Protein AF-A0A060T0D9-F1 (afdb_monomer_lite)

Foldseek 3Di:
DDDDDDDDDDDDDDDDPPDDDLVNVVVCQLQVNDDLVPPPCSDPAEHEEEDDPPDPCPVVVVVVQLVVCVVCLLVDLAKRKYKYALCLVVVVVVVVSCVPPPADWWWKAQQLNIIMIIRDRQLQLLCLPVLVLLLCVLLPCNVFKDWPAFDKFKFQDACLLVLCLLQDPDPVVNVVSVVVVPDDRRTTIMIGTFSTFMEGPLQVQLCLLQLFDSHGQETEHEHEDCDQVVQVSVQLRSCNRNLLLHQKYWYWYFYQDPVLLFGAKIKIKIQGSHLVVLVVVLVPDDDLVLNLLSLLSSLVNLVVLLLSLVLLLQLVVCLVVVHDQVVSSNVSNVVSCVVCVLVPPGDGGNHDNDDSVVSVVSSVVLVFDNVQSVVQSVVSVVSNVVSVVSNVVDDPVLSSDPVSNSVSSSSSSSSSSVVMDMFMGGLDDGAWDWAAPCNHVVTCRPVDDTSTCHNVSSNVSSVSSRCSRNSVVVD

pLDDT: mean 80.38, std 16.16, range [24.53, 97.31]

Organism: Blastobotrys adeninivorans (NCBI:txid409370)

Radius of gyration: 24.5 Å; chains: 1; bounding box: 61×80×69 Å

Structure (mmCIF, N/CA/C/O backbone):
data_AF-A0A060T0D9-F1
#
_entry.id   AF-A0A060T0D9-F1
#
loop_
_atom_site.group_PDB
_atom_site.id
_atom_site.type_symbol
_atom_site.label_atom_id
_atom_site.label_alt_id
_atom_site.label_comp_id
_atom_site.label_asym_id
_atom_site.label_entity_id
_atom_site.label_seq_id
_atom_site.pdbx_PDB_ins_code
_atom_site.Cartn_x
_atom_site.Cartn_y
_atom_site.Cartn_z
_atom_site.occupancy
_atom_site.B_iso_or_equiv
_atom_site.auth_seq_id
_atom_site.auth_comp_id
_atom_site.auth_asym_id
_atom_site.auth_atom_id
_atom_site.pdbx_PDB_model_num
ATOM 1 N N . MET A 1 1 ? -25.202 55.325 41.830 1.00 30.84 1 MET A N 1
ATOM 2 C CA . MET A 1 1 ? -24.907 54.864 43.200 1.00 30.84 1 MET A CA 1
ATOM 3 C C . MET A 1 1 ? -25.664 53.565 43.430 1.00 30.84 1 MET A C 1
ATOM 5 O O . MET A 1 1 ? -26.844 53.559 43.113 1.00 30.84 1 MET A O 1
ATOM 9 N N . SER A 1 2 ? -24.938 52.531 43.893 1.00 28.73 2 SER A N 1
ATOM 10 C CA . SER A 1 2 ? -25.362 51.263 44.543 1.00 28.73 2 SER A CA 1
ATOM 11 C C . SER A 1 2 ? -26.490 50.449 43.890 1.00 28.73 2 SER A C 1
ATOM 13 O O . SER A 1 2 ? -27.639 50.869 43.879 1.00 28.73 2 SER A O 1
ATOM 15 N N . GLU A 1 3 ? -26.162 49.336 43.229 1.00 33.66 3 GLU A N 1
ATOM 16 C CA . GLU A 1 3 ? -26.055 47.969 43.799 1.00 33.66 3 GLU A CA 1
ATOM 17 C C . GLU A 1 3 ? -27.409 47.289 44.035 1.00 33.66 3 GLU A C 1
ATOM 19 O O . GLU A 1 3 ? -28.206 47.727 44.857 1.00 33.66 3 GLU A O 1
ATOM 24 N N . THR A 1 4 ? -27.628 46.166 43.344 1.00 29.64 4 THR A N 1
ATOM 25 C CA . THR A 1 4 ? -28.049 44.885 43.946 1.00 29.64 4 THR A CA 1
ATOM 26 C C . THR A 1 4 ? -28.080 43.797 42.870 1.00 29.64 4 THR A C 1
ATOM 28 O O . THR A 1 4 ? -28.853 43.854 41.917 1.00 29.64 4 THR A O 1
ATOM 31 N N . SER A 1 5 ? -27.227 42.789 43.037 1.00 29.89 5 SER A N 1
ATOM 32 C CA . SER A 1 5 ? -27.408 41.462 42.443 1.00 29.89 5 SER A CA 1
ATOM 33 C C . SER A 1 5 ? -28.474 40.690 43.230 1.00 29.89 5 SER A C 1
ATOM 35 O O . SER A 1 5 ? -28.589 40.880 44.443 1.00 29.89 5 SER A O 1
ATOM 37 N N . PRO A 1 6 ? -29.167 39.739 42.585 1.00 29.81 6 PRO A N 1
ATOM 38 C CA . PRO A 1 6 ? -29.386 38.437 43.209 1.00 29.81 6 PRO A CA 1
ATOM 39 C C . PRO A 1 6 ? -28.960 37.262 42.313 1.00 29.81 6 PRO A C 1
ATOM 41 O O . PRO A 1 6 ? -28.812 37.368 41.098 1.00 29.81 6 PRO A O 1
ATOM 44 N N . SER A 1 7 ? -28.725 36.143 42.985 1.00 27.22 7 SER A N 1
ATOM 45 C CA . SER A 1 7 ? -27.986 34.941 42.602 1.00 27.22 7 SER A CA 1
ATOM 46 C C . SER A 1 7 ? -28.834 33.781 42.044 1.00 27.22 7 SER A C 1
ATOM 48 O O . SER A 1 7 ? -29.973 33.595 42.452 1.00 27.22 7 SER A O 1
ATOM 50 N N . SER A 1 8 ? -28.174 32.951 41.220 1.00 32.50 8 SER A N 1
ATOM 51 C CA . SER A 1 8 ? -28.212 31.468 41.107 1.00 32.50 8 SER A CA 1
ATOM 52 C C . SER A 1 8 ? -29.528 30.668 40.970 1.00 32.50 8 SER A C 1
ATOM 54 O O . SER A 1 8 ? -30.318 30.581 41.905 1.00 32.50 8 SER A O 1
ATOM 56 N N . SER A 1 9 ? -29.627 29.898 39.877 1.00 24.53 9 SER A N 1
ATOM 57 C CA . SER A 1 9 ? -29.968 28.448 39.801 1.00 24.53 9 SER A CA 1
ATOM 58 C C . SER A 1 9 ? -29.754 28.006 38.337 1.00 24.53 9 SER A C 1
ATOM 60 O O . SER A 1 9 ? -30.282 28.633 37.428 1.00 24.53 9 SER A O 1
ATOM 62 N N . SER A 1 10 ? -28.719 27.232 37.993 1.00 30.12 10 SER A N 1
ATOM 63 C CA . SER A 1 10 ? -28.673 25.757 37.936 1.00 30.12 10 SER A CA 1
ATOM 64 C C . SER A 1 10 ? -29.923 25.092 37.339 1.00 30.12 10 SER A C 1
ATOM 66 O O . SER A 1 10 ? -30.929 24.993 38.030 1.00 30.12 10 SER A O 1
ATOM 68 N N . GLU A 1 11 ? -29.788 24.602 36.098 1.00 27.89 11 GLU A N 1
ATOM 69 C CA . GLU A 1 11 ? -30.242 23.296 35.557 1.00 27.89 11 GLU A CA 1
ATOM 70 C C . GLU A 1 11 ? -30.783 23.356 34.116 1.00 27.89 11 GLU A C 1
ATOM 72 O O . GLU A 1 11 ? -31.476 24.288 33.719 1.00 27.89 11 GLU A O 1
ATOM 77 N N . GLY A 1 12 ? -30.427 22.317 33.348 1.00 27.27 12 GLY A N 1
ATOM 78 C CA . GLY A 1 12 ? -30.780 22.071 31.947 1.00 27.27 12 GLY A CA 1
ATOM 79 C C . GLY A 1 12 ? -29.537 21.786 31.093 1.00 27.27 12 GLY A C 1
ATOM 80 O O . GLY A 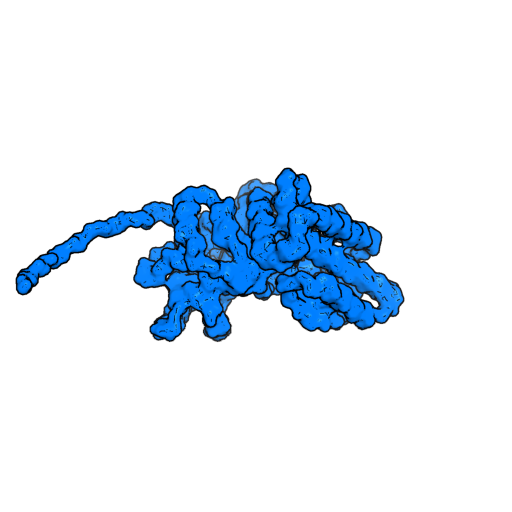1 12 ? -29.236 22.549 30.183 1.00 27.27 12 GLY A O 1
ATOM 81 N N . SER A 1 13 ? -28.602 20.930 31.520 1.00 32.16 13 SER A N 1
ATOM 82 C CA . SER A 1 13 ? -28.577 19.477 31.248 1.00 32.16 13 SER A CA 1
ATOM 83 C C . SER A 1 13 ? -28.898 19.072 29.799 1.00 32.16 13 SER A C 1
ATOM 85 O O . SER A 1 13 ? -29.937 19.406 29.238 1.00 32.16 13 SER A O 1
ATOM 87 N N . ASP A 1 14 ? -27.964 18.300 29.237 1.00 34.97 14 ASP A N 1
ATOM 88 C CA . ASP A 1 14 ? -28.166 17.282 28.205 1.00 34.97 14 ASP A CA 1
ATOM 89 C C . ASP A 1 14 ? -28.951 17.666 26.950 1.00 34.97 14 ASP A C 1
ATOM 91 O O . ASP A 1 14 ? -30.062 17.202 26.697 1.00 34.97 14 ASP A O 1
ATOM 95 N N . ALA A 1 15 ? -28.287 18.388 26.049 1.00 30.23 15 ALA A N 1
ATOM 96 C CA . ALA A 1 15 ? -28.667 18.387 24.644 1.00 30.23 15 ALA A CA 1
ATOM 97 C C . ALA A 1 15 ? -27.612 17.650 23.801 1.00 30.23 15 ALA A C 1
ATOM 99 O O . ALA A 1 15 ? -26.627 18.230 23.350 1.00 30.23 15 ALA A O 1
ATOM 100 N N . THR A 1 16 ? -27.914 16.377 23.511 1.00 36.62 16 THR A N 1
ATOM 101 C CA . THR A 1 16 ? -27.470 15.583 22.340 1.00 36.62 16 THR A CA 1
ATOM 102 C C . THR A 1 16 ? -26.183 14.740 22.425 1.00 36.62 16 THR A C 1
ATOM 104 O O . THR A 1 16 ? -25.369 14.725 21.504 1.00 36.62 16 THR A O 1
ATOM 107 N N . LEU A 1 17 ? -26.072 13.904 23.464 1.00 38.53 17 LEU A N 1
ATOM 108 C CA . LEU A 1 17 ? -25.301 12.639 23.425 1.00 38.53 17 LEU A CA 1
ATOM 109 C C . LEU A 1 17 ? -26.133 11.433 22.927 1.00 38.53 17 LEU A C 1
ATOM 111 O O . LEU A 1 17 ? -25.680 10.292 22.954 1.00 38.53 17 LEU A O 1
ATOM 115 N N . VAL A 1 18 ? -27.360 11.664 22.453 1.00 35.00 18 VAL A N 1
ATOM 116 C CA . VAL A 1 18 ? -28.274 10.595 22.030 1.00 35.00 18 VAL A CA 1
ATOM 117 C C . VAL A 1 18 ? -27.930 10.148 20.601 1.00 35.00 18 VAL A C 1
ATOM 119 O O . VAL A 1 18 ? -28.089 10.918 19.656 1.00 35.00 18 VAL A O 1
ATOM 122 N N . ASN A 1 19 ? -27.477 8.894 20.477 1.00 37.94 19 ASN A N 1
ATOM 123 C CA . ASN A 1 19 ? -27.081 8.161 19.261 1.00 37.94 19 ASN A CA 1
ATOM 124 C C . ASN A 1 19 ? -25.773 8.597 18.579 1.00 37.94 19 ASN A C 1
ATOM 126 O O . ASN A 1 19 ? -25.751 8.854 17.376 1.00 37.94 19 ASN A O 1
ATOM 130 N N . GLN A 1 20 ? -24.662 8.607 19.317 1.00 52.03 20 GLN A N 1
ATOM 131 C CA . GLN A 1 20 ? -23.340 8.525 18.690 1.00 52.03 20 GLN A CA 1
ATOM 132 C C . GLN A 1 20 ? -22.899 7.064 18.616 1.00 52.03 20 GLN A C 1
ATOM 134 O O . GLN A 1 20 ? -22.956 6.337 19.605 1.00 52.03 20 GLN A O 1
ATOM 139 N N . THR A 1 21 ? -22.473 6.624 17.437 1.00 57.78 21 THR A N 1
ATOM 140 C CA . THR A 1 21 ? -21.798 5.329 17.306 1.00 57.78 21 THR A CA 1
ATOM 141 C C . THR A 1 21 ? -20.384 5.441 17.898 1.00 57.78 21 THR A C 1
ATOM 143 O O . THR A 1 21 ? -19.800 6.524 17.867 1.00 57.78 21 THR A O 1
ATOM 146 N N . GLU A 1 22 ? -19.778 4.353 18.402 1.00 59.53 22 GLU A N 1
ATOM 147 C CA . GLU A 1 22 ? -18.358 4.367 18.850 1.00 59.53 22 GLU A CA 1
ATOM 148 C C . GLU A 1 22 ? -17.395 4.905 17.762 1.00 59.53 22 GLU A C 1
ATOM 150 O O . GLU A 1 22 ? -16.296 5.383 18.043 1.00 59.53 22 GLU A O 1
ATOM 155 N N . PHE A 1 23 ? -17.842 4.888 16.507 1.00 57.62 23 PHE A N 1
ATOM 156 C CA . PHE A 1 23 ? -17.144 5.394 15.339 1.00 57.62 23 PHE A CA 1
ATOM 157 C C . PHE A 1 23 ? -17.102 6.918 15.339 1.00 57.62 23 PHE A C 1
ATOM 159 O O . PHE A 1 23 ? -16.036 7.508 15.142 1.00 57.62 23 PHE A O 1
ATOM 166 N N . ASP A 1 24 ? -18.252 7.550 15.590 1.00 60.03 24 ASP A N 1
ATOM 167 C CA . ASP A 1 24 ? -18.344 8.999 15.724 1.00 60.03 24 ASP A CA 1
ATOM 168 C C . ASP A 1 24 ? -17.431 9.459 16.858 1.00 60.03 24 ASP A C 1
ATOM 170 O O . ASP A 1 24 ? -16.732 10.453 16.706 1.00 60.03 24 ASP A O 1
ATOM 174 N N . VAL A 1 25 ? -17.367 8.689 17.945 1.00 66.81 25 VAL A N 1
ATOM 175 C CA . VAL A 1 25 ? -16.481 8.936 19.084 1.00 66.81 25 VAL A CA 1
ATOM 176 C C . VAL A 1 25 ? -15.005 8.839 18.691 1.00 66.81 25 VAL A C 1
ATOM 178 O O . VAL A 1 25 ? -14.235 9.747 18.996 1.00 66.81 25 VAL A O 1
ATOM 181 N N . TYR A 1 26 ? -14.578 7.784 17.993 1.00 69.75 26 TYR A N 1
ATOM 182 C CA . TYR A 1 26 ? -13.174 7.642 17.592 1.00 69.75 26 TYR A CA 1
ATOM 183 C C . TYR A 1 26 ? -12.725 8.760 16.641 1.00 69.75 26 TYR A C 1
ATOM 185 O O . TYR A 1 26 ? -11.684 9.383 16.865 1.00 69.75 26 TYR A O 1
ATOM 193 N N . LEU A 1 27 ? -13.516 9.071 15.607 1.00 67.88 27 LEU A N 1
ATOM 194 C CA . LEU A 1 27 ? -13.209 10.204 14.730 1.00 67.88 27 LEU A CA 1
ATOM 195 C C . LEU A 1 27 ? -13.243 11.523 15.504 1.00 67.88 27 LEU A C 1
ATOM 197 O O . LEU A 1 27 ? -12.398 12.392 15.278 1.00 67.88 27 LEU A O 1
ATOM 201 N N . GLN A 1 28 ? -14.167 11.661 16.455 1.00 68.25 28 GLN A N 1
ATOM 202 C CA . GLN A 1 28 ? -14.193 12.810 17.345 1.00 68.25 28 GLN A CA 1
ATOM 203 C C . GLN A 1 28 ? -12.904 12.939 18.168 1.00 68.25 28 GLN A C 1
ATOM 205 O O . GLN A 1 28 ? -12.348 14.033 18.256 1.00 68.25 28 GLN A O 1
ATOM 210 N N . ALA A 1 29 ? -12.376 11.834 18.699 1.00 71.88 29 ALA A N 1
ATOM 211 C CA . ALA A 1 29 ? -11.130 11.806 19.460 1.00 71.88 29 ALA A CA 1
ATOM 212 C C . ALA A 1 29 ? -9.940 12.294 18.626 1.00 71.88 29 ALA A C 1
ATOM 214 O O . ALA A 1 29 ? -9.216 13.200 19.045 1.00 71.88 29 ALA A O 1
ATOM 215 N N . VAL A 1 30 ? -9.775 11.712 17.434 1.00 70.94 30 VAL A N 1
ATOM 216 C CA . VAL A 1 30 ? -8.668 11.998 16.513 1.00 70.94 30 VAL A CA 1
ATOM 217 C C . VAL A 1 30 ? -8.696 13.448 16.052 1.00 70.94 30 VAL A C 1
ATOM 219 O O . VAL A 1 30 ? -7.684 14.135 16.070 1.00 70.94 30 VAL A O 1
ATOM 222 N N . PHE A 1 31 ? -9.862 13.952 15.662 1.00 68.00 31 PHE A N 1
ATOM 223 C CA . PHE A 1 31 ? -9.984 15.301 15.122 1.00 68.00 31 PHE A CA 1
ATOM 224 C C . PHE A 1 31 ? -10.211 16.371 16.209 1.00 68.00 31 PHE A C 1
ATOM 226 O O . PHE A 1 31 ? -10.652 17.484 15.906 1.00 68.00 31 PHE A O 1
ATOM 233 N N . GLY A 1 32 ? -9.876 16.071 17.469 1.00 60.94 32 GLY A N 1
ATOM 234 C CA . GLY A 1 32 ? -9.856 17.051 18.559 1.00 60.94 32 GLY A CA 1
ATOM 235 C C . GLY A 1 32 ? -11.236 17.579 18.955 1.00 60.94 32 GLY A C 1
ATOM 236 O O . GLY A 1 32 ? -11.356 18.734 19.356 1.00 60.94 32 GLY A O 1
ATOM 237 N N . TYR A 1 33 ? -12.276 16.772 18.761 1.00 60.59 33 TYR A N 1
ATOM 238 C CA . TYR A 1 33 ? -13.666 17.100 19.077 1.00 60.59 33 TYR A CA 1
ATOM 239 C C . TYR A 1 33 ? -14.120 16.567 20.444 1.00 60.59 33 TYR A C 1
ATOM 241 O O . TYR A 1 33 ? -15.186 16.959 20.910 1.00 60.59 33 TYR A O 1
ATOM 249 N N . LEU A 1 34 ? -13.323 15.704 21.085 1.00 61.31 34 LEU A N 1
ATOM 250 C CA . LEU A 1 34 ? -13.545 15.247 22.461 1.00 61.31 34 LEU A CA 1
ATOM 251 C C . LEU A 1 34 ? -12.661 16.025 23.440 1.00 61.31 34 LEU A C 1
ATOM 253 O O . LEU A 1 34 ? -11.457 16.153 23.200 1.00 61.31 34 LEU A O 1
ATOM 257 N N . ASP A 1 35 ? -13.257 16.498 24.541 1.00 61.06 35 ASP A N 1
ATOM 258 C CA . ASP A 1 35 ? -12.547 17.119 25.665 1.00 61.06 35 ASP A CA 1
ATOM 259 C C . ASP A 1 35 ? -11.952 16.039 26.595 1.00 61.06 35 ASP A C 1
ATOM 261 O O . ASP A 1 35 ? -12.709 15.300 27.226 1.00 61.06 35 ASP A O 1
ATOM 265 N N . PRO A 1 36 ? -10.617 15.950 26.744 1.00 59.09 36 PRO A N 1
ATOM 266 C CA . PRO A 1 36 ? -9.973 14.990 27.643 1.00 59.09 36 PRO A CA 1
ATOM 267 C C . PRO A 1 36 ? -10.477 15.032 29.096 1.00 59.09 36 PRO A C 1
ATOM 269 O O . PRO A 1 36 ? -10.360 14.032 29.798 1.00 59.09 36 PRO A O 1
ATOM 272 N N . GLN A 1 37 ? -11.023 16.164 29.564 1.00 54.56 37 GLN A N 1
ATOM 273 C CA . GLN A 1 37 ? -11.468 16.348 30.950 1.00 54.56 37 GLN A CA 1
ATOM 274 C C . GLN A 1 37 ? -12.865 15.783 31.248 1.00 54.56 37 GLN A C 1
ATOM 276 O O . GLN A 1 37 ? -13.271 15.778 32.406 1.00 54.56 37 GLN A O 1
ATOM 281 N N . HIS A 1 38 ? -13.642 15.371 30.243 1.00 48.72 38 HIS A N 1
ATOM 282 C CA . HIS A 1 38 ? -15.049 14.957 30.424 1.00 48.72 38 HIS A CA 1
ATOM 283 C C . HIS A 1 38 ? -15.296 13.475 30.125 1.00 48.72 38 HIS A C 1
ATOM 285 O O . HIS A 1 38 ? -16.436 13.018 30.117 1.00 48.72 38 HIS A O 1
ATOM 291 N N . TYR A 1 39 ? -14.235 12.710 29.878 1.00 54.81 39 TYR A N 1
ATOM 292 C CA . TYR A 1 39 ? -14.355 11.425 29.206 1.00 54.81 39 TYR A CA 1
ATOM 293 C C . TYR A 1 39 ? -13.469 10.351 29.843 1.00 54.81 39 TYR A C 1
ATOM 295 O O . TYR A 1 39 ? -12.617 9.745 29.199 1.00 54.81 39 TYR A O 1
ATOM 303 N N . ASP A 1 40 ? -13.750 10.050 31.112 1.00 41.75 40 ASP A N 1
ATOM 304 C CA . ASP A 1 40 ? -13.274 8.826 31.772 1.00 41.75 40 ASP A CA 1
ATOM 305 C C . ASP A 1 40 ? -13.936 7.544 31.207 1.00 41.75 40 ASP A C 1
ATOM 307 O O . ASP A 1 40 ? -13.572 6.434 31.595 1.00 41.75 40 ASP A O 1
ATOM 311 N N . ILE A 1 41 ? -14.922 7.655 30.300 1.00 45.22 41 ILE A N 1
ATOM 312 C CA . ILE A 1 41 ? -15.752 6.525 29.848 1.00 45.22 41 ILE A CA 1
ATOM 313 C C . ILE A 1 41 ? -16.305 6.761 28.423 1.00 45.22 41 ILE A C 1
ATOM 315 O O . ILE A 1 41 ? -17.497 7.011 28.274 1.00 45.22 41 ILE A O 1
ATOM 319 N N . VAL A 1 42 ? -15.498 6.718 27.353 1.00 43.81 42 VAL A N 1
ATOM 320 C CA . VAL A 1 42 ? -16.068 6.781 25.970 1.00 43.81 42 VAL A CA 1
ATOM 321 C C . VAL A 1 42 ? -16.144 5.431 25.264 1.00 43.81 42 VAL A C 1
ATOM 323 O O . VAL A 1 42 ? -16.827 5.301 24.256 1.00 43.81 42 VAL A O 1
ATOM 326 N N . SER A 1 43 ? -15.507 4.416 25.838 1.00 55.62 43 SER A N 1
ATOM 327 C CA . SER A 1 43 ? -15.704 2.979 25.611 1.00 55.62 43 SER A CA 1
ATOM 328 C C . SER A 1 43 ? -14.662 2.248 26.465 1.00 55.62 43 SER A C 1
ATOM 330 O O . SER A 1 43 ? -13.670 2.844 26.889 1.00 55.62 43 SER A O 1
ATOM 332 N N . SER A 1 44 ? -14.850 0.962 26.768 1.00 60.34 44 SER A N 1
ATOM 333 C CA . SER A 1 44 ? -13.885 0.189 27.573 1.00 60.34 44 SER A CA 1
ATOM 334 C C . SER A 1 44 ? -12.483 0.101 26.952 1.00 60.34 44 SER A C 1
ATOM 336 O O . SER A 1 44 ? -11.525 -0.253 27.646 1.00 60.34 44 SER A O 1
ATOM 338 N N . ASN A 1 45 ? -12.356 0.413 25.662 1.00 74.69 45 ASN A N 1
ATOM 339 C CA . ASN A 1 45 ? -11.181 0.158 24.844 1.00 74.69 45 ASN A CA 1
ATOM 340 C C . ASN A 1 45 ? -10.490 1.429 24.297 1.00 74.69 45 ASN A C 1
ATOM 342 O O . ASN A 1 45 ? -9.297 1.354 24.007 1.00 74.69 45 ASN A O 1
ATOM 346 N N . LEU A 1 46 ? -11.155 2.594 24.223 1.00 79.06 46 LEU A N 1
ATOM 347 C CA . LEU A 1 46 ? -10.568 3.869 23.778 1.00 79.06 46 LEU A CA 1
ATOM 348 C C . LEU A 1 46 ? -10.323 4.831 24.948 1.00 79.06 46 LEU A C 1
ATOM 350 O O . LEU A 1 46 ? -11.225 5.149 25.719 1.00 79.06 46 LEU A O 1
ATOM 354 N N . ARG A 1 47 ? -9.109 5.377 25.032 1.00 82.88 47 ARG A N 1
ATOM 355 C CA . ARG A 1 47 ? -8.761 6.485 25.929 1.00 82.88 47 ARG A CA 1
ATOM 356 C C . ARG A 1 47 ? -8.259 7.685 25.145 1.00 82.88 47 ARG A C 1
ATOM 358 O O . ARG A 1 47 ? -7.606 7.526 24.115 1.00 82.88 47 ARG A O 1
ATOM 365 N N . VAL A 1 48 ? -8.516 8.880 25.667 1.00 83.50 48 VAL A N 1
ATOM 366 C CA . VAL A 1 48 ? -8.026 10.136 25.095 1.00 83.50 48 VAL A CA 1
ATOM 367 C C . VAL A 1 48 ? -7.287 10.909 26.173 1.00 83.50 48 VAL A C 1
ATOM 369 O O . VAL A 1 48 ? -7.809 11.107 27.264 1.00 83.50 48 VAL A O 1
ATOM 372 N N . ILE A 1 49 ? -6.070 11.343 25.870 1.00 87.12 49 ILE A N 1
ATOM 373 C CA . ILE A 1 49 ? -5.323 12.299 26.688 1.00 87.12 49 ILE A CA 1
ATOM 374 C C . ILE A 1 49 ? -4.831 13.427 25.789 1.00 87.12 49 ILE A C 1
ATOM 376 O O . ILE A 1 49 ? -4.737 13.265 24.573 1.00 87.12 49 ILE A O 1
ATOM 380 N N . LYS A 1 50 ? -4.498 14.569 26.378 1.00 85.69 50 LYS A N 1
ATOM 381 C CA . LYS A 1 50 ? -3.912 15.693 25.654 1.00 85.69 50 LYS A CA 1
ATOM 382 C C . LYS A 1 50 ? -2.548 16.018 26.226 1.00 85.69 50 LYS A C 1
ATOM 384 O O . LYS A 1 50 ? -2.386 16.070 27.443 1.00 85.69 50 LYS A O 1
ATOM 389 N N . TYR A 1 51 ? -1.585 16.225 25.339 1.00 85.69 51 TYR A N 1
ATOM 390 C CA . TYR A 1 51 ? -0.285 16.742 25.717 1.00 85.69 51 TYR A CA 1
ATOM 391 C C . TYR A 1 51 ? -0.331 18.272 25.835 1.00 85.69 51 TYR A C 1
ATOM 393 O O . TYR A 1 51 ? -0.854 18.965 24.963 1.00 85.69 51 TYR A O 1
ATOM 401 N N . SER A 1 52 ? 0.244 18.797 26.913 1.00 82.44 52 SER A N 1
ATOM 402 C CA . SER A 1 52 ? 0.629 20.202 27.050 1.00 82.44 52 SER A CA 1
ATOM 403 C C . SER A 1 52 ? 1.911 20.275 27.870 1.00 82.44 52 SER A C 1
ATOM 405 O O . SER A 1 52 ? 2.067 19.488 28.803 1.00 82.44 52 SER A O 1
ATOM 407 N N . GLU A 1 53 ? 2.792 21.230 27.569 1.00 79.38 53 GLU A N 1
ATOM 408 C CA . GLU A 1 53 ? 4.059 21.418 28.301 1.00 79.38 53 GLU A CA 1
ATOM 409 C C . GLU A 1 53 ? 3.838 21.598 29.814 1.00 79.38 53 GLU A C 1
ATOM 411 O O . GLU A 1 53 ? 4.613 21.092 30.620 1.00 79.38 53 GLU A O 1
ATOM 416 N N . ASP A 1 54 ? 2.714 22.210 30.197 1.00 79.31 54 ASP A N 1
ATOM 417 C CA . ASP A 1 54 ? 2.328 22.448 31.591 1.00 79.31 54 ASP A CA 1
ATOM 418 C C . ASP A 1 54 ? 1.581 21.274 32.255 1.00 79.31 54 ASP A C 1
ATOM 420 O O . ASP A 1 54 ? 1.069 21.432 33.362 1.00 79.31 54 ASP A O 1
ATOM 424 N N . SER A 1 55 ? 1.441 20.110 31.602 1.00 76.69 55 SER A N 1
ATOM 425 C CA . SER A 1 55 ? 0.723 18.958 32.176 1.00 76.69 55 SER A CA 1
ATOM 426 C C . SER A 1 55 ? 1.680 18.047 32.958 1.00 76.69 55 SER A C 1
ATOM 428 O O . SER A 1 55 ? 2.373 17.227 32.347 1.00 76.69 55 SER A O 1
ATOM 430 N N . PRO A 1 56 ? 1.714 18.113 34.306 1.00 73.75 56 PRO A N 1
ATOM 431 C CA . PRO A 1 56 ? 2.623 17.287 35.103 1.00 73.75 56 PRO A CA 1
ATOM 432 C C . PRO A 1 56 ? 2.276 15.790 35.046 1.00 73.75 56 PRO A C 1
ATOM 434 O O . PRO A 1 56 ? 3.148 14.942 35.239 1.00 73.75 56 PRO A O 1
ATOM 437 N N . ASP A 1 57 ? 1.021 15.451 34.737 1.00 84.81 57 ASP A N 1
ATOM 438 C CA . ASP A 1 57 ? 0.498 14.088 34.865 1.00 84.81 57 ASP A CA 1
ATOM 439 C C . ASP A 1 57 ? 0.515 13.284 33.558 1.00 84.81 57 ASP A C 1
ATOM 441 O O . ASP A 1 57 ? 0.224 12.085 33.574 1.00 84.81 57 ASP A O 1
ATOM 445 N N . PHE A 1 58 ? 0.898 13.890 32.427 1.00 88.94 58 PHE A N 1
ATOM 446 C CA . PHE A 1 58 ? 0.875 13.247 31.106 1.00 88.94 58 PHE A CA 1
ATOM 447 C C . PHE A 1 58 ? 1.560 11.867 31.096 1.00 88.94 58 PHE A C 1
ATOM 449 O O . PHE A 1 58 ? 0.959 10.856 30.716 1.00 88.94 58 PHE A O 1
ATOM 456 N N . TRP A 1 59 ? 2.805 11.801 31.578 1.00 89.38 59 TRP A N 1
ATOM 457 C CA . TRP A 1 59 ? 3.587 10.561 31.615 1.00 89.38 59 TRP A CA 1
ATOM 458 C C . TRP A 1 59 ? 3.017 9.527 32.591 1.00 89.38 59 TRP A C 1
ATOM 460 O O . TRP A 1 59 ? 3.123 8.321 32.351 1.00 89.38 59 TRP A O 1
ATOM 470 N N . SER A 1 60 ? 2.387 9.985 33.677 1.00 87.88 60 SER A N 1
ATOM 471 C CA . SER A 1 60 ? 1.698 9.118 34.637 1.00 87.88 60 SER A CA 1
ATOM 472 C C . SER A 1 60 ? 0.481 8.454 33.988 1.00 87.88 60 SER A C 1
ATOM 474 O O . SER A 1 60 ? 0.339 7.229 34.045 1.00 87.88 60 SER A O 1
ATOM 476 N N . CYS A 1 61 ? -0.337 9.232 33.271 1.00 87.88 61 CYS A N 1
ATOM 477 C CA . CYS A 1 61 ? -1.496 8.749 32.521 1.00 87.88 61 CYS A CA 1
ATOM 478 C C . CYS A 1 61 ? -1.105 7.748 31.426 1.00 87.88 61 CYS A C 1
ATOM 480 O O . CYS A 1 61 ? -1.696 6.665 31.342 1.00 87.88 61 CYS A O 1
ATOM 482 N N . LEU A 1 62 ? -0.067 8.054 30.638 1.00 89.12 62 LEU A N 1
ATOM 483 C CA . LEU A 1 62 ? 0.475 7.124 29.644 1.00 89.12 62 LEU A CA 1
ATOM 484 C C . LEU A 1 62 ? 0.947 5.818 30.308 1.00 89.12 62 LEU A C 1
ATOM 486 O O . LEU A 1 62 ? 0.576 4.724 29.880 1.00 89.12 62 LEU A O 1
ATOM 490 N N . GLY A 1 63 ? 1.698 5.913 31.408 1.00 88.44 63 GLY A N 1
ATOM 491 C CA . GLY A 1 63 ? 2.163 4.749 32.165 1.00 88.44 63 GLY A CA 1
ATOM 492 C C . GLY A 1 63 ? 1.032 3.914 32.779 1.00 88.44 63 GLY A C 1
ATOM 493 O O . GLY A 1 63 ? 1.137 2.686 32.854 1.00 88.44 63 GLY A O 1
ATOM 494 N N . HIS A 1 64 ? -0.063 4.543 33.213 1.00 86.81 64 HIS A N 1
ATOM 495 C CA . HIS A 1 64 ? -1.273 3.853 33.672 1.00 86.81 64 HIS A CA 1
ATOM 496 C C . HIS A 1 64 ? -1.940 3.073 32.547 1.00 86.81 64 HIS A C 1
ATOM 498 O O . HIS A 1 64 ? -2.246 1.893 32.740 1.00 86.81 64 HIS A O 1
ATOM 504 N N . PHE A 1 65 ? -2.099 3.681 31.371 1.00 87.06 65 PHE A N 1
ATOM 505 C CA . PHE A 1 65 ? -2.655 2.996 30.209 1.00 87.06 65 PHE A CA 1
ATOM 506 C C . PHE A 1 65 ? -1.818 1.773 29.814 1.00 87.06 65 PHE A C 1
ATOM 508 O O . PHE A 1 65 ? -2.367 0.686 29.663 1.00 87.06 65 PHE A O 1
ATOM 515 N N . ILE A 1 66 ? -0.490 1.903 29.733 1.00 87.44 66 ILE A N 1
ATOM 516 C CA . ILE A 1 66 ? 0.390 0.787 29.352 1.00 87.44 66 ILE A CA 1
ATOM 517 C C . ILE A 1 66 ? 0.331 -0.360 30.369 1.00 87.44 66 ILE A C 1
ATOM 519 O O . ILE A 1 66 ? 0.239 -1.527 29.978 1.00 87.44 66 ILE A O 1
ATOM 523 N N . ARG A 1 67 ? 0.329 -0.059 31.676 1.00 86.44 67 ARG A N 1
ATOM 524 C CA . ARG A 1 67 ? 0.173 -1.080 32.730 1.00 86.44 67 ARG A CA 1
ATOM 525 C C . ARG A 1 67 ? -1.183 -1.777 32.658 1.00 86.44 67 ARG A C 1
ATOM 527 O O . ARG A 1 67 ? -1.240 -3.002 32.759 1.00 86.44 67 ARG A O 1
ATOM 534 N N . PHE A 1 68 ? -2.253 -1.008 32.470 1.00 84.88 68 PHE A N 1
ATOM 535 C CA . PHE A 1 68 ? -3.598 -1.540 32.278 1.00 84.88 68 PHE A CA 1
ATOM 536 C C . PHE A 1 68 ? -3.644 -2.465 31.056 1.00 84.88 68 PHE A C 1
ATOM 538 O O . PHE A 1 68 ? -4.005 -3.634 31.181 1.00 84.88 68 PHE A O 1
ATOM 545 N N . ALA A 1 69 ? -3.182 -1.987 29.901 1.00 81.81 69 ALA A N 1
ATOM 546 C CA . ALA A 1 69 ? -3.205 -2.752 28.665 1.00 81.81 69 ALA A CA 1
ATOM 547 C C . ALA A 1 69 ? -2.403 -4.053 28.770 1.00 81.81 69 ALA A C 1
ATOM 549 O O . ALA A 1 69 ? -2.910 -5.115 28.425 1.00 81.81 69 ALA A O 1
ATOM 550 N N . SER A 1 70 ? -1.207 -4.001 29.361 1.00 81.56 70 SER A N 1
ATOM 551 C CA . SER A 1 70 ? -0.371 -5.191 29.585 1.00 81.56 70 SER A CA 1
ATOM 552 C C . SER A 1 70 ? -1.073 -6.282 30.391 1.00 81.56 70 SER A C 1
ATOM 554 O O . SER A 1 70 ? -0.826 -7.466 30.173 1.00 81.56 70 SER A O 1
ATOM 556 N N . LYS A 1 71 ? -1.916 -5.890 31.352 1.00 82.44 71 LYS A N 1
ATOM 557 C CA . LYS A 1 71 ? -2.598 -6.821 32.252 1.00 82.44 71 LYS A CA 1
ATOM 558 C C . LYS A 1 71 ? -3.866 -7.407 31.632 1.00 82.44 71 LYS A C 1
ATOM 560 O O . LYS A 1 71 ? -4.151 -8.580 31.855 1.00 82.44 71 LYS A O 1
ATOM 565 N N . TYR A 1 72 ? -4.625 -6.606 30.884 1.00 78.81 72 TYR A N 1
ATOM 566 C CA . TYR A 1 72 ? -5.990 -6.962 30.483 1.00 78.81 72 TYR A CA 1
ATOM 567 C C . TYR A 1 72 ? -6.155 -7.302 28.997 1.00 78.81 72 TYR A C 1
ATOM 569 O O . TYR A 1 72 ? -7.135 -7.947 28.647 1.00 78.81 72 TYR A O 1
ATOM 577 N N . GLN A 1 73 ? -5.197 -6.975 28.124 1.00 78.19 73 GLN A N 1
ATOM 578 C CA . GLN A 1 73 ? -5.296 -7.221 26.674 1.00 78.19 73 GLN A CA 1
ATOM 579 C C . GLN A 1 73 ? -5.548 -8.693 26.302 1.00 78.19 73 GLN A C 1
ATOM 581 O O . GLN A 1 73 ? -6.210 -8.977 25.311 1.00 78.19 73 GLN A O 1
ATOM 586 N N . LEU A 1 74 ? -5.036 -9.653 27.082 1.00 76.00 74 LEU A N 1
ATOM 587 C CA . LEU A 1 74 ? -5.249 -11.085 26.821 1.00 76.00 74 LEU A CA 1
ATOM 588 C C . LEU A 1 74 ? -6.666 -11.569 27.157 1.00 76.00 74 LEU A C 1
ATOM 590 O O . LEU A 1 74 ? -7.034 -12.669 26.749 1.00 76.00 74 LEU A O 1
ATOM 594 N N . LEU A 1 75 ? -7.422 -10.771 27.910 1.00 78.62 75 LEU A N 1
ATOM 595 C CA . LEU A 1 75 ? -8.784 -11.068 28.352 1.00 78.62 75 LEU A CA 1
ATOM 596 C C . LEU A 1 75 ? -9.838 -10.408 27.457 1.00 78.62 75 LEU A C 1
ATOM 598 O O . LEU A 1 75 ? -11.028 -10.584 27.697 1.00 78.62 75 LEU A O 1
ATOM 602 N N . LEU A 1 76 ? -9.407 -9.654 26.443 1.00 79.12 76 LEU A N 1
ATOM 603 C CA . LEU A 1 76 ? -10.273 -8.892 25.556 1.00 79.12 76 LEU A CA 1
ATOM 604 C C . LEU A 1 76 ? -10.116 -9.382 24.115 1.00 79.12 76 LEU A C 1
ATOM 606 O O . LEU A 1 76 ? -9.014 -9.682 23.651 1.00 79.12 76 LEU A O 1
ATOM 610 N N . ASN A 1 77 ? -11.232 -9.406 23.395 1.00 82.56 77 ASN A N 1
ATOM 611 C CA . ASN A 1 77 ? -11.260 -9.544 21.942 1.00 82.56 77 ASN A CA 1
ATOM 612 C C . ASN A 1 77 ? -11.329 -8.166 21.274 1.00 82.56 77 ASN A C 1
ATOM 614 O O . ASN A 1 77 ? -12.069 -7.992 20.316 1.00 82.56 77 ASN A O 1
ATOM 618 N N . GLU A 1 78 ? -10.630 -7.175 21.822 1.00 80.44 78 GLU A N 1
ATOM 619 C CA . GLU A 1 78 ? -10.639 -5.800 21.327 1.00 80.44 78 GLU A CA 1
ATOM 620 C C . GLU A 1 78 ? -9.276 -5.159 21.558 1.00 80.44 78 GLU A C 1
ATOM 622 O O . GLU A 1 78 ? -8.585 -5.464 22.538 1.00 80.44 78 GLU A O 1
ATOM 627 N N . ASP A 1 79 ? -8.883 -4.276 20.645 1.00 83.50 79 ASP A N 1
ATOM 628 C CA . ASP A 1 79 ? -7.642 -3.527 20.790 1.00 83.50 79 ASP A CA 1
ATOM 629 C C . ASP A 1 79 ? -7.835 -2.390 21.784 1.00 83.50 79 ASP A C 1
ATOM 631 O O . ASP A 1 79 ? -8.838 -1.683 21.743 1.00 83.50 79 ASP A O 1
ATOM 635 N N . LEU A 1 80 ? -6.839 -2.159 22.636 1.00 84.38 80 LEU A N 1
ATOM 636 C CA . LEU A 1 80 ? -6.846 -0.990 23.510 1.00 84.38 80 LEU A CA 1
ATOM 637 C C . LEU A 1 80 ? -6.158 0.166 22.793 1.00 84.38 80 LEU A C 1
ATOM 639 O O . LEU A 1 80 ? -4.992 0.056 22.407 1.00 84.38 80 LEU A O 1
ATOM 643 N N . VAL A 1 81 ? -6.868 1.276 22.632 1.00 85.31 81 VAL A N 1
ATOM 644 C CA . VAL A 1 81 ? -6.424 2.439 21.868 1.00 85.31 81 VAL A CA 1
ATOM 645 C C . VAL A 1 81 ? -6.263 3.641 22.794 1.00 85.31 81 VAL A C 1
ATOM 647 O O . VAL A 1 81 ? -7.154 3.954 23.579 1.00 85.31 81 VAL A O 1
ATOM 650 N N . LEU A 1 82 ? -5.134 4.340 22.689 1.00 88.06 82 LEU A N 1
ATOM 651 C CA . LEU A 1 82 ? -4.912 5.636 23.330 1.00 88.06 82 LEU A CA 1
ATOM 652 C C . LEU A 1 82 ? -4.678 6.691 22.251 1.00 88.06 82 LEU A C 1
ATOM 654 O O . LEU A 1 82 ? -3.709 6.593 21.502 1.00 88.06 82 LEU A O 1
ATOM 658 N N . VAL A 1 83 ? -5.539 7.703 22.189 1.00 86.38 83 VAL A N 1
ATOM 659 C CA . VAL A 1 83 ? -5.347 8.897 21.360 1.00 86.38 83 VAL A CA 1
ATOM 660 C C . VAL A 1 83 ? -4.718 9.985 22.222 1.00 86.38 83 VAL A C 1
ATOM 662 O O . VAL A 1 83 ? -5.295 10.414 23.217 1.00 86.38 83 VAL A O 1
ATOM 665 N N . ILE A 1 84 ? -3.531 10.434 21.834 1.00 88.50 84 ILE A N 1
ATOM 666 C CA . ILE A 1 84 ? -2.811 11.533 22.470 1.00 88.50 84 ILE A CA 1
ATOM 667 C C . ILE A 1 84 ? -2.949 12.759 21.570 1.00 88.50 84 ILE A C 1
ATOM 669 O O . ILE A 1 84 ? -2.234 12.891 20.573 1.00 88.50 84 ILE A O 1
ATOM 673 N N . GLN A 1 85 ? -3.877 13.648 21.907 1.00 84.19 85 GLN A N 1
ATOM 674 C CA . GLN A 1 85 ? -4.032 14.931 21.225 1.00 84.19 85 GLN A CA 1
ATOM 675 C C . GLN A 1 85 ? -2.774 15.778 21.423 1.00 84.19 85 GLN A C 1
ATOM 677 O O . GLN A 1 85 ? -2.200 15.796 22.513 1.00 84.19 85 GLN A O 1
ATOM 682 N N . AS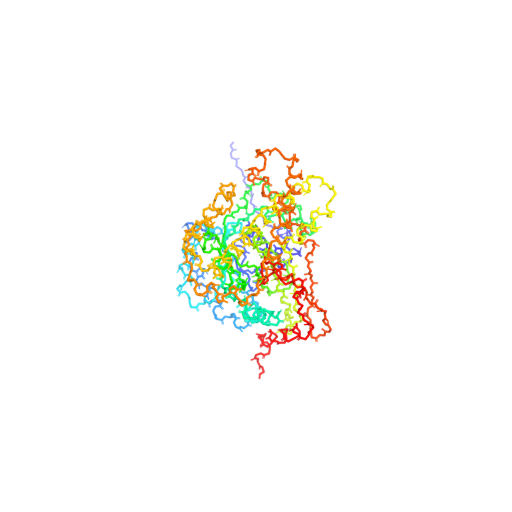P A 1 86 ? -2.336 16.439 20.352 1.00 82.31 86 ASP A N 1
ATOM 683 C CA . ASP A 1 86 ? -1.074 17.187 20.279 1.00 82.31 86 ASP A CA 1
ATOM 684 C C . ASP A 1 86 ? 0.190 16.343 20.544 1.00 82.31 86 ASP A C 1
ATOM 686 O O . ASP A 1 86 ? 1.298 16.872 20.629 1.00 82.31 86 ASP A O 1
ATOM 690 N N . GLY A 1 87 ? 0.053 15.013 20.610 1.00 85.25 87 GLY A N 1
ATOM 691 C CA . GLY A 1 87 ? 1.159 14.084 20.840 1.00 85.25 87 GLY A CA 1
ATOM 692 C C . GLY A 1 87 ? 2.132 13.973 19.668 1.00 85.25 87 GLY A C 1
ATOM 693 O O . GLY A 1 87 ? 3.245 13.492 19.857 1.00 85.25 87 GLY A O 1
ATOM 694 N N . ALA A 1 88 ? 1.757 14.430 18.468 1.00 83.19 88 ALA A N 1
ATOM 695 C CA . ALA A 1 88 ? 2.691 14.476 17.343 1.00 83.19 88 ALA A CA 1
ATOM 696 C C . ALA A 1 88 ? 3.868 15.439 17.595 1.00 83.19 88 ALA A C 1
ATOM 698 O O . ALA A 1 88 ? 4.934 15.239 17.024 1.00 83.19 88 ALA A O 1
ATOM 699 N N . ASN A 1 89 ? 3.703 16.425 18.487 1.00 83.06 89 ASN A N 1
ATOM 700 C CA . ASN A 1 89 ? 4.755 17.375 18.860 1.00 83.06 89 ASN A CA 1
ATOM 701 C C . ASN A 1 89 ? 5.875 16.754 19.713 1.00 83.06 89 ASN A C 1
ATOM 703 O O . ASN A 1 89 ? 6.952 17.331 19.790 1.00 83.06 89 ASN A O 1
ATOM 707 N N . ILE A 1 90 ? 5.609 15.616 20.363 1.00 86.88 90 ILE A N 1
ATOM 708 C CA . ILE A 1 90 ? 6.542 14.917 21.264 1.00 86.88 90 ILE A CA 1
ATOM 709 C C . ILE A 1 90 ? 6.625 13.419 20.940 1.00 86.88 90 ILE A C 1
ATOM 711 O O . ILE A 1 90 ? 6.681 12.551 21.819 1.00 86.88 90 ILE A O 1
ATOM 715 N N . CYS A 1 91 ? 6.506 13.085 19.654 1.00 86.81 91 CYS A N 1
ATOM 716 C CA . CYS A 1 91 ? 6.414 11.699 19.215 1.00 86.81 91 CYS A CA 1
ATOM 717 C C . CYS A 1 91 ? 7.673 10.896 19.570 1.00 86.81 91 CYS A C 1
ATOM 719 O O . CYS A 1 91 ? 7.548 9.754 20.015 1.00 86.81 91 CYS A O 1
ATOM 721 N N . ASP A 1 92 ? 8.858 11.493 19.449 1.00 85.38 92 ASP A N 1
ATOM 722 C CA . ASP A 1 92 ? 10.138 10.842 19.734 1.00 85.38 92 ASP A CA 1
ATOM 723 C C . ASP A 1 92 ? 10.289 10.515 21.226 1.00 85.38 92 ASP A C 1
ATOM 725 O O . ASP A 1 92 ? 10.765 9.432 21.591 1.00 85.38 92 ASP A O 1
ATOM 729 N N . GLU A 1 93 ? 9.824 11.398 22.113 1.00 89.31 93 GLU A N 1
ATOM 730 C CA . GLU A 1 93 ? 9.795 11.163 23.555 1.00 89.31 93 GLU A CA 1
ATOM 731 C C . GLU A 1 93 ? 8.808 10.050 23.915 1.00 89.31 93 GLU A C 1
ATOM 733 O O . 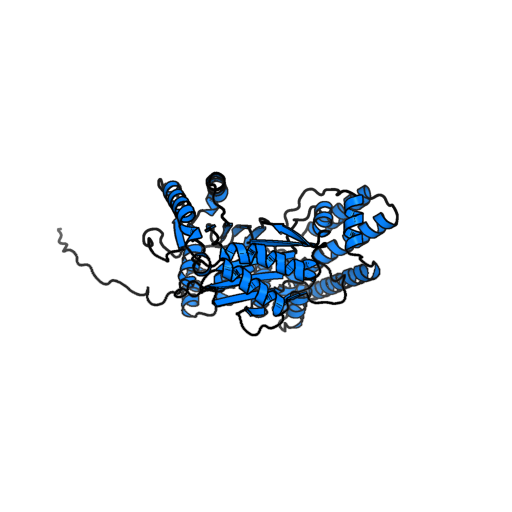GLU A 1 93 ? 9.136 9.169 24.719 1.00 89.31 93 GLU A O 1
ATOM 738 N N . ILE A 1 94 ? 7.617 10.046 23.302 1.00 89.50 94 ILE A N 1
ATOM 739 C CA . ILE A 1 94 ? 6.617 8.988 23.499 1.00 89.50 94 ILE A CA 1
ATOM 740 C C . ILE A 1 94 ? 7.178 7.642 23.027 1.00 89.50 94 ILE A C 1
ATOM 742 O O . ILE A 1 94 ? 7.127 6.666 23.777 1.00 89.50 94 ILE A O 1
ATOM 746 N N . VAL A 1 95 ? 7.764 7.570 21.828 1.00 86.50 95 VAL A N 1
ATOM 747 C CA . VAL A 1 95 ? 8.374 6.339 21.298 1.00 86.50 95 VAL A CA 1
ATOM 748 C C . VAL A 1 95 ? 9.502 5.862 22.214 1.00 86.50 95 VAL A C 1
ATOM 750 O O . VAL A 1 95 ? 9.525 4.691 22.596 1.00 86.50 95 VAL A O 1
ATOM 753 N N . SER A 1 96 ? 10.386 6.761 22.651 1.00 86.81 96 SER A N 1
ATOM 754 C CA . SER A 1 96 ? 11.478 6.440 23.581 1.00 86.81 96 SER A CA 1
ATOM 755 C C . SER A 1 96 ? 10.971 5.918 24.930 1.00 86.81 96 SER A C 1
ATOM 757 O O . SER A 1 96 ? 11.573 5.020 25.528 1.00 86.81 96 SER A O 1
ATOM 759 N N . TYR A 1 97 ? 9.852 6.453 25.427 1.00 88.12 97 TYR A N 1
ATOM 760 C CA . TYR A 1 97 ? 9.180 5.954 26.625 1.00 88.12 97 TYR A CA 1
ATOM 761 C C . TYR A 1 97 ? 8.615 4.543 26.403 1.00 88.12 97 TYR A C 1
ATOM 763 O O . TYR A 1 97 ? 8.840 3.642 27.216 1.00 88.12 97 TYR A O 1
ATOM 771 N N . LEU A 1 98 ? 7.927 4.321 25.282 1.00 86.75 98 LEU A N 1
ATOM 772 C CA . LEU A 1 98 ? 7.289 3.046 24.958 1.00 86.75 98 LEU A CA 1
ATOM 773 C C . LEU A 1 98 ? 8.292 1.934 24.630 1.00 86.75 98 LEU A C 1
ATOM 775 O O . LEU A 1 98 ? 8.028 0.779 24.956 1.00 86.75 98 LEU A O 1
ATOM 779 N N . GLN A 1 99 ? 9.454 2.243 24.048 1.00 83.81 99 GLN A N 1
ATOM 780 C CA . GLN A 1 99 ? 10.539 1.276 23.812 1.00 83.81 99 GLN A CA 1
ATOM 781 C C . GLN A 1 99 ? 11.067 0.643 25.108 1.00 83.81 99 GLN A C 1
ATOM 783 O O . GLN A 1 99 ? 11.532 -0.495 25.102 1.00 83.81 99 GLN A O 1
ATOM 788 N N . LYS A 1 100 ? 10.965 1.352 26.239 1.00 80.31 100 LYS A N 1
ATOM 789 C CA . LYS A 1 100 ? 11.308 0.813 27.566 1.00 80.31 100 LYS A CA 1
ATOM 790 C C . LYS A 1 100 ? 10.219 -0.112 28.116 1.00 80.31 100 LYS A C 1
ATOM 792 O O . LYS A 1 100 ? 10.462 -0.853 29.071 1.00 80.31 100 LYS A O 1
ATOM 797 N N . SER A 1 101 ? 9.022 -0.082 27.534 1.00 70.56 101 SER A N 1
ATOM 798 C CA . SER A 1 101 ? 7.932 -0.982 27.891 1.00 70.56 101 SER A CA 1
ATOM 799 C C . SER A 1 101 ? 8.121 -2.339 27.201 1.00 70.56 101 SER A C 1
ATOM 801 O O . SER A 1 101 ? 8.493 -2.421 26.036 1.00 70.56 101 SER A O 1
ATOM 803 N N . ARG A 1 102 ? 7.853 -3.443 27.908 1.00 70.00 102 ARG A N 1
ATOM 804 C CA . ARG A 1 102 ? 7.930 -4.807 27.339 1.00 70.00 102 ARG A CA 1
ATOM 805 C C . ARG A 1 102 ? 6.694 -5.190 26.519 1.00 70.00 102 ARG A C 1
ATOM 807 O O . ARG A 1 102 ? 6.435 -6.373 26.306 1.00 70.00 102 ARG A O 1
ATOM 814 N N . VAL A 1 103 ? 5.885 -4.213 26.130 1.00 68.94 103 VAL A N 1
ATOM 815 C CA . VAL A 1 103 ? 4.551 -4.447 25.586 1.00 68.94 103 VAL A CA 1
ATOM 816 C C . VAL A 1 103 ? 4.577 -4.216 24.089 1.00 68.94 103 VAL A C 1
ATOM 818 O O . VAL A 1 103 ? 5.210 -3.281 23.613 1.00 68.94 103 VAL A O 1
ATOM 821 N N . LYS A 1 104 ? 3.901 -5.080 23.331 1.00 75.56 104 LYS A N 1
ATOM 822 C CA . LYS A 1 104 ? 3.775 -4.897 21.885 1.00 75.56 104 LYS A CA 1
ATOM 823 C C . LYS A 1 104 ? 2.693 -3.861 21.599 1.00 75.56 104 LYS A C 1
ATOM 825 O O . LYS A 1 104 ? 1.556 -4.033 22.036 1.00 75.56 104 LYS A O 1
ATOM 830 N N . TYR A 1 105 ? 3.043 -2.840 20.830 1.00 80.88 105 TYR A N 1
ATOM 831 C CA . TYR A 1 105 ? 2.136 -1.789 20.389 1.00 80.88 105 TYR A CA 1
ATOM 832 C C . TYR A 1 105 ? 2.337 -1.490 18.904 1.00 80.88 105 TYR A C 1
ATOM 834 O O . TYR A 1 105 ? 3.386 -1.781 18.324 1.00 80.88 105 TYR A O 1
ATOM 842 N N . LYS A 1 106 ? 1.312 -0.897 18.302 1.00 84.44 106 LYS A N 1
ATOM 843 C CA . LYS A 1 106 ? 1.366 -0.195 17.021 1.00 84.44 106 LYS A CA 1
ATOM 844 C C . LYS A 1 106 ? 1.074 1.274 17.272 1.00 84.44 106 LYS A C 1
ATOM 846 O O . LYS A 1 106 ? 0.437 1.613 18.273 1.00 84.44 106 LYS A O 1
ATOM 851 N N . TYR A 1 107 ? 1.523 2.137 16.371 1.00 84.88 107 TYR A N 1
ATOM 852 C CA . TYR A 1 107 ? 1.188 3.547 16.459 1.00 84.88 107 TYR A CA 1
ATOM 853 C C . TYR A 1 107 ? 0.933 4.195 15.102 1.00 84.88 107 TYR A C 1
ATOM 855 O O . TYR A 1 107 ? 1.355 3.707 14.049 1.00 84.88 107 TYR A O 1
ATOM 863 N N . LEU A 1 108 ? 0.215 5.310 15.178 1.00 82.19 108 LEU A N 1
ATOM 864 C CA . LEU A 1 108 ? -0.055 6.248 14.102 1.00 82.19 108 LEU A CA 1
ATOM 865 C C . LEU A 1 108 ? 0.196 7.660 14.641 1.00 82.19 108 LEU A C 1
ATOM 867 O O . LEU A 1 108 ? -0.447 8.076 15.600 1.00 82.19 108 LEU A O 1
ATOM 871 N N . VAL A 1 109 ? 1.116 8.396 14.031 1.00 78.44 109 VAL A N 1
ATOM 872 C CA . VAL A 1 109 ? 1.446 9.785 14.377 1.00 78.44 109 VAL A CA 1
ATOM 873 C C . VAL A 1 109 ? 0.978 10.713 13.265 1.00 78.44 109 VAL A C 1
ATOM 875 O O . VAL A 1 109 ? 0.989 10.333 12.098 1.00 78.44 109 VAL A O 1
ATOM 878 N N . GLY A 1 110 ? 0.587 11.937 13.613 1.00 69.19 110 GLY A N 1
ATOM 879 C CA . GLY A 1 110 ? 0.404 13.049 12.677 1.00 69.19 110 GLY A CA 1
ATOM 880 C C . GLY A 1 110 ? -1.018 13.222 12.147 1.00 69.19 110 GLY A C 1
ATOM 881 O O . GLY A 1 110 ? -1.378 14.327 11.739 1.00 69.19 110 GLY A O 1
ATOM 882 N N . LEU A 1 111 ? -1.868 12.190 12.217 1.00 70.75 111 LEU A N 1
ATOM 883 C CA . LEU A 1 111 ? -3.290 12.322 11.888 1.00 70.75 111 LEU A CA 1
ATOM 884 C C . LEU A 1 111 ? -3.937 13.336 12.845 1.00 70.75 111 LEU A C 1
ATOM 886 O O . LEU A 1 111 ? -4.045 13.077 14.041 1.00 70.75 111 LEU A O 1
ATOM 890 N N . ALA A 1 112 ? -4.321 14.502 12.313 1.00 69.88 112 ALA A N 1
ATOM 891 C CA . ALA A 1 112 ? -4.863 15.625 13.081 1.00 69.88 112 ALA A CA 1
ATOM 892 C C . ALA A 1 112 ? -4.009 16.021 14.309 1.00 69.88 112 ALA A C 1
ATOM 894 O O . ALA A 1 112 ? -4.543 16.328 15.373 1.00 69.88 112 ALA A O 1
ATOM 895 N N . ASN A 1 113 ? -2.679 16.023 14.154 1.00 74.88 113 ASN A N 1
ATOM 896 C CA . ASN A 1 113 ? -1.699 16.322 15.212 1.00 74.88 113 ASN A CA 1
ATOM 897 C C . ASN A 1 113 ? -1.694 15.337 16.404 1.00 74.88 113 ASN A C 1
ATOM 899 O O . ASN A 1 113 ? -1.140 15.634 17.462 1.00 74.88 113 ASN A O 1
ATOM 903 N N . CYS A 1 114 ? -2.297 14.155 16.257 1.00 81.25 114 CYS A N 1
ATOM 904 C CA . CYS A 1 114 ? -2.348 13.156 17.321 1.00 81.25 114 CYS A CA 1
ATOM 905 C C . CYS A 1 114 ? -1.184 12.155 17.259 1.00 81.25 114 CYS A C 1
ATOM 907 O O . CYS A 1 114 ? -0.623 11.888 16.195 1.00 81.25 114 CYS A O 1
ATOM 909 N N . PHE A 1 115 ? -0.887 11.539 18.404 1.00 87.62 115 PHE A N 1
ATOM 910 C CA . PHE A 1 115 ? -0.157 10.275 18.504 1.00 87.62 115 PHE A CA 1
ATOM 911 C C . PHE A 1 115 ? -1.131 9.202 18.998 1.00 87.62 115 PHE A C 1
ATOM 913 O O . PHE A 1 115 ? -1.678 9.309 20.091 1.00 87.62 115 PHE A O 1
ATOM 920 N N . ILE A 1 116 ? -1.384 8.173 18.199 1.00 86.56 116 ILE A N 1
ATOM 921 C CA . ILE A 1 116 ? -2.358 7.123 18.498 1.00 86.56 116 ILE A CA 1
ATOM 922 C C . ILE A 1 116 ? -1.602 5.828 18.758 1.00 86.56 116 ILE A C 1
ATOM 924 O O . ILE A 1 116 ? -0.897 5.348 17.879 1.00 86.56 116 ILE A O 1
ATOM 928 N N . ILE A 1 117 ? -1.770 5.248 19.944 1.00 88.69 117 ILE A N 1
ATOM 929 C CA . ILE A 1 117 ? -1.228 3.938 20.320 1.00 88.69 117 ILE A CA 1
ATOM 930 C C . ILE A 1 117 ? -2.346 2.911 20.205 1.00 88.69 117 ILE A C 1
ATOM 932 O O . ILE A 1 117 ? -3.452 3.149 20.679 1.00 88.69 117 ILE A O 1
ATOM 936 N N . SER A 1 118 ? -2.063 1.761 19.602 1.00 86.38 118 SER A N 1
ATOM 937 C CA . SER A 1 118 ? -2.969 0.611 19.551 1.00 86.38 118 SER A CA 1
ATOM 938 C C . SER A 1 118 ? -2.275 -0.635 20.094 1.00 86.38 118 SER A C 1
ATOM 940 O O . SER A 1 118 ? -1.215 -1.042 19.615 1.00 86.38 118 SER A O 1
ATOM 942 N N . MET A 1 119 ? -2.883 -1.247 21.103 1.00 86.00 119 MET A N 1
ATOM 943 C CA . MET A 1 119 ? -2.428 -2.478 21.738 1.00 86.00 119 MET A CA 1
ATOM 944 C C . MET A 1 119 ? -3.257 -3.631 21.178 1.00 86.00 119 MET A C 1
ATOM 946 O O . MET A 1 119 ? -4.399 -3.833 21.583 1.00 86.00 119 MET A O 1
ATOM 950 N N . LEU A 1 120 ? -2.673 -4.397 20.255 1.00 84.88 120 LEU A N 1
ATOM 951 C CA . LEU A 1 120 ? -3.403 -5.394 19.466 1.00 84.88 120 LEU A CA 1
ATOM 952 C C . LEU A 1 120 ? -3.888 -6.585 20.297 1.00 84.88 120 LEU A C 1
ATOM 954 O O . LEU A 1 120 ? -3.088 -7.298 20.905 1.00 84.88 120 LEU A O 1
ATOM 958 N N . SER A 1 121 ? -5.184 -6.856 20.286 1.00 85.81 121 SER A N 1
ATOM 959 C CA . SER A 1 121 ? -5.724 -8.104 20.821 1.00 85.81 121 SER A CA 1
ATOM 960 C C . SER A 1 121 ? -5.115 -9.321 20.109 1.00 85.81 121 SER A C 1
ATOM 962 O O . SER A 1 121 ? -4.571 -9.253 19.002 1.00 85.81 121 SER A O 1
ATOM 964 N N . LYS A 1 122 ? -5.202 -10.494 20.734 1.00 87.56 122 LYS A N 1
ATOM 965 C CA . LYS A 1 122 ? -4.673 -11.722 20.130 1.00 87.56 122 LYS A CA 1
ATOM 966 C C . LYS A 1 122 ? -5.346 -12.149 18.820 1.00 87.56 122 LYS A C 1
ATOM 968 O O . LYS A 1 122 ? -4.613 -12.576 17.925 1.00 87.56 122 LYS A O 1
ATOM 973 N N . PRO A 1 123 ? -6.681 -12.100 18.685 1.00 89.31 123 PRO A N 1
ATOM 974 C CA . PRO A 1 123 ? -7.310 -12.406 17.405 1.00 89.31 123 PRO A CA 1
ATOM 975 C C . PRO A 1 123 ? -6.960 -11.369 16.324 1.00 89.31 123 PRO A C 1
ATOM 977 O O . PRO A 1 123 ? -6.742 -11.769 15.181 1.00 89.31 123 PRO A O 1
ATOM 980 N N . HIS A 1 124 ? -6.756 -10.091 16.675 1.00 88.69 124 HIS A N 1
ATOM 981 C CA . HIS A 1 124 ? -6.167 -9.117 15.750 1.00 88.69 124 HIS A CA 1
ATOM 982 C C . HIS A 1 124 ? -4.752 -9.547 15.321 1.00 88.69 124 HIS A C 1
ATOM 984 O O . HIS A 1 124 ? -4.500 -9.709 14.128 1.00 88.69 124 HIS A O 1
ATOM 990 N N . GLU A 1 125 ? -3.831 -9.797 16.265 1.00 86.81 125 GLU A N 1
ATOM 991 C CA . GLU A 1 125 ? -2.444 -10.218 15.968 1.00 86.81 125 GLU A CA 1
ATOM 992 C C . GLU A 1 125 ? -2.412 -11.444 15.033 1.00 86.81 125 GLU A C 1
ATOM 994 O O . GLU A 1 125 ? -1.553 -11.536 14.148 1.00 86.81 125 GLU A O 1
ATOM 999 N N . ALA A 1 126 ? -3.360 -12.371 15.208 1.00 88.06 126 ALA A N 1
ATOM 1000 C CA . ALA A 1 126 ? -3.517 -13.550 14.369 1.00 88.06 126 ALA A CA 1
ATOM 1001 C C . ALA A 1 126 ? -3.989 -13.224 12.946 1.00 88.06 126 ALA A C 1
ATOM 1003 O O . ALA A 1 126 ? -3.394 -13.724 11.991 1.00 88.06 126 ALA A O 1
ATOM 1004 N N . ALA A 1 127 ? -5.010 -12.385 12.783 1.00 88.94 127 ALA A N 1
ATOM 1005 C CA . ALA A 1 127 ? -5.490 -11.988 11.462 1.00 88.94 127 ALA A CA 1
ATOM 1006 C C . ALA A 1 127 ? -4.428 -11.205 10.679 1.00 88.94 127 ALA A C 1
ATOM 1008 O O . ALA A 1 127 ? -4.137 -11.534 9.531 1.00 88.94 127 ALA A O 1
ATOM 1009 N N . SER A 1 128 ? -3.767 -10.253 11.331 1.00 84.50 128 SER A N 1
ATOM 1010 C CA . SER A 1 128 ? -2.718 -9.448 10.711 1.00 84.50 128 SER A CA 1
ATOM 1011 C C . SER A 1 128 ? -1.528 -10.284 10.249 1.00 84.50 128 SER A C 1
ATOM 1013 O O . SER A 1 128 ? -1.186 -10.294 9.069 1.00 84.50 128 SER A O 1
ATOM 1015 N N . ASN A 1 129 ? -0.896 -11.024 11.165 1.00 81.62 129 ASN A N 1
ATOM 1016 C CA . ASN A 1 129 ? 0.380 -11.676 10.868 1.00 81.62 129 ASN A CA 1
ATOM 1017 C C . ASN A 1 129 ? 0.212 -13.085 10.298 1.00 81.62 129 ASN A C 1
ATOM 1019 O O . ASN A 1 129 ? 0.902 -13.456 9.348 1.00 81.62 129 ASN A O 1
ATOM 1023 N N . LYS A 1 130 ? -0.674 -13.900 10.888 1.00 84.25 130 LYS A N 1
ATOM 1024 C CA . LYS A 1 130 ? -0.807 -15.312 10.500 1.00 84.25 130 LYS A CA 1
ATOM 1025 C C . LYS A 1 130 ? -1.661 -15.463 9.252 1.00 84.25 130 LYS A C 1
ATOM 1027 O O . LYS A 1 130 ? -1.221 -16.124 8.314 1.00 84.25 130 LYS A O 1
ATOM 1032 N N . ALA A 1 131 ? -2.842 -14.840 9.220 1.00 82.88 131 ALA A N 1
ATOM 1033 C CA . ALA A 1 131 ? -3.694 -14.912 8.036 1.00 82.88 131 ALA A CA 1
ATOM 1034 C C . ALA A 1 131 ? -3.059 -14.159 6.861 1.00 82.88 131 ALA A C 1
ATOM 1036 O O . ALA A 1 131 ? -3.025 -14.709 5.765 1.00 82.88 131 ALA A O 1
ATOM 1037 N N . GLY A 1 132 ? -2.450 -12.990 7.103 1.00 82.19 132 GLY A N 1
ATOM 1038 C CA . GLY A 1 132 ? -1.657 -12.269 6.103 1.00 82.19 132 GLY A CA 1
ATOM 1039 C C . GLY A 1 132 ? -0.583 -13.141 5.450 1.00 82.19 132 GLY A C 1
ATOM 1040 O O . GLY A 1 132 ? -0.607 -13.331 4.235 1.00 82.19 132 GLY A O 1
ATOM 1041 N N . LYS A 1 133 ? 0.293 -13.764 6.252 1.00 83.75 133 LYS A N 1
ATOM 1042 C CA . LYS A 1 133 ? 1.305 -14.701 5.740 1.00 83.75 133 LYS A CA 1
ATOM 1043 C C . LYS A 1 133 ? 0.682 -15.867 4.974 1.00 83.75 133 LYS A C 1
ATOM 1045 O O . LYS A 1 133 ? 1.134 -16.194 3.884 1.00 83.75 133 LYS A O 1
ATOM 1050 N N . ARG A 1 134 ? -0.387 -16.465 5.501 1.00 85.00 134 ARG A N 1
ATOM 1051 C CA . ARG A 1 134 ? -1.064 -17.576 4.830 1.00 85.00 134 ARG A CA 1
ATOM 1052 C C . ARG A 1 134 ? -1.655 -17.180 3.482 1.00 85.00 134 ARG A C 1
ATOM 1054 O O . ARG A 1 134 ? -1.560 -17.953 2.537 1.00 85.00 134 ARG A O 1
ATOM 1061 N N . PHE A 1 135 ? -2.245 -15.993 3.375 1.00 83.31 135 PHE A N 1
ATOM 1062 C CA . PHE A 1 135 ? -2.740 -15.485 2.099 1.00 83.31 135 PHE A CA 1
ATOM 1063 C C . PHE A 1 135 ? -1.616 -15.377 1.069 1.00 83.31 135 PHE A C 1
ATOM 1065 O O . PHE A 1 135 ? -1.846 -15.672 -0.101 1.00 83.31 135 PHE A O 1
ATOM 1072 N N . LEU A 1 136 ? -0.400 -15.019 1.492 1.00 81.56 136 LEU A N 1
ATOM 1073 C CA . LEU A 1 136 ? 0.764 -15.024 0.609 1.00 81.56 136 LEU A CA 1
ATOM 1074 C C . LEU A 1 136 ? 1.218 -16.436 0.245 1.00 81.56 136 LEU A C 1
ATOM 1076 O O . LEU A 1 136 ? 1.418 -16.712 -0.936 1.00 81.56 136 LEU A O 1
ATOM 1080 N N . ASP A 1 137 ? 1.356 -17.328 1.223 1.00 83.06 137 ASP A N 1
ATOM 1081 C CA . ASP A 1 137 ? 1.811 -18.704 0.993 1.00 83.06 137 ASP A CA 1
ATOM 1082 C C . ASP A 1 137 ? 0.884 -19.419 -0.010 1.00 83.06 137 ASP A C 1
ATOM 1084 O O . ASP A 1 137 ? 1.338 -20.051 -0.966 1.00 83.06 137 ASP A O 1
ATOM 1088 N N . GLU A 1 138 ? -0.427 -19.221 0.138 1.00 81.69 138 GLU A N 1
ATOM 1089 C CA . GLU A 1 138 ? -1.463 -19.817 -0.711 1.00 81.69 138 GLU A CA 1
ATOM 1090 C C . GLU A 1 138 ? -1.678 -19.055 -2.039 1.00 81.69 138 GLU A C 1
ATOM 1092 O O . GLU A 1 138 ? -2.361 -19.544 -2.938 1.00 81.69 138 GLU A O 1
ATOM 1097 N N . SER A 1 139 ? -1.072 -17.872 -2.217 1.00 77.50 139 SER A N 1
ATOM 1098 C CA . SER A 1 139 ? -1.157 -17.098 -3.471 1.00 77.50 139 SER A CA 1
ATOM 1099 C C . SER A 1 139 ? -0.357 -17.714 -4.628 1.00 77.50 139 SER A C 1
ATOM 1101 O O . SER A 1 139 ? -0.502 -17.299 -5.782 1.00 77.50 139 SER A O 1
ATOM 1103 N N . GLY A 1 140 ? 0.520 -18.681 -4.330 1.00 77.50 140 GLY A N 1
ATOM 1104 C CA . GLY A 1 140 ? 1.465 -19.255 -5.288 1.00 77.50 140 GLY A CA 1
ATOM 1105 C C . GLY A 1 140 ? 2.708 -18.390 -5.541 1.00 77.50 140 GLY A C 1
ATOM 1106 O O . GLY A 1 140 ? 3.408 -18.619 -6.532 1.00 77.50 140 GLY A O 1
ATOM 1107 N N . PHE A 1 141 ? 2.977 -17.410 -4.669 1.00 77.19 141 PHE A N 1
ATOM 1108 C CA . PHE A 1 141 ? 4.166 -16.546 -4.691 1.00 77.19 141 PHE A CA 1
ATOM 1109 C C . PHE A 1 141 ? 5.124 -16.782 -3.506 1.00 77.19 141 PHE A C 1
ATOM 1111 O O . PHE A 1 141 ? 6.040 -15.993 -3.308 1.00 77.19 141 PHE A O 1
ATOM 1118 N N . GLY A 1 142 ? 4.949 -17.864 -2.738 1.00 71.56 142 GLY A N 1
ATOM 1119 C CA . GLY A 1 142 ? 5.610 -18.065 -1.440 1.00 71.56 142 GLY A CA 1
ATOM 1120 C C . GLY A 1 142 ? 7.138 -17.885 -1.410 1.00 71.56 142 GLY A C 1
ATOM 1121 O O . GLY A 1 142 ? 7.636 -17.224 -0.513 1.00 71.56 142 GLY A O 1
ATOM 1122 N N . SER A 1 143 ? 7.896 -18.402 -2.388 1.00 77.12 143 SER A N 1
ATOM 1123 C CA . SER A 1 143 ? 9.366 -18.216 -2.433 1.00 77.12 143 SER A CA 1
ATOM 1124 C C . SER A 1 143 ? 9.816 -16.880 -3.035 1.00 77.12 143 SER A C 1
ATOM 1126 O O . SER A 1 143 ? 10.997 -16.552 -3.000 1.00 77.12 143 SER A O 1
ATOM 1128 N N . ARG A 1 144 ? 8.882 -16.128 -3.623 1.00 86.19 144 ARG A N 1
ATOM 1129 C CA . ARG A 1 144 ? 9.124 -14.902 -4.395 1.00 86.19 144 ARG A CA 1
ATOM 1130 C C . ARG A 1 144 ? 8.724 -13.644 -3.646 1.00 86.19 144 ARG A C 1
ATOM 1132 O O . ARG A 1 144 ? 8.974 -12.547 -4.130 1.00 86.19 144 ARG A O 1
ATOM 1139 N N . VAL A 1 145 ? 8.071 -13.776 -2.502 1.00 87.44 145 VAL A N 1
ATOM 1140 C CA . VAL A 1 145 ? 7.553 -12.650 -1.733 1.00 87.44 145 VAL A CA 1
ATOM 1141 C C . VAL A 1 145 ? 8.067 -12.760 -0.320 1.00 87.44 145 VAL A C 1
ATOM 1143 O O . VAL A 1 145 ? 7.854 -13.770 0.344 1.00 87.44 145 VAL A O 1
ATOM 1146 N N . ASP A 1 146 ? 8.674 -11.679 0.146 1.00 84.62 146 ASP A N 1
ATOM 1147 C CA . ASP A 1 146 ? 9.095 -11.571 1.528 1.00 84.62 146 ASP A CA 1
ATOM 1148 C C . ASP A 1 146 ? 8.040 -10.825 2.334 1.00 84.62 146 ASP A C 1
ATOM 1150 O O . ASP A 1 146 ? 7.495 -9.796 1.914 1.00 84.62 146 ASP A O 1
ATOM 1154 N N . ALA A 1 147 ? 7.788 -11.336 3.539 1.00 81.06 147 ALA A N 1
ATOM 1155 C CA . ALA A 1 147 ? 7.126 -10.561 4.569 1.00 81.06 147 ALA A CA 1
ATOM 1156 C C . ALA A 1 147 ? 8.096 -9.466 5.021 1.00 81.06 147 ALA A C 1
ATOM 1158 O O . ALA A 1 147 ? 9.121 -9.743 5.641 1.00 81.06 147 ALA A O 1
ATOM 1159 N N . ALA A 1 148 ? 7.748 -8.218 4.744 1.00 65.50 148 ALA A N 1
ATO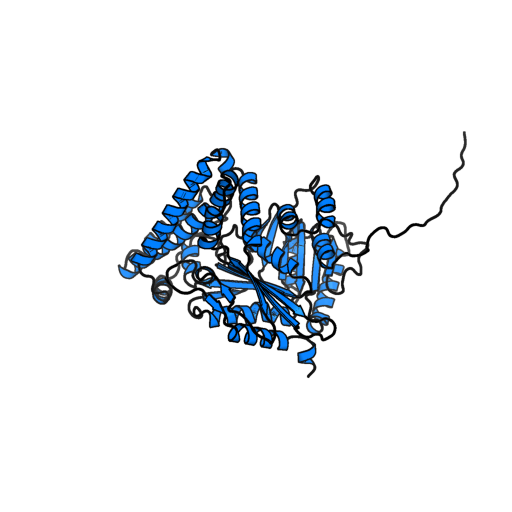M 1160 C CA . ALA A 1 148 ? 8.545 -7.055 5.115 1.00 65.50 148 ALA A CA 1
ATOM 1161 C C . ALA A 1 148 ? 8.389 -6.682 6.603 1.00 65.50 148 ALA A C 1
ATOM 1163 O O . ALA A 1 148 ? 9.021 -5.753 7.102 1.00 65.50 148 ALA A O 1
ATOM 1164 N N . GLY A 1 149 ? 7.547 -7.424 7.329 1.00 65.06 149 GLY A N 1
ATOM 1165 C CA . GLY A 1 149 ? 7.265 -7.187 8.734 1.00 65.06 149 GLY A CA 1
ATOM 1166 C C . GLY A 1 149 ? 6.539 -5.860 8.941 1.00 65.06 149 GLY A C 1
ATOM 1167 O O . GLY A 1 149 ? 5.616 -5.512 8.205 1.00 65.06 149 GLY A O 1
ATOM 1168 N N . SER A 1 150 ? 6.927 -5.141 9.989 1.00 60.56 150 SER A N 1
ATOM 1169 C CA . SER A 1 150 ? 6.375 -3.827 10.310 1.00 60.56 150 SER A CA 1
ATOM 1170 C C . SER A 1 150 ? 7.216 -2.749 9.618 1.00 60.56 150 SER A C 1
ATOM 1172 O O . SER A 1 150 ? 8.298 -2.423 10.094 1.00 60.56 150 SER A O 1
ATOM 1174 N N . TYR A 1 151 ? 6.737 -2.234 8.483 1.00 67.12 151 TYR A N 1
ATOM 1175 C CA . TYR A 1 151 ? 7.402 -1.188 7.699 1.00 67.12 151 TYR A CA 1
ATOM 1176 C C . TYR A 1 151 ? 6.840 0.185 8.075 1.00 67.12 151 TYR A C 1
ATOM 1178 O O . TYR A 1 151 ? 5.681 0.456 7.778 1.00 67.12 151 TYR A O 1
ATOM 1186 N N . GLU A 1 152 ? 7.615 1.053 8.727 1.00 74.31 152 GLU A N 1
ATOM 1187 C CA . GLU A 1 152 ? 7.125 2.405 9.015 1.00 74.31 152 GLU A CA 1
ATOM 1188 C C . GLU A 1 152 ? 6.956 3.186 7.706 1.00 74.31 152 GLU A C 1
ATOM 1190 O O . GLU A 1 152 ? 7.905 3.386 6.947 1.00 74.31 152 GLU A O 1
ATOM 1195 N N . ILE A 1 153 ? 5.726 3.615 7.430 1.00 73.25 153 ILE A N 1
ATOM 1196 C CA . ILE A 1 153 ? 5.424 4.498 6.311 1.00 73.25 153 ILE A CA 1
ATOM 1197 C C . ILE A 1 153 ? 5.361 5.933 6.809 1.00 73.25 153 ILE A C 1
ATOM 1199 O O . ILE A 1 153 ? 4.664 6.241 7.777 1.00 73.25 153 ILE A O 1
ATOM 1203 N N . PHE A 1 154 ? 6.030 6.830 6.092 1.00 71.88 154 PHE A N 1
ATOM 1204 C CA . PHE A 1 154 ? 5.769 8.253 6.233 1.00 71.88 154 PHE A CA 1
ATOM 1205 C C . PHE A 1 154 ? 4.423 8.561 5.603 1.00 71.88 154 PHE A C 1
ATOM 1207 O O . PHE A 1 154 ? 4.182 8.267 4.433 1.00 71.88 154 PHE A O 1
ATOM 1214 N N . LEU A 1 155 ? 3.543 9.157 6.387 1.00 68.44 155 LEU A N 1
ATOM 1215 C CA . LEU A 1 155 ? 2.260 9.623 5.929 1.00 68.44 155 LEU A CA 1
ATOM 1216 C C . LEU A 1 155 ? 2.363 11.081 5.494 1.00 68.44 155 LEU A C 1
ATOM 1218 O O . LEU A 1 155 ? 2.856 11.937 6.226 1.00 68.44 155 LEU A O 1
ATOM 1222 N N . ARG A 1 156 ? 1.852 11.362 4.299 1.00 66.31 156 ARG A N 1
ATOM 1223 C CA . ARG A 1 156 ? 1.590 12.706 3.786 1.00 66.31 156 ARG A CA 1
ATOM 1224 C C . ARG A 1 156 ? 0.088 12.888 3.685 1.00 66.31 156 ARG A C 1
ATOM 1226 O O . ARG A 1 156 ? -0.487 12.887 2.597 1.00 66.31 156 ARG A O 1
ATOM 1233 N N . LEU A 1 157 ? -0.549 12.967 4.847 1.00 67.69 157 LEU A N 1
ATOM 1234 C CA . LEU A 1 157 ? -1.994 13.080 4.911 1.00 67.69 157 LEU A CA 1
ATOM 1235 C C . LEU A 1 157 ? -2.397 14.489 4.524 1.00 67.69 157 LEU A C 1
ATOM 1237 O O . LEU A 1 157 ? -1.910 15.465 5.094 1.00 67.69 157 LEU A O 1
ATOM 1241 N N . HIS A 1 158 ? -3.285 14.565 3.545 1.00 69.25 158 HIS A N 1
ATOM 1242 C CA . HIS A 1 158 ? -3.933 15.796 3.155 1.00 69.25 158 HIS A CA 1
ATOM 1243 C C . HIS A 1 158 ? -5.399 15.532 2.839 1.00 69.25 158 HIS A C 1
ATOM 1245 O O . HIS A 1 158 ? -5.763 14.429 2.426 1.00 69.25 158 HIS A O 1
ATOM 1251 N N . SER A 1 159 ? -6.237 16.538 3.054 1.00 70.38 159 SER A N 1
ATOM 1252 C CA . SER A 1 159 ? -7.672 16.506 2.820 1.00 70.38 159 SER A CA 1
ATOM 1253 C C . SER A 1 159 ? -8.370 15.319 3.495 1.00 70.38 159 SER A C 1
ATOM 1255 O O . SER A 1 159 ? -9.434 14.909 3.045 1.00 70.38 159 SER A O 1
ATOM 1257 N N . MET A 1 160 ? -7.815 14.754 4.579 1.00 73.88 160 MET A N 1
ATOM 1258 C CA . MET A 1 160 ? -8.363 13.533 5.201 1.00 73.88 160 MET A CA 1
ATOM 1259 C C . MET A 1 160 ? -9.790 13.740 5.690 1.00 73.88 160 MET A C 1
ATOM 1261 O O . MET A 1 160 ? -10.636 12.861 5.557 1.00 73.88 160 MET A O 1
ATOM 1265 N N . HIS A 1 161 ? -10.067 14.930 6.213 1.00 69.88 161 HIS A N 1
ATOM 1266 C CA . HIS A 1 161 ? -11.412 15.323 6.591 1.00 69.88 161 HIS A CA 1
ATOM 1267 C C . HIS A 1 161 ? -12.369 15.330 5.388 1.00 69.88 161 HIS A C 1
ATOM 1269 O O . HIS A 1 161 ? -13.453 14.758 5.474 1.00 69.88 161 HIS A O 1
ATOM 1275 N N . ASP A 1 162 ? -11.961 15.921 4.263 1.00 70.50 162 ASP A N 1
ATOM 1276 C CA . ASP A 1 162 ? -12.781 16.028 3.048 1.00 70.50 162 ASP A CA 1
ATOM 1277 C C . ASP A 1 162 ? -12.980 14.672 2.366 1.00 70.50 162 ASP A C 1
ATOM 1279 O O . ASP A 1 162 ? -14.044 14.369 1.827 1.00 70.50 162 ASP A O 1
ATOM 1283 N N . ILE A 1 163 ? -11.959 13.820 2.412 1.00 75.62 163 ILE A N 1
ATOM 1284 C CA . ILE A 1 163 ? -12.035 12.439 1.949 1.00 75.62 163 ILE A CA 1
ATOM 1285 C C . ILE A 1 163 ? -13.066 11.696 2.791 1.00 75.62 163 ILE A C 1
ATOM 1287 O O . ILE A 1 163 ? -14.035 11.195 2.226 1.00 75.62 163 ILE A O 1
ATOM 1291 N N . CYS A 1 164 ? -12.922 11.699 4.118 1.00 72.00 164 CYS A N 1
ATOM 1292 C CA . CYS A 1 164 ? -13.854 11.036 5.028 1.00 72.00 164 CYS A CA 1
ATOM 1293 C C . CYS A 1 164 ? -15.289 11.573 4.898 1.00 72.00 164 CYS A C 1
ATOM 1295 O O . CYS A 1 164 ? -16.225 10.781 4.828 1.00 72.00 164 CYS A O 1
ATOM 1297 N N . SER A 1 165 ? -15.486 12.889 4.801 1.00 68.88 165 SER A N 1
ATOM 1298 C CA . SER A 1 165 ? -16.823 13.486 4.655 1.00 68.88 165 SER A CA 1
ATOM 1299 C C . SER A 1 165 ? -17.487 13.174 3.311 1.00 68.88 165 SER A C 1
ATOM 1301 O O . SER A 1 165 ? -18.710 13.192 3.211 1.00 68.88 165 SER A O 1
ATOM 1303 N N . THR A 1 166 ? -16.693 12.866 2.282 1.00 72.44 166 THR A N 1
ATOM 1304 C CA . THR A 1 166 ? -17.190 12.481 0.955 1.00 72.44 166 THR A CA 1
ATOM 1305 C C . THR A 1 166 ? -17.444 10.980 0.845 1.00 72.44 166 THR A C 1
ATOM 1307 O O . THR A 1 166 ? -18.351 10.553 0.126 1.00 72.44 166 THR A O 1
ATOM 1310 N N . VAL A 1 167 ? -16.622 10.158 1.502 1.00 73.38 167 VAL A N 1
ATOM 1311 C CA . VAL A 1 167 ? -16.748 8.697 1.427 1.00 73.38 167 VAL A CA 1
ATOM 1312 C C . VAL A 1 167 ? -17.795 8.141 2.397 1.00 73.38 167 VAL A C 1
ATOM 1314 O O . VAL A 1 167 ? -18.387 7.102 2.102 1.00 73.38 167 VAL A O 1
ATOM 1317 N N . PHE A 1 168 ? -18.082 8.841 3.501 1.00 68.38 168 PHE A N 1
ATOM 1318 C CA . PHE A 1 168 ? -19.077 8.450 4.506 1.00 68.38 168 PHE A CA 1
ATOM 1319 C C . PHE A 1 168 ? -20.300 9.386 4.472 1.00 68.38 168 PHE A C 1
ATOM 1321 O O . PHE A 1 168 ? -20.163 10.600 4.412 1.00 68.38 168 PHE A O 1
ATOM 1328 N N . ILE A 1 169 ? -21.515 8.822 4.494 1.00 57.03 169 ILE A N 1
ATOM 1329 C CA . ILE A 1 169 ? -22.733 9.481 3.964 1.00 57.03 169 ILE A CA 1
ATOM 1330 C C . ILE A 1 169 ? -23.663 10.045 5.070 1.00 57.03 169 ILE A C 1
ATOM 1332 O O . ILE A 1 169 ? -24.741 10.561 4.785 1.00 57.03 169 ILE A O 1
ATOM 1336 N N . ASN A 1 170 ? -23.304 9.961 6.356 1.00 60.22 170 ASN A N 1
ATOM 1337 C CA . ASN A 1 170 ? -24.205 10.399 7.433 1.00 60.22 170 ASN A CA 1
ATOM 1338 C C . ASN A 1 170 ? -24.371 11.939 7.462 1.00 60.22 170 ASN A C 1
ATOM 1340 O O . ASN A 1 170 ? -23.452 12.680 7.808 1.00 60.22 170 ASN A O 1
ATOM 1344 N N . LEU A 1 171 ? -25.581 12.407 7.123 1.00 48.94 171 LEU A N 1
ATOM 1345 C CA . LEU A 1 171 ? -25.981 13.820 7.010 1.00 48.94 171 LEU A CA 1
ATOM 1346 C C . LEU A 1 171 ? -25.750 14.643 8.288 1.00 48.94 171 LEU A C 1
ATOM 1348 O O . LEU A 1 171 ? -25.372 15.811 8.197 1.00 48.94 171 LEU A O 1
ATOM 1352 N N . HIS A 1 172 ? -25.921 14.052 9.475 1.00 52.56 172 HIS A N 1
ATOM 1353 C CA . HIS A 1 172 ? -25.743 14.772 10.744 1.00 52.56 172 HIS A CA 1
ATOM 1354 C C . HIS A 1 172 ? -24.260 15.055 11.049 1.00 52.56 172 HIS A C 1
ATOM 1356 O O . HIS A 1 172 ? -23.917 16.005 11.758 1.00 52.56 172 HIS A O 1
ATOM 1362 N N . THR A 1 173 ? -23.375 14.254 10.459 1.00 51.69 173 THR A N 1
ATOM 1363 C CA . THR A 1 173 ? -21.919 14.368 10.545 1.00 51.69 173 THR A CA 1
ATOM 1364 C C . THR A 1 173 ? -21.381 15.398 9.546 1.00 51.69 173 THR A C 1
ATOM 1366 O O . THR A 1 173 ? -20.424 16.102 9.858 1.00 51.69 173 THR A O 1
ATOM 1369 N N . VAL A 1 174 ? -22.034 15.564 8.388 1.00 49.81 174 VAL A N 1
ATOM 1370 C CA . VAL A 1 174 ? -21.639 16.504 7.320 1.00 49.81 174 VAL A CA 1
ATOM 1371 C C . VAL A 1 174 ? -21.819 17.977 7.728 1.00 49.81 174 VAL A C 1
ATOM 1373 O O . VAL A 1 174 ? -20.902 18.772 7.528 1.00 49.81 174 VAL A O 1
ATOM 1376 N N . GLU A 1 175 ? -22.934 18.364 8.358 1.00 50.59 175 GLU A N 1
ATOM 1377 C CA . GLU A 1 175 ? -23.150 19.762 8.797 1.00 50.59 175 GLU A CA 1
ATOM 1378 C C . GLU A 1 175 ? -22.215 20.184 9.946 1.00 50.59 175 GLU A C 1
ATOM 1380 O O . GLU A 1 175 ? -21.730 21.319 9.988 1.00 50.59 175 GLU A O 1
ATOM 1385 N N . LYS A 1 176 ? -21.918 19.265 10.877 1.00 51.75 176 LYS A N 1
ATOM 1386 C CA . LYS A 1 176 ? -20.941 19.497 11.954 1.00 51.75 176 LYS A CA 1
ATOM 1387 C C . LYS A 1 176 ? -19.513 19.563 11.403 1.00 51.75 176 LYS A C 1
ATOM 1389 O O . LYS A 1 176 ? -18.756 20.440 11.808 1.00 51.75 176 LYS A O 1
ATOM 1394 N N . ALA A 1 177 ? -19.177 18.710 10.433 1.00 44.56 177 ALA A N 1
ATOM 1395 C CA . ALA A 1 177 ? -17.908 18.722 9.708 1.00 44.56 177 ALA A CA 1
ATOM 1396 C C . ALA A 1 177 ? -17.676 20.050 8.959 1.00 44.56 177 ALA A C 1
ATOM 1398 O O . ALA A 1 177 ? -16.606 20.647 9.071 1.00 44.56 177 ALA A O 1
ATOM 1399 N N . GLN A 1 178 ? -18.693 20.582 8.271 1.00 49.88 178 GLN A N 1
ATOM 1400 C CA . GLN A 1 178 ? -18.600 21.845 7.523 1.00 49.88 178 GLN A CA 1
ATOM 1401 C C . GLN A 1 178 ? -18.303 23.072 8.405 1.00 49.88 178 GLN A C 1
ATOM 1403 O O . GLN A 1 178 ? -17.539 23.945 7.994 1.00 49.88 178 GLN A O 1
ATOM 1408 N N . LYS A 1 179 ? -18.822 23.135 9.642 1.00 51.38 179 LYS A N 1
ATOM 1409 C CA . LYS A 1 179 ? -18.506 24.224 10.595 1.00 51.38 179 LYS A CA 1
ATOM 1410 C C . LYS A 1 179 ? -17.064 24.192 11.119 1.00 51.38 179 LYS A C 1
ATOM 1412 O O . LYS A 1 179 ? -16.582 25.201 11.626 1.00 51.38 179 LYS A O 1
ATOM 1417 N N . VAL A 1 180 ? -16.366 23.065 10.993 1.00 45.25 180 VAL A N 1
ATOM 1418 C CA . VAL A 1 180 ? -15.012 22.879 11.538 1.00 45.25 180 VAL A CA 1
ATOM 1419 C C . VAL A 1 180 ? -13.918 23.202 10.517 1.00 45.25 180 VAL A C 1
ATOM 1421 O O . VAL A 1 180 ? -12.845 23.688 10.888 1.00 45.25 180 VAL A O 1
ATOM 1424 N N . VAL A 1 181 ? -14.201 22.995 9.228 1.00 46.09 181 VAL A N 1
ATOM 1425 C CA . VAL A 1 181 ? -13.272 23.255 8.109 1.00 46.09 181 VAL A CA 1
ATOM 1426 C C . VAL A 1 181 ? -12.801 24.712 8.069 1.00 46.09 181 VAL A C 1
ATOM 1428 O O . VAL A 1 181 ? -11.690 24.989 7.627 1.00 46.09 181 VAL A O 1
ATOM 1431 N N . ALA A 1 182 ? -13.586 25.645 8.610 1.00 52.66 182 ALA A N 1
ATOM 1432 C CA . ALA A 1 182 ? -13.282 27.069 8.558 1.00 52.66 182 ALA A CA 1
ATOM 1433 C C . ALA A 1 182 ? -11.998 27.498 9.305 1.00 52.66 182 ALA A C 1
ATOM 1435 O O . ALA A 1 182 ? -11.522 28.595 9.032 1.00 52.66 182 ALA A O 1
ATOM 1436 N N . ASN A 1 183 ? -11.416 26.691 10.215 1.00 41.94 183 ASN A N 1
ATOM 1437 C CA . ASN A 1 183 ? -10.404 27.223 11.149 1.00 41.94 183 ASN A CA 1
ATOM 1438 C C . ASN A 1 183 ? -9.060 26.491 11.313 1.00 41.94 183 ASN A C 1
ATOM 1440 O O . ASN A 1 183 ? -8.154 27.104 11.877 1.00 41.94 183 ASN A O 1
ATOM 1444 N N . LYS A 1 184 ? -8.846 25.235 10.893 1.00 46.69 184 LYS A N 1
ATOM 1445 C CA . LYS A 1 184 ? -7.570 24.547 11.208 1.00 46.69 184 LYS A CA 1
ATOM 1446 C C . LYS A 1 184 ? -7.113 23.613 10.090 1.00 46.69 184 LYS A C 1
ATOM 1448 O O . LYS A 1 184 ? -7.733 22.583 9.862 1.00 46.69 184 LYS A O 1
ATOM 1453 N N . LYS A 1 185 ? -5.999 23.956 9.434 1.00 51.66 185 LYS A N 1
ATOM 1454 C CA . LYS A 1 185 ? -5.258 23.100 8.488 1.00 51.66 185 LYS A CA 1
ATOM 1455 C C . LYS A 1 185 ? -4.860 21.784 9.186 1.00 51.66 185 LYS A C 1
ATOM 1457 O O . LYS A 1 185 ? -3.844 21.746 9.868 1.00 51.66 185 LYS A O 1
ATOM 1462 N N . ARG A 1 186 ? -5.690 20.739 9.083 1.00 55.72 186 ARG A N 1
ATOM 1463 C CA . ARG A 1 186 ? -5.590 19.462 9.836 1.00 55.72 186 ARG A CA 1
ATOM 1464 C C . ARG A 1 186 ? -4.854 18.344 9.088 1.00 55.72 186 ARG A C 1
ATOM 1466 O O . ARG A 1 186 ? -4.999 17.168 9.412 1.00 55.72 186 ARG A O 1
ATOM 1473 N N . ASP A 1 187 ? -4.036 18.745 8.130 1.00 58.97 187 ASP A N 1
ATOM 1474 C CA . ASP A 1 187 ? -3.219 17.890 7.283 1.00 58.97 187 ASP A CA 1
ATOM 1475 C C . ASP A 1 187 ? -1.759 17.997 7.715 1.00 58.97 187 ASP A C 1
ATOM 1477 O O . ASP A 1 187 ? -1.278 19.096 8.006 1.00 58.97 187 ASP A O 1
ATOM 1481 N N . GLY A 1 188 ? -1.054 16.869 7.783 1.00 60.62 188 GLY A N 1
ATOM 1482 C CA . GLY A 1 188 ? 0.247 16.812 8.436 1.00 60.62 188 GLY A CA 1
ATOM 1483 C C . GLY A 1 188 ? 1.111 15.638 8.006 1.00 60.62 188 GLY A C 1
ATOM 1484 O O . GLY A 1 188 ? 0.653 14.670 7.391 1.00 60.62 188 GLY A O 1
ATOM 1485 N N . LEU A 1 189 ? 2.395 15.760 8.337 1.00 63.81 189 LEU A N 1
ATOM 1486 C CA . LEU A 1 189 ? 3.336 14.655 8.264 1.00 63.81 189 LEU A CA 1
ATOM 1487 C C . LEU A 1 189 ? 3.074 13.715 9.435 1.00 63.81 189 LEU A C 1
ATOM 1489 O O . LEU A 1 189 ? 2.835 14.155 10.558 1.00 63.81 189 LEU A O 1
ATOM 1493 N N . GLY A 1 190 ? 3.115 12.425 9.151 1.00 67.38 190 GLY A N 1
ATOM 1494 C CA . GLY A 1 190 ? 2.876 11.391 10.134 1.00 67.38 190 GLY A CA 1
ATOM 1495 C C . GLY A 1 190 ? 3.718 10.163 9.878 1.00 67.38 190 GLY A C 1
ATOM 1496 O O . GLY A 1 190 ? 4.381 10.054 8.847 1.00 67.38 190 GLY A O 1
ATOM 1497 N N . THR A 1 191 ? 3.653 9.212 10.795 1.00 74.75 191 THR A N 1
ATOM 1498 C CA . THR A 1 191 ? 4.196 7.874 10.587 1.00 74.75 191 THR A CA 1
ATOM 1499 C C . THR A 1 191 ? 3.170 6.843 11.008 1.00 74.75 191 THR A C 1
ATOM 1501 O O . THR A 1 191 ? 2.409 7.051 11.952 1.00 74.75 191 THR A O 1
ATOM 1504 N N . LYS A 1 192 ? 3.099 5.736 10.278 1.00 79.56 192 LYS A N 1
ATOM 1505 C CA . LYS A 1 192 ? 2.252 4.597 10.632 1.00 79.56 192 LYS A CA 1
ATOM 1506 C C . LYS A 1 192 ? 3.039 3.327 10.450 1.00 79.56 192 LYS A C 1
ATOM 1508 O O . LYS A 1 192 ? 3.851 3.217 9.536 1.00 79.56 192 LYS A O 1
ATOM 1513 N N . LEU A 1 193 ? 2.745 2.359 11.297 1.00 83.06 193 LEU A N 1
ATOM 1514 C CA . LEU A 1 193 ? 3.318 1.033 11.215 1.00 83.06 193 LEU A CA 1
ATOM 1515 C C . LEU A 1 193 ? 2.225 0.044 10.803 1.00 83.06 193 LEU A C 1
ATOM 1517 O O . LEU A 1 193 ? 1.483 -0.391 11.688 1.00 83.06 193 LEU A O 1
ATOM 1521 N N . PRO A 1 194 ? 2.098 -0.314 9.509 1.00 84.25 194 PRO A N 1
ATOM 1522 C CA . PRO A 1 194 ? 1.062 -1.225 9.077 1.00 84.25 194 PRO A CA 1
ATOM 1523 C C . PRO A 1 194 ? 1.149 -2.572 9.781 1.00 84.25 194 PRO A C 1
ATOM 1525 O O . PRO A 1 194 ? 2.213 -2.981 10.278 1.00 84.25 194 PRO A O 1
ATOM 1528 N N . ASP A 1 195 ? 0.022 -3.266 9.841 1.00 86.06 195 ASP A N 1
ATOM 1529 C CA . ASP A 1 195 ? -0.055 -4.506 10.600 1.00 86.06 195 ASP A CA 1
ATOM 1530 C C . ASP A 1 195 ? 0.748 -5.628 9.958 1.00 86.06 195 ASP A C 1
ATOM 1532 O O . ASP A 1 195 ? 1.458 -6.357 10.658 1.00 86.06 195 ASP A O 1
ATOM 1536 N N . TYR A 1 196 ? 0.691 -5.715 8.631 1.00 88.50 196 TYR A N 1
ATOM 1537 C CA . TYR A 1 196 ? 1.487 -6.647 7.852 1.00 88.50 196 TYR A CA 1
ATOM 1538 C C . TYR A 1 196 ? 1.815 -6.069 6.480 1.00 88.50 196 TYR A C 1
ATOM 1540 O O . TYR A 1 196 ? 1.003 -5.382 5.861 1.00 88.50 196 TYR A O 1
ATOM 1548 N N . THR A 1 197 ? 3.017 -6.353 5.987 1.00 90.19 197 THR A N 1
ATOM 1549 C CA . THR A 1 197 ? 3.483 -5.840 4.701 1.00 90.19 197 THR A CA 1
ATOM 1550 C C . THR A 1 197 ? 4.268 -6.887 3.925 1.00 90.19 197 THR A C 1
ATOM 1552 O O . THR A 1 197 ? 4.905 -7.766 4.510 1.00 90.19 197 THR A O 1
ATOM 1555 N N . ALA A 1 198 ? 4.208 -6.798 2.597 1.00 90.00 198 ALA A N 1
ATOM 1556 C CA . ALA A 1 198 ? 4.869 -7.730 1.697 1.00 90.00 198 ALA A CA 1
ATOM 1557 C C . ALA A 1 198 ? 5.338 -7.060 0.400 1.00 90.00 198 ALA A C 1
ATOM 1559 O O . ALA A 1 198 ? 4.705 -6.128 -0.109 1.00 90.00 198 ALA A O 1
ATOM 1560 N N . TYR A 1 199 ? 6.441 -7.563 -0.149 1.00 89.75 199 TYR A N 1
ATOM 1561 C CA . TYR A 1 199 ? 6.959 -7.164 -1.456 1.00 89.75 199 TYR A CA 1
ATOM 1562 C C . TYR A 1 199 ? 7.604 -8.353 -2.185 1.00 89.75 199 TYR A C 1
ATOM 1564 O O . TYR A 1 199 ? 8.064 -9.294 -1.536 1.00 89.75 199 TYR A O 1
ATOM 1572 N N . PRO A 1 200 ? 7.678 -8.327 -3.528 1.00 91.12 200 PRO A N 1
ATOM 1573 C CA . PRO A 1 200 ? 8.473 -9.300 -4.266 1.00 91.12 200 PRO A CA 1
ATOM 1574 C C . PRO A 1 200 ? 9.965 -9.149 -3.943 1.00 91.12 200 PRO A C 1
ATOM 1576 O O . PRO A 1 200 ? 10.467 -8.026 -3.876 1.00 91.12 200 PRO A O 1
ATOM 1579 N N . THR A 1 201 ? 10.683 -10.262 -3.781 1.00 91.56 201 THR A N 1
ATOM 1580 C CA . THR A 1 201 ? 12.068 -10.287 -3.263 1.00 91.56 201 THR A CA 1
ATOM 1581 C C . THR A 1 201 ? 13.073 -9.524 -4.134 1.00 91.56 201 THR A C 1
ATOM 1583 O O . THR A 1 201 ? 14.081 -9.032 -3.633 1.00 91.56 201 THR A O 1
ATOM 1586 N N . TYR A 1 202 ? 12.791 -9.338 -5.430 1.00 92.19 202 TYR A N 1
ATOM 1587 C CA . TYR A 1 202 ? 13.641 -8.531 -6.314 1.00 92.19 202 TYR A CA 1
ATOM 1588 C C . TYR A 1 202 ? 13.518 -7.022 -6.065 1.00 92.19 202 TYR A C 1
ATOM 1590 O O . TYR A 1 202 ? 14.421 -6.256 -6.399 1.00 92.19 202 TYR A O 1
ATOM 1598 N N . LEU A 1 203 ? 12.392 -6.559 -5.523 1.00 91.56 203 LEU A N 1
ATOM 1599 C CA . LEU A 1 203 ? 12.052 -5.141 -5.496 1.00 91.56 203 LEU A CA 1
ATOM 1600 C C . LEU A 1 203 ? 12.957 -4.305 -4.582 1.00 91.56 203 LEU A C 1
ATOM 1602 O O . LEU A 1 203 ? 13.349 -3.214 -5.007 1.00 91.56 203 LEU A O 1
ATOM 1606 N N . PRO A 1 204 ? 13.346 -4.775 -3.378 1.00 90.44 204 PRO A N 1
ATOM 1607 C CA . PRO A 1 204 ? 14.359 -4.091 -2.582 1.00 90.44 204 PRO A CA 1
ATOM 1608 C C . PRO A 1 204 ? 15.676 -3.899 -3.335 1.00 90.44 204 PRO A C 1
ATOM 1610 O O . PRO A 1 204 ? 16.239 -2.814 -3.260 1.00 90.44 204 PRO A O 1
ATOM 1613 N N . LEU A 1 205 ? 16.123 -4.888 -4.122 1.00 93.31 205 LEU A N 1
ATOM 1614 C CA . LEU A 1 205 ? 17.370 -4.799 -4.896 1.00 93.31 205 LEU A CA 1
ATOM 1615 C C . LEU A 1 205 ? 17.313 -3.640 -5.897 1.00 93.31 205 LEU A C 1
ATOM 1617 O O . LEU A 1 205 ? 18.204 -2.794 -5.928 1.00 93.31 205 LEU A O 1
ATOM 1621 N N . ILE A 1 206 ? 16.217 -3.550 -6.660 1.00 93.50 206 ILE A N 1
ATOM 1622 C CA . ILE A 1 206 ? 15.995 -2.460 -7.621 1.00 93.50 206 ILE A CA 1
ATOM 1623 C C . ILE A 1 206 ? 15.974 -1.104 -6.915 1.00 93.50 206 ILE A C 1
ATOM 1625 O O . ILE A 1 206 ? 16.582 -0.136 -7.374 1.00 93.50 206 ILE A O 1
ATOM 1629 N N . ARG A 1 207 ? 15.286 -1.022 -5.776 1.00 90.44 207 ARG A N 1
ATOM 1630 C CA . ARG A 1 207 ? 15.098 0.242 -5.063 1.00 90.44 207 ARG A CA 1
ATOM 1631 C C . ARG A 1 207 ? 16.346 0.702 -4.326 1.00 90.44 207 ARG A C 1
ATOM 1633 O O . ARG A 1 207 ? 16.580 1.907 -4.290 1.00 90.44 207 ARG A O 1
ATOM 1640 N N . PHE A 1 208 ? 17.174 -0.215 -3.832 1.00 91.19 208 PHE A N 1
ATOM 1641 C CA . PHE A 1 208 ? 18.510 0.097 -3.323 1.00 91.19 208 PHE A CA 1
ATOM 1642 C C . PHE A 1 208 ? 19.394 0.689 -4.419 1.00 91.19 208 PHE A C 1
ATOM 1644 O O . PHE A 1 208 ? 19.955 1.764 -4.213 1.00 91.19 208 PHE A O 1
ATOM 1651 N N . ILE A 1 209 ? 19.405 0.100 -5.620 1.00 94.56 209 ILE A N 1
ATOM 1652 C CA . ILE A 1 209 ? 20.136 0.655 -6.774 1.00 94.56 209 ILE A CA 1
ATOM 1653 C C . ILE A 1 209 ? 19.632 2.056 -7.131 1.00 94.56 209 ILE A C 1
ATOM 1655 O O . ILE A 1 209 ? 20.411 2.949 -7.452 1.00 94.56 209 ILE A O 1
ATOM 1659 N N . GLN A 1 210 ? 18.323 2.285 -7.072 1.00 91.38 210 GLN A N 1
ATOM 1660 C CA . GLN A 1 210 ? 17.725 3.582 -7.392 1.00 91.38 210 GLN A CA 1
ATOM 1661 C C . GLN A 1 210 ? 17.881 4.626 -6.268 1.00 91.38 210 GLN A C 1
ATOM 1663 O O . GLN A 1 210 ? 17.726 5.827 -6.517 1.00 91.38 210 GLN A O 1
ATOM 1668 N N . GLY A 1 211 ? 18.159 4.201 -5.031 1.00 87.19 211 GLY A N 1
ATOM 1669 C CA . GLY A 1 211 ? 17.981 5.029 -3.834 1.00 87.19 211 GLY A CA 1
ATOM 1670 C C . GLY A 1 211 ? 16.510 5.408 -3.599 1.00 87.19 211 GLY A C 1
ATOM 1671 O O . GLY A 1 211 ? 16.216 6.486 -3.084 1.00 87.19 211 GLY A O 1
ATOM 1672 N N . ALA A 1 212 ? 15.568 4.575 -4.042 1.00 85.62 212 ALA A N 1
ATOM 1673 C CA . ALA A 1 212 ? 14.133 4.775 -3.860 1.00 85.62 212 ALA A CA 1
ATOM 1674 C C . ALA A 1 212 ? 13.665 4.228 -2.494 1.00 85.62 212 ALA A C 1
ATOM 1676 O O . ALA A 1 212 ? 14.265 3.285 -1.972 1.00 85.62 212 ALA A O 1
ATOM 1677 N N . PRO A 1 213 ? 12.577 4.764 -1.907 1.00 78.81 213 PRO A N 1
ATOM 1678 C CA . PRO A 1 213 ? 12.023 4.212 -0.676 1.00 78.81 213 PRO A CA 1
ATOM 1679 C C . PRO A 1 213 ? 11.476 2.795 -0.911 1.00 78.81 213 PRO A C 1
ATOM 1681 O O . PRO A 1 213 ? 10.768 2.530 -1.885 1.00 78.81 213 PRO A O 1
ATOM 1684 N N . THR A 1 214 ? 11.771 1.872 0.001 1.00 79.94 214 THR A N 1
ATOM 1685 C CA . THR A 1 214 ? 11.414 0.444 -0.074 1.00 79.94 214 THR A CA 1
ATOM 1686 C C . THR A 1 214 ? 9.959 0.153 0.325 1.00 79.94 214 THR A C 1
ATOM 1688 O O . THR A 1 214 ? 9.683 -0.769 1.076 1.00 79.94 214 THR A O 1
ATOM 1691 N N . ILE A 1 215 ? 9.007 0.924 -0.210 1.00 84.31 215 ILE A N 1
ATOM 1692 C CA . ILE A 1 215 ? 7.566 0.840 0.096 1.00 84.31 215 ILE A CA 1
ATOM 1693 C C . ILE A 1 215 ? 6.962 -0.525 -0.311 1.00 84.31 215 ILE A C 1
ATOM 1695 O O . ILE A 1 215 ? 6.883 -0.816 -1.505 1.00 84.31 215 ILE A O 1
ATOM 1699 N N . PRO A 1 216 ? 6.452 -1.351 0.610 1.00 89.44 216 PRO A N 1
ATOM 1700 C CA . PRO A 1 216 ? 5.803 -2.616 0.262 1.00 89.44 216 PRO A CA 1
ATOM 1701 C C . PRO A 1 216 ? 4.701 -2.479 -0.806 1.00 89.44 216 PRO A C 1
ATOM 1703 O O . PRO A 1 216 ? 3.950 -1.503 -0.821 1.00 89.44 216 PRO A O 1
ATOM 1706 N N . THR A 1 217 ? 4.594 -3.452 -1.717 1.00 91.00 217 THR A N 1
ATOM 1707 C CA . THR A 1 217 ? 3.569 -3.439 -2.781 1.00 91.00 217 THR A CA 1
ATOM 1708 C C . THR A 1 217 ? 2.217 -3.931 -2.288 1.00 91.00 217 THR A C 1
ATOM 1710 O O . THR A 1 217 ? 1.194 -3.570 -2.871 1.00 91.00 217 THR A O 1
ATOM 1713 N N . PHE A 1 218 ? 2.203 -4.704 -1.203 1.00 92.00 218 PHE A N 1
ATOM 1714 C CA . PHE A 1 218 ? 0.999 -5.168 -0.537 1.00 92.00 218 PHE A CA 1
ATOM 1715 C C . PHE A 1 218 ? 1.063 -4.859 0.957 1.00 92.00 218 PHE A C 1
ATOM 1717 O O . PHE A 1 218 ? 2.073 -5.115 1.616 1.00 92.00 218 PHE A O 1
ATOM 1724 N N . MET A 1 219 ? -0.021 -4.301 1.486 1.00 92.19 219 MET A N 1
ATOM 1725 C CA . MET A 1 219 ? -0.153 -3.962 2.901 1.00 92.19 219 MET A CA 1
ATOM 1726 C C . MET A 1 219 ? -1.490 -4.457 3.435 1.00 92.19 219 MET A C 1
ATOM 1728 O O . MET A 1 219 ? -2.479 -4.499 2.701 1.00 92.19 219 MET A O 1
ATOM 1732 N N . ILE A 1 220 ? -1.513 -4.824 4.709 1.00 90.94 220 ILE A N 1
ATOM 1733 C CA . ILE A 1 220 ? -2.710 -5.263 5.414 1.00 90.94 220 ILE A CA 1
ATOM 1734 C C . ILE A 1 220 ? -2.888 -4.395 6.650 1.00 90.94 220 ILE A C 1
ATOM 1736 O O . ILE A 1 220 ? -1.935 -4.194 7.402 1.00 90.94 220 ILE A O 1
ATOM 1740 N N . GLU A 1 221 ? -4.121 -3.949 6.856 1.00 89.94 221 GLU A N 1
ATOM 1741 C CA . GLU A 1 221 ? -4.592 -3.364 8.108 1.00 89.94 221 GLU A CA 1
ATOM 1742 C C . GLU A 1 221 ? -5.686 -4.240 8.668 1.00 89.94 221 GLU A C 1
ATOM 1744 O O . GLU A 1 221 ? -6.615 -4.605 7.947 1.00 89.94 221 GLU A O 1
ATOM 1749 N N . THR A 1 222 ? -5.615 -4.534 9.954 1.00 89.19 222 THR A N 1
ATOM 1750 C CA . THR A 1 222 ? -6.685 -5.238 10.636 1.00 89.19 222 THR A CA 1
ATOM 1751 C C . THR A 1 222 ? -7.352 -4.294 11.621 1.00 89.19 222 THR A C 1
ATOM 1753 O O . THR A 1 222 ? -6.751 -3.396 12.205 1.00 89.19 222 THR A O 1
ATOM 1756 N N . GLY A 1 223 ? -8.644 -4.482 11.818 1.00 84.19 223 GLY A N 1
ATOM 1757 C CA . GLY A 1 223 ? -9.344 -3.857 12.923 1.00 84.19 223 GLY A CA 1
ATOM 1758 C C . GLY A 1 223 ? -10.340 -4.815 13.510 1.00 84.19 223 GLY A C 1
ATOM 1759 O O . GLY A 1 223 ? -10.950 -5.629 12.815 1.00 84.19 223 GLY A O 1
ATOM 1760 N N . MET A 1 224 ? -10.489 -4.693 14.815 1.00 77.38 224 MET A N 1
ATOM 1761 C CA . MET A 1 224 ? -11.370 -5.505 15.616 1.00 77.38 224 MET A CA 1
ATOM 1762 C C . MET A 1 224 ? -12.315 -4.567 16.348 1.00 77.38 224 MET A C 1
ATOM 1764 O O . MET A 1 224 ? -11.922 -3.890 17.292 1.00 77.38 224 MET A O 1
ATOM 1768 N N . SER A 1 225 ? -13.526 -4.456 15.820 1.00 64.12 225 SER A N 1
ATOM 1769 C CA . SER A 1 225 ? -14.611 -3.654 16.383 1.00 64.12 225 SER A CA 1
ATOM 1770 C C . SER A 1 225 ? -15.898 -3.980 15.636 1.00 64.12 225 SER A C 1
ATOM 1772 O O . SER A 1 225 ? -15.874 -4.642 14.598 1.00 64.12 225 SER A O 1
ATOM 1774 N N . ASP A 1 226 ? -17.023 -3.433 16.065 1.00 53.28 226 ASP A N 1
ATOM 1775 C CA . ASP A 1 226 ? -18.277 -3.553 15.315 1.00 53.28 226 ASP A CA 1
ATOM 1776 C C . ASP A 1 226 ? -18.294 -2.660 14.057 1.00 53.28 226 ASP A C 1
ATOM 1778 O O . ASP A 1 226 ? -19.241 -2.675 13.268 1.00 53.28 226 ASP A O 1
ATOM 1782 N N . GLN A 1 227 ? -17.222 -1.891 13.828 1.00 62.06 227 GLN A N 1
ATOM 1783 C CA . GLN A 1 227 ? -17.184 -0.786 12.878 1.00 62.06 227 GLN A CA 1
ATOM 1784 C C . GLN A 1 227 ? -16.014 -0.912 11.902 1.00 62.06 227 GLN A C 1
ATOM 1786 O O . GLN A 1 227 ? -14.879 -0.514 12.162 1.00 62.06 227 GLN A O 1
ATOM 1791 N N . THR A 1 228 ? -16.345 -1.391 10.705 1.00 72.19 228 THR A N 1
ATOM 1792 C CA . THR A 1 228 ? -15.456 -1.561 9.545 1.00 72.19 228 THR A CA 1
ATOM 1793 C C . THR A 1 228 ? -14.678 -0.290 9.174 1.00 72.19 228 THR A C 1
ATOM 1795 O O . THR A 1 228 ? -13.614 -0.355 8.562 1.00 72.19 228 THR A O 1
ATOM 1798 N N . VAL A 1 229 ? -15.179 0.879 9.572 1.00 72.44 229 VAL A N 1
ATOM 1799 C CA . VAL A 1 229 ? -14.702 2.175 9.096 1.00 72.44 229 VAL A CA 1
ATOM 1800 C C . VAL A 1 229 ? -13.290 2.529 9.563 1.00 72.44 229 VAL A C 1
ATOM 1802 O O . VAL A 1 229 ? -12.527 3.084 8.775 1.00 72.44 229 VAL A O 1
ATOM 1805 N N . LYS A 1 230 ? -12.897 2.189 10.800 1.00 74.56 230 LYS A N 1
ATOM 1806 C CA . LYS A 1 230 ? -11.528 2.467 11.280 1.00 74.56 230 LYS A CA 1
ATOM 1807 C C . LYS A 1 230 ? -10.491 1.838 10.344 1.00 74.56 230 LYS A C 1
ATOM 1809 O O . LYS A 1 230 ? -9.558 2.511 9.919 1.00 74.56 230 LYS A O 1
ATOM 1814 N N . VAL A 1 231 ? -10.712 0.576 9.976 1.00 82.56 231 VAL A N 1
ATOM 1815 C CA . VAL A 1 231 ? -9.849 -0.169 9.048 1.00 82.56 231 VAL A CA 1
ATOM 1816 C C . VAL A 1 231 ? -9.787 0.517 7.691 1.00 82.56 231 VAL A C 1
ATOM 1818 O O . VAL A 1 231 ? -8.717 0.639 7.107 1.00 82.56 231 VAL A O 1
ATOM 1821 N N . GLU A 1 232 ? -10.920 1.003 7.189 1.00 84.38 232 GLU A N 1
ATOM 1822 C CA . GLU A 1 232 ? -10.965 1.718 5.914 1.00 84.38 232 GLU A CA 1
ATOM 1823 C C . GLU A 1 232 ? -10.203 3.050 5.958 1.00 84.38 232 GLU A C 1
ATOM 1825 O O . GLU A 1 232 ? -9.471 3.353 5.017 1.00 84.38 232 GLU A O 1
ATOM 1830 N N . VAL A 1 233 ? -10.320 3.822 7.046 1.00 80.31 233 VAL A N 1
ATOM 1831 C CA . VAL A 1 233 ? -9.555 5.067 7.248 1.00 80.31 233 VAL A CA 1
ATOM 1832 C C . VAL A 1 233 ? -8.060 4.776 7.345 1.00 80.31 233 VAL A C 1
ATOM 1834 O O . VAL A 1 233 ? -7.257 5.483 6.732 1.00 80.31 233 VAL A O 1
ATOM 1837 N N . ASP A 1 234 ? -7.681 3.719 8.061 1.00 82.69 234 ASP A N 1
ATOM 1838 C CA . ASP A 1 234 ? -6.299 3.254 8.161 1.00 82.69 234 ASP A CA 1
ATOM 1839 C C . ASP A 1 234 ? -5.747 2.852 6.776 1.00 82.69 234 ASP A C 1
ATOM 1841 O O . ASP A 1 234 ? -4.654 3.283 6.399 1.00 82.69 234 ASP A O 1
ATOM 1845 N N . CYS A 1 235 ? -6.535 2.134 5.964 1.00 88.88 235 CYS A N 1
ATOM 1846 C CA . CYS A 1 235 ? -6.181 1.774 4.586 1.00 88.88 235 CYS A CA 1
ATOM 1847 C C . CYS A 1 235 ? -6.014 3.006 3.678 1.00 88.88 235 CYS A C 1
ATOM 1849 O O . CYS A 1 235 ? -5.028 3.108 2.949 1.00 88.88 235 CYS A O 1
ATOM 1851 N N . ILE A 1 236 ? -6.953 3.958 3.723 1.00 86.69 236 ILE A N 1
ATOM 1852 C CA . ILE A 1 236 ? -6.888 5.221 2.963 1.00 86.69 236 ILE A CA 1
ATOM 1853 C C . ILE A 1 236 ? -5.630 6.007 3.344 1.00 86.69 236 ILE A C 1
ATOM 1855 O O . ILE A 1 236 ? -4.896 6.470 2.468 1.00 86.69 236 ILE A O 1
ATOM 1859 N N . SER A 1 237 ? -5.364 6.116 4.648 1.00 82.56 237 SER A N 1
ATOM 1860 C CA . SER A 1 237 ? -4.209 6.835 5.186 1.00 82.56 237 SER A CA 1
ATOM 1861 C C . SER A 1 237 ? -2.903 6.241 4.668 1.00 82.56 237 SER A C 1
ATOM 1863 O O . SER A 1 237 ? -2.022 6.987 4.250 1.00 82.56 237 SER A O 1
ATOM 1865 N N . ILE A 1 238 ? -2.798 4.909 4.612 1.00 85.75 238 ILE A N 1
ATOM 1866 C CA . ILE A 1 238 ? -1.650 4.217 4.016 1.00 85.75 238 ILE A CA 1
ATOM 1867 C C . ILE A 1 238 ? -1.476 4.596 2.551 1.00 85.75 238 ILE A C 1
ATOM 1869 O O . ILE A 1 238 ? -0.381 4.995 2.158 1.00 85.75 238 ILE A O 1
ATOM 1873 N N . ILE A 1 239 ? -2.538 4.482 1.747 1.00 90.06 239 ILE A N 1
ATOM 1874 C CA . ILE A 1 239 ? -2.480 4.702 0.295 1.00 90.06 239 ILE A CA 1
ATOM 1875 C C . ILE A 1 239 ? -2.000 6.120 -0.024 1.00 90.06 239 ILE A C 1
ATOM 1877 O O . ILE A 1 239 ? -1.104 6.299 -0.856 1.00 90.06 239 ILE A O 1
ATOM 1881 N N . LEU A 1 240 ? -2.563 7.113 0.666 1.00 85.12 240 LEU A N 1
ATOM 1882 C CA . LEU A 1 240 ? -2.154 8.512 0.549 1.00 85.12 240 LEU A CA 1
ATOM 1883 C C . LEU A 1 240 ? -0.735 8.718 1.072 1.00 85.12 240 LEU A C 1
ATOM 1885 O O . LEU A 1 240 ? 0.075 9.381 0.428 1.00 85.12 240 LEU A O 1
ATOM 1889 N N . GLY A 1 241 ? -0.413 8.102 2.210 1.00 80.56 241 GLY A N 1
ATOM 1890 C CA . GLY A 1 241 ? 0.887 8.215 2.852 1.00 80.56 241 GLY A CA 1
ATOM 1891 C C . GLY A 1 241 ? 2.037 7.804 1.947 1.00 80.56 241 GLY A C 1
ATOM 1892 O O . GLY A 1 241 ? 2.994 8.553 1.762 1.00 80.56 241 GLY A O 1
ATOM 1893 N N . VAL A 1 242 ? 1.885 6.663 1.280 1.00 82.31 242 VAL A N 1
ATOM 1894 C CA . VAL A 1 242 ? 2.881 6.143 0.339 1.00 82.31 242 VAL A CA 1
ATOM 1895 C C . VAL A 1 242 ? 2.810 6.786 -1.051 1.00 82.31 242 VAL A C 1
ATOM 1897 O O . VAL A 1 242 ? 3.476 6.318 -1.981 1.00 82.31 242 VAL A O 1
ATOM 1900 N N . GLY A 1 243 ? 1.987 7.825 -1.234 1.00 84.00 243 GLY A N 1
ATOM 1901 C CA . GLY A 1 243 ? 1.812 8.523 -2.507 1.00 84.00 243 GLY A CA 1
ATOM 1902 C C . GLY A 1 243 ? 1.337 7.604 -3.634 1.00 84.00 243 GLY A C 1
ATOM 1903 O O . GLY A 1 243 ? 1.742 7.791 -4.785 1.00 84.00 243 GLY A O 1
ATOM 1904 N N . PHE A 1 244 ? 0.507 6.606 -3.306 1.00 90.00 244 PHE A N 1
ATOM 1905 C CA . PHE A 1 244 ? 0.004 5.569 -4.214 1.00 90.00 244 PHE A CA 1
ATOM 1906 C C . PHE A 1 244 ? 1.065 4.606 -4.793 1.00 90.00 244 PHE A C 1
ATOM 1908 O O . PHE A 1 244 ? 0.815 3.923 -5.789 1.00 90.00 244 PHE A O 1
ATOM 1915 N N . ASN A 1 245 ? 2.250 4.493 -4.183 1.00 87.12 245 ASN A N 1
ATOM 1916 C CA . ASN A 1 245 ? 3.286 3.548 -4.635 1.00 87.12 245 ASN A CA 1
ATOM 1917 C C . ASN A 1 245 ? 3.034 2.080 -4.218 1.00 87.12 245 ASN A C 1
ATOM 1919 O O . ASN A 1 245 ? 3.752 1.188 -4.669 1.00 87.12 245 ASN A O 1
ATOM 1923 N N . VAL A 1 246 ? 2.001 1.824 -3.409 1.00 91.06 246 VAL A N 1
ATOM 1924 C CA . VAL A 1 246 ? 1.470 0.483 -3.103 1.00 91.06 246 VAL A CA 1
ATOM 1925 C C . VAL A 1 246 ? 0.561 -0.013 -4.233 1.00 91.06 246 VAL A C 1
ATOM 1927 O O . VAL A 1 246 ? -0.117 0.787 -4.874 1.00 91.06 246 VAL A O 1
ATOM 1930 N N . GLU A 1 247 ? 0.529 -1.317 -4.498 1.00 93.56 247 GLU A N 1
ATOM 1931 C CA . GLU A 1 247 ? -0.325 -1.923 -5.531 1.00 93.56 247 GLU A CA 1
ATOM 1932 C C . GLU A 1 247 ? -1.690 -2.355 -4.986 1.00 93.56 247 GLU A C 1
ATOM 1934 O O . GLU A 1 247 ? -2.696 -2.223 -5.680 1.00 93.56 247 GLU A O 1
ATOM 1939 N N . ALA A 1 248 ? -1.749 -2.828 -3.741 1.00 93.88 248 ALA A N 1
ATOM 1940 C CA . ALA A 1 248 ? -3.011 -3.102 -3.066 1.00 93.88 248 ALA A CA 1
ATOM 1941 C C . ALA A 1 248 ? -2.905 -2.965 -1.546 1.00 93.88 248 ALA A C 1
ATOM 1943 O O . ALA A 1 248 ? -1.867 -3.261 -0.952 1.00 93.88 248 ALA A O 1
ATOM 1944 N N . VAL A 1 249 ? -4.017 -2.576 -0.924 1.00 94.56 249 VAL A N 1
ATOM 1945 C CA . VAL A 1 249 ? -4.184 -2.600 0.533 1.00 94.56 249 VAL A CA 1
ATOM 1946 C C . VAL A 1 249 ? -5.386 -3.474 0.878 1.00 94.56 249 VAL A C 1
ATOM 1948 O O . VAL A 1 249 ? -6.462 -3.311 0.300 1.00 94.56 249 VAL A O 1
ATOM 1951 N N . LEU A 1 250 ? -5.194 -4.422 1.795 1.00 93.81 250 LEU A N 1
ATOM 1952 C CA . LEU A 1 250 ? -6.241 -5.300 2.308 1.00 93.81 250 LEU A CA 1
ATOM 1953 C C . LEU A 1 250 ? -6.619 -4.878 3.731 1.00 93.81 250 LEU A C 1
ATOM 1955 O O . LEU A 1 250 ? -5.839 -5.038 4.661 1.00 93.81 250 LEU A O 1
ATOM 1959 N N . GLY A 1 251 ? -7.841 -4.394 3.904 1.00 93.62 251 GLY A N 1
ATOM 1960 C CA . GLY A 1 251 ? -8.455 -4.257 5.216 1.00 93.62 251 GLY A CA 1
ATOM 1961 C C . GLY A 1 251 ? -9.039 -5.590 5.681 1.00 93.62 251 GLY A C 1
ATOM 1962 O O . GLY A 1 251 ? -9.806 -6.209 4.943 1.00 93.62 251 GLY A O 1
ATOM 1963 N N . ILE A 1 252 ? -8.722 -6.023 6.896 1.00 92.94 252 ILE A N 1
ATOM 1964 C CA . ILE A 1 252 ? -9.338 -7.171 7.565 1.00 92.94 252 ILE A CA 1
ATOM 1965 C C . ILE A 1 252 ? -10.145 -6.653 8.751 1.00 92.94 252 ILE A C 1
ATOM 1967 O O . ILE A 1 252 ? -9.612 -6.211 9.761 1.00 92.94 252 ILE A O 1
ATOM 1971 N N . HIS A 1 253 ? -11.462 -6.708 8.640 1.00 91.25 253 HIS A N 1
ATOM 1972 C CA . HIS A 1 253 ? -12.377 -6.316 9.698 1.00 91.25 253 HIS A CA 1
ATOM 1973 C C . HIS A 1 253 ? -12.884 -7.547 10.441 1.00 91.25 253 HIS A C 1
ATOM 1975 O O . HIS A 1 253 ? -13.596 -8.369 9.876 1.00 91.25 253 HIS A O 1
ATOM 1981 N N . LEU A 1 254 ? -12.541 -7.689 11.712 1.00 90.38 254 LEU A N 1
ATOM 1982 C CA . LEU A 1 254 ? -12.993 -8.798 12.541 1.00 90.38 254 LEU A CA 1
ATOM 1983 C C . LEU A 1 254 ? -14.238 -8.379 13.320 1.00 90.38 254 LEU A C 1
ATOM 1985 O O . LEU A 1 254 ? -14.174 -7.468 14.142 1.00 90.38 254 LEU A O 1
ATOM 1989 N N . LYS A 1 255 ? -15.356 -9.068 13.076 1.00 88.75 255 LYS A N 1
ATOM 1990 C CA . LYS A 1 255 ? -16.607 -8.891 13.820 1.00 88.75 255 LYS A CA 1
ATOM 1991 C C . LYS A 1 255 ? -16.717 -9.984 14.868 1.00 88.75 255 LYS A C 1
ATOM 1993 O O . LYS A 1 255 ? -17.088 -11.120 14.554 1.00 88.75 255 LYS A O 1
ATOM 1998 N N . VAL A 1 256 ? -16.372 -9.637 16.099 1.00 85.19 256 VAL A N 1
ATOM 1999 C CA . VAL A 1 256 ? -16.530 -10.510 17.262 1.00 85.19 256 VAL A CA 1
ATOM 2000 C C . VAL A 1 256 ? -17.897 -10.233 17.874 1.00 85.19 256 VAL A C 1
ATOM 2002 O O . VAL A 1 256 ? -18.262 -9.087 18.096 1.00 85.19 256 VAL A O 1
ATOM 2005 N N . ASN A 1 257 ? -18.681 -11.274 18.125 1.00 82.94 257 ASN A N 1
ATOM 2006 C CA . ASN A 1 257 ? -19.958 -11.113 18.803 1.00 82.94 257 ASN A CA 1
ATOM 2007 C C . ASN A 1 257 ? -19.694 -10.799 20.283 1.00 82.94 257 ASN A C 1
ATOM 2009 O O . ASN A 1 257 ? -19.099 -11.612 20.986 1.00 82.94 257 ASN A O 1
ATOM 2013 N N . GLN A 1 258 ? -20.147 -9.638 20.757 1.00 77.12 258 GLN A N 1
ATOM 2014 C CA . GLN A 1 258 ? -19.897 -9.191 22.131 1.00 77.12 258 GLN A CA 1
ATOM 2015 C C . GLN A 1 258 ? -20.466 -10.153 23.190 1.00 77.12 258 GLN A C 1
ATOM 2017 O O . GLN A 1 258 ? -19.839 -10.374 24.225 1.00 77.12 258 GLN A O 1
ATOM 2022 N N . ALA A 1 259 ? -21.627 -10.760 22.931 1.00 80.56 259 ALA A N 1
ATOM 2023 C CA . ALA A 1 259 ? -22.276 -11.674 23.868 1.00 80.56 259 ALA A CA 1
ATOM 2024 C C . ALA A 1 259 ? -21.603 -13.050 23.891 1.00 80.56 259 ALA A C 1
ATOM 2026 O O . ALA A 1 259 ? -21.380 -13.610 24.963 1.00 80.56 259 ALA A O 1
ATOM 2027 N N . SER A 1 260 ? -21.275 -13.607 22.721 1.00 83.06 260 SER A N 1
ATOM 2028 C CA . SER A 1 260 ? -20.651 -14.929 22.649 1.00 83.06 260 SER A CA 1
ATOM 2029 C C . SER A 1 260 ? -19.131 -14.888 22.756 1.00 83.06 260 SER A C 1
ATOM 2031 O O . SER A 1 260 ? -18.542 -15.931 22.996 1.00 83.06 260 SER A O 1
ATOM 2033 N N . GLN A 1 261 ? -18.484 -13.729 22.612 1.00 84.88 261 GLN A N 1
ATOM 2034 C CA . GLN A 1 261 ? -17.023 -13.588 22.551 1.00 84.88 261 GLN A CA 1
ATOM 2035 C C . GLN A 1 261 ? -16.372 -14.469 21.462 1.00 84.88 261 GLN A C 1
ATOM 2037 O O . GLN A 1 261 ? -15.193 -14.816 21.543 1.00 84.88 261 GLN A O 1
ATOM 2042 N N . GLU A 1 262 ? -17.141 -14.832 20.433 1.00 88.19 262 GLU A N 1
ATOM 2043 C CA . GLU A 1 262 ? -16.697 -15.611 19.276 1.00 88.19 262 GLU A CA 1
ATOM 2044 C C . GLU A 1 262 ? -16.560 -14.724 18.044 1.00 88.19 262 GLU A C 1
ATOM 2046 O O . GLU A 1 262 ? -17.277 -13.734 17.874 1.00 88.19 262 GLU A O 1
ATOM 2051 N N . LEU A 1 263 ? -15.674 -15.119 17.132 1.00 89.88 263 LEU A N 1
ATOM 2052 C CA . LEU A 1 263 ? -15.604 -14.504 15.817 1.00 89.88 263 LEU A CA 1
ATOM 2053 C C . LEU A 1 263 ? -16.873 -14.851 15.024 1.00 89.88 263 LEU A C 1
ATOM 2055 O O . LEU A 1 263 ? -17.049 -15.988 14.597 1.00 89.88 263 LEU A O 1
ATOM 2059 N N . GLY A 1 264 ? -17.745 -13.867 14.807 1.00 88.88 264 GLY A N 1
ATOM 2060 C CA . GLY A 1 264 ? -18.957 -14.039 14.009 1.00 88.88 264 GLY A CA 1
ATOM 2061 C C . GLY A 1 264 ? -18.671 -13.970 12.510 1.00 88.88 264 GLY A C 1
ATOM 2062 O O . GLY A 1 264 ? -19.157 -14.791 11.734 1.00 88.88 264 GLY A O 1
ATOM 2063 N N . SER A 1 265 ? -17.862 -12.995 12.084 1.00 90.25 265 SER A N 1
ATOM 2064 C CA . SER A 1 265 ? -17.436 -12.872 10.685 1.00 90.25 265 SER A CA 1
ATOM 2065 C C . SER A 1 265 ? -16.118 -12.107 10.538 1.00 90.25 265 SER A C 1
ATOM 2067 O O . SER A 1 265 ? -15.690 -11.392 11.442 1.00 90.25 265 SER A O 1
ATOM 2069 N N . MET A 1 266 ? -15.481 -12.250 9.379 1.00 90.81 266 MET A N 1
ATOM 2070 C CA . MET A 1 266 ? -14.308 -11.490 8.957 1.00 90.81 266 MET A CA 1
ATOM 2071 C C . MET A 1 266 ? -14.627 -10.769 7.641 1.00 90.81 266 MET A C 1
ATOM 2073 O O . MET A 1 266 ? -14.805 -11.402 6.606 1.00 90.81 266 MET A O 1
ATOM 2077 N N . GLY A 1 267 ? -14.722 -9.444 7.663 1.00 90.62 267 GLY A N 1
ATOM 2078 C CA . GLY A 1 267 ? -14.789 -8.607 6.470 1.00 90.62 267 GLY A CA 1
ATOM 2079 C C . GLY A 1 267 ? -13.411 -8.452 5.828 1.00 90.62 267 GLY A C 1
ATOM 2080 O O . GLY A 1 267 ? -12.442 -8.143 6.507 1.00 90.62 267 GLY A O 1
ATOM 2081 N N . LEU A 1 268 ? -13.317 -8.642 4.520 1.00 92.12 268 LEU A N 1
ATOM 2082 C CA . LEU A 1 268 ? -12.121 -8.430 3.713 1.00 92.12 268 LEU A CA 1
ATOM 2083 C C . LEU A 1 268 ? -12.402 -7.294 2.732 1.00 92.12 268 LEU A C 1
ATOM 2085 O O . LEU A 1 268 ? -13.336 -7.379 1.934 1.00 92.12 268 LEU A O 1
ATOM 2089 N N . ILE A 1 269 ? -11.610 -6.230 2.811 1.00 93.38 269 ILE A N 1
ATOM 2090 C CA . ILE A 1 269 ? -11.790 -4.984 2.065 1.00 93.38 269 ILE A CA 1
ATOM 2091 C C . ILE A 1 269 ? -10.573 -4.792 1.172 1.00 93.38 269 ILE A C 1
ATOM 2093 O O . ILE A 1 269 ? -9.485 -4.495 1.652 1.00 93.38 269 ILE A O 1
ATOM 2097 N N . VAL A 1 270 ? -10.736 -4.961 -0.132 1.00 94.25 270 VAL A N 1
ATOM 2098 C CA . VAL A 1 270 ? -9.633 -4.856 -1.089 1.00 94.25 270 VAL A CA 1
ATOM 2099 C C . VAL A 1 270 ? -9.671 -3.494 -1.758 1.00 94.25 270 VAL A C 1
ATOM 2101 O O . VAL A 1 270 ? -10.564 -3.212 -2.564 1.00 94.25 270 VAL A O 1
ATOM 2104 N N . PHE A 1 271 ? -8.660 -2.684 -1.464 1.00 96.06 271 PHE A N 1
ATOM 2105 C CA . PHE A 1 271 ? -8.315 -1.502 -2.238 1.00 96.06 271 PHE A CA 1
ATOM 2106 C C . PHE A 1 271 ? -7.317 -1.905 -3.322 1.00 96.06 271 PHE A C 1
ATOM 2108 O O . PHE A 1 271 ? -6.143 -2.144 -3.041 1.00 96.06 271 PHE A O 1
ATOM 2115 N N . ASP A 1 272 ? -7.796 -1.998 -4.562 1.00 95.06 272 ASP A N 1
ATOM 2116 C CA . ASP A 1 272 ? -6.942 -2.185 -5.734 1.00 95.06 272 ASP A CA 1
ATOM 2117 C C . ASP A 1 272 ? -6.410 -0.819 -6.178 1.00 95.06 272 ASP A C 1
ATOM 2119 O O . ASP A 1 272 ? -7.168 0.045 -6.622 1.00 95.06 272 ASP A O 1
ATOM 2123 N N . VAL A 1 273 ? -5.107 -0.616 -5.998 1.00 95.44 273 VAL A N 1
ATOM 2124 C CA . VAL A 1 273 ? -4.398 0.643 -6.264 1.00 95.44 273 VAL A CA 1
ATOM 2125 C C . VAL A 1 273 ? -3.386 0.435 -7.395 1.00 95.44 273 VAL A C 1
ATOM 2127 O O . VAL A 1 273 ? -2.424 1.190 -7.544 1.00 95.44 273 VAL A O 1
ATOM 2130 N N . SER A 1 274 ? -3.572 -0.616 -8.196 1.00 94.50 274 SER A N 1
ATOM 2131 C CA . SER A 1 274 ? -2.704 -0.933 -9.323 1.00 94.50 274 SER A CA 1
ATOM 2132 C C . SER A 1 274 ? -2.841 0.091 -10.450 1.00 94.50 274 SER A C 1
ATOM 2134 O O . SER A 1 274 ? -3.848 0.795 -10.573 1.00 94.50 274 SER A O 1
ATOM 2136 N N . VAL A 1 275 ? -1.827 0.158 -11.320 1.00 95.00 275 VAL A N 1
ATOM 2137 C CA . VAL A 1 275 ? -1.892 0.989 -12.538 1.00 95.00 275 VAL A CA 1
ATOM 2138 C C . VAL A 1 275 ? -3.116 0.622 -13.384 1.00 95.00 275 VAL A C 1
ATOM 2140 O O . VAL A 1 275 ? -3.778 1.514 -13.908 1.00 95.00 275 VAL A O 1
ATOM 2143 N N . GLY A 1 276 ? -3.453 -0.670 -13.470 1.00 93.50 276 GLY A N 1
ATOM 2144 C CA . GLY A 1 276 ? -4.647 -1.146 -14.171 1.00 93.50 276 GLY A CA 1
ATOM 2145 C C . GLY A 1 276 ? -5.938 -0.571 -13.586 1.00 93.50 276 GLY A C 1
ATOM 2146 O O . GLY A 1 276 ? -6.707 0.050 -14.312 1.00 93.50 276 GLY A O 1
ATOM 2147 N N . ALA A 1 277 ? -6.140 -0.683 -12.269 1.00 94.38 277 ALA A N 1
ATOM 2148 C CA . ALA A 1 277 ? -7.346 -0.169 -11.613 1.00 94.38 277 ALA A CA 1
ATOM 2149 C C . ALA A 1 277 ? -7.500 1.357 -11.749 1.00 94.38 277 ALA A C 1
ATOM 2151 O O . ALA A 1 277 ? -8.601 1.862 -11.987 1.00 94.38 277 ALA A O 1
ATOM 2152 N N . MET A 1 278 ? -6.395 2.100 -11.644 1.00 96.88 278 MET A N 1
ATOM 2153 C CA . MET A 1 278 ? -6.396 3.547 -11.868 1.00 96.88 278 MET A CA 1
ATOM 2154 C C . MET A 1 278 ? -6.676 3.921 -13.324 1.00 96.88 278 MET A C 1
ATOM 2156 O O . MET A 1 278 ? -7.354 4.914 -13.583 1.00 96.88 278 MET A O 1
ATOM 2160 N N . PHE A 1 279 ? -6.173 3.144 -14.283 1.00 96.50 279 PHE A N 1
ATOM 2161 C CA . PHE A 1 279 ? -6.437 3.386 -15.697 1.00 96.50 279 PHE A CA 1
ATOM 2162 C C . PHE A 1 279 ? -7.888 3.061 -16.075 1.00 96.50 279 PHE A C 1
ATOM 2164 O O . PHE A 1 279 ? -8.522 3.828 -16.799 1.00 96.50 279 PHE A O 1
ATOM 2171 N N . ASP A 1 280 ? -8.462 1.999 -15.512 1.00 96.19 280 ASP A N 1
ATOM 2172 C CA . ASP A 1 280 ? -9.890 1.695 -15.640 1.00 96.19 280 ASP A CA 1
ATOM 2173 C C . ASP A 1 280 ? -10.763 2.811 -15.045 1.00 96.19 280 ASP A C 1
ATOM 2175 O O . ASP A 1 280 ? -11.833 3.129 -15.569 1.00 96.19 280 ASP A O 1
ATOM 2179 N N . LEU A 1 281 ? -10.317 3.443 -13.953 1.00 96.69 281 LEU A N 1
ATOM 2180 C CA . LEU A 1 281 ? -10.947 4.658 -13.434 1.00 96.69 281 LEU A CA 1
ATOM 2181 C C . LEU A 1 281 ? -10.839 5.808 -14.432 1.00 96.69 281 LEU A C 1
ATOM 2183 O O . LEU A 1 281 ? -11.871 6.351 -14.820 1.00 96.69 281 LEU A O 1
ATOM 2187 N N . PHE A 1 282 ? -9.638 6.135 -14.901 1.00 96.81 282 PHE A N 1
ATOM 2188 C CA . PHE A 1 282 ? -9.428 7.185 -15.898 1.00 96.81 282 PHE A CA 1
ATOM 2189 C C . PHE A 1 282 ? -10.345 7.031 -17.127 1.00 96.81 282 PHE A C 1
ATOM 2191 O O . PHE A 1 282 ? -10.998 7.991 -17.537 1.00 96.81 282 PHE A O 1
ATOM 2198 N N . ASN A 1 283 ? -10.454 5.817 -17.676 1.00 96.69 283 ASN A N 1
ATOM 2199 C CA . ASN A 1 283 ? -11.264 5.544 -18.868 1.00 96.69 283 ASN A CA 1
ATOM 2200 C C . ASN A 1 283 ? -12.774 5.675 -18.624 1.00 96.69 283 ASN A C 1
ATOM 2202 O O . ASN A 1 283 ? -13.521 5.969 -19.552 1.00 96.69 283 ASN A O 1
ATOM 2206 N N . SER A 1 284 ? -13.224 5.455 -17.389 1.00 96.75 284 SER A N 1
ATOM 2207 C CA . SER A 1 284 ? -14.642 5.547 -17.025 1.00 96.75 284 SER A CA 1
ATOM 2208 C C . SER A 1 284 ? -15.135 6.968 -16.748 1.00 96.75 284 SER A C 1
ATOM 2210 O O . SER A 1 284 ? -16.342 7.194 -16.709 1.00 96.75 284 SER A O 1
ATOM 2212 N N . LEU A 1 285 ? -14.219 7.912 -16.511 1.00 95.81 285 LEU A N 1
ATOM 2213 C CA . LEU A 1 285 ? -14.581 9.302 -16.271 1.00 95.81 285 LEU A CA 1
ATOM 2214 C C . LEU A 1 285 ? -15.030 9.945 -17.585 1.00 95.81 285 LEU A C 1
ATOM 2216 O O . LEU A 1 285 ? -14.524 9.622 -18.663 1.00 95.81 285 LEU A O 1
ATOM 2220 N N . VAL A 1 286 ? -15.981 10.867 -17.495 1.00 93.44 286 VAL A N 1
ATOM 2221 C CA . VAL A 1 286 ? -16.468 11.632 -18.652 1.00 93.44 286 VAL A CA 1
ATOM 2222 C C . VAL A 1 286 ? -15.907 13.047 -18.623 1.00 93.44 286 VAL A C 1
ATOM 2224 O O . VAL A 1 286 ? -15.482 13.551 -19.660 1.00 93.44 286 VAL A O 1
ATOM 2227 N N . ASP A 1 287 ? -15.852 13.654 -17.438 1.00 95.06 287 ASP A N 1
ATOM 2228 C CA . ASP A 1 287 ? -15.389 15.020 -17.246 1.00 95.06 287 ASP A CA 1
ATOM 2229 C C . ASP A 1 287 ? -13.870 15.164 -17.468 1.00 95.06 287 ASP A C 1
ATOM 2231 O O . ASP A 1 287 ? -13.056 14.381 -16.967 1.00 95.06 287 ASP A O 1
ATOM 2235 N N . SER A 1 288 ? -13.486 16.179 -18.246 1.00 93.44 288 SER A N 1
ATOM 2236 C CA . SER A 1 288 ? -12.089 16.428 -18.620 1.00 93.44 288 SER A CA 1
ATOM 2237 C C . SER A 1 288 ? -11.232 16.874 -17.437 1.00 93.44 288 SER A C 1
ATOM 2239 O O . SER A 1 288 ? -10.054 16.523 -17.375 1.00 93.44 288 SER A O 1
ATOM 2241 N N . TYR A 1 289 ? -11.808 17.618 -16.491 1.00 93.00 289 TYR A N 1
ATOM 2242 C CA . TYR A 1 289 ? -11.097 18.078 -15.305 1.00 93.00 289 TYR A CA 1
ATOM 2243 C C . TYR A 1 289 ? -10.825 16.914 -14.344 1.00 93.00 289 TYR A C 1
ATOM 2245 O O . TYR A 1 289 ? -9.695 16.730 -13.891 1.00 93.00 289 TYR A O 1
ATOM 2253 N N . GLU A 1 290 ? -11.817 16.056 -14.103 1.00 94.81 290 GLU A N 1
ATOM 2254 C CA . GLU A 1 290 ? -11.657 14.825 -13.323 1.00 94.81 290 GLU A CA 1
ATOM 2255 C C . GLU A 1 290 ? -10.620 13.883 -13.951 1.00 94.81 290 GLU A C 1
ATOM 2257 O O . GLU A 1 290 ? -9.769 13.326 -13.248 1.00 94.81 290 GLU A O 1
ATOM 2262 N N . LYS A 1 291 ? -10.633 13.740 -15.286 1.00 95.94 291 LYS A N 1
ATOM 2263 C CA . LYS A 1 291 ? -9.594 13.000 -16.018 1.00 95.94 291 LYS A CA 1
ATOM 2264 C C . LYS A 1 291 ? -8.213 13.591 -15.805 1.00 95.94 291 LYS A C 1
ATOM 2266 O O . LYS A 1 291 ? -7.266 12.830 -15.596 1.00 95.94 291 LYS A O 1
ATOM 2271 N N . ALA A 1 292 ? -8.083 14.914 -15.855 1.00 94.56 292 ALA A N 1
ATOM 2272 C CA . ALA A 1 292 ? -6.814 15.586 -15.626 1.00 94.56 292 ALA A CA 1
ATOM 2273 C C . ALA A 1 292 ? -6.304 15.330 -14.194 1.00 94.56 292 ALA A C 1
ATOM 2275 O O . ALA A 1 292 ? -5.145 14.953 -14.028 1.00 94.56 292 ALA A O 1
ATOM 2276 N N . LEU A 1 293 ? -7.170 15.411 -13.174 1.00 94.25 293 LEU A N 1
ATOM 2277 C CA . LEU A 1 293 ? -6.820 15.083 -11.784 1.00 94.25 293 LEU A CA 1
ATOM 2278 C C . LEU A 1 293 ? -6.318 13.636 -11.640 1.00 94.25 293 LEU A C 1
ATOM 2280 O O . LEU A 1 293 ? -5.216 13.405 -11.143 1.00 94.25 293 LEU A O 1
ATOM 2284 N N . VAL A 1 294 ? -7.077 12.648 -12.126 1.00 95.81 294 VAL A N 1
ATOM 2285 C CA . VAL A 1 294 ? -6.675 11.228 -12.062 1.00 95.81 294 VAL A CA 1
ATOM 2286 C C . VAL A 1 294 ? -5.373 10.978 -12.828 1.00 95.81 294 VAL A C 1
ATOM 2288 O O . VAL A 1 294 ? -4.522 10.211 -12.368 1.00 95.81 294 VAL A O 1
ATOM 2291 N N . SER A 1 295 ? -5.170 11.670 -13.953 1.00 95.81 295 SER A N 1
ATOM 2292 C CA . SER A 1 295 ? -3.957 11.562 -14.771 1.00 95.81 295 SER A CA 1
ATOM 2293 C C . SER A 1 295 ? -2.696 12.004 -14.038 1.00 95.81 295 SER A C 1
ATOM 2295 O O . SER A 1 295 ? -1.635 11.441 -14.299 1.00 95.81 295 SER A O 1
ATOM 2297 N N . MET A 1 296 ? -2.778 12.959 -13.102 1.00 92.62 296 MET A N 1
ATOM 2298 C CA . MET A 1 296 ? -1.610 13.392 -12.320 1.00 92.62 296 MET A CA 1
ATOM 2299 C C . MET A 1 296 ? -1.042 12.230 -11.498 1.00 92.62 296 MET A C 1
ATOM 2301 O O . MET A 1 296 ? 0.152 11.923 -11.574 1.00 92.62 296 MET A O 1
ATOM 2305 N N . VAL A 1 297 ? -1.911 11.551 -10.746 1.00 93.00 297 VAL A N 1
ATOM 2306 C CA . VAL A 1 297 ? -1.526 10.439 -9.866 1.00 93.00 297 VAL A CA 1
ATOM 2307 C C . VAL A 1 297 ? -1.144 9.209 -10.692 1.00 93.00 297 VAL A C 1
ATOM 2309 O O . VAL A 1 297 ? -0.101 8.595 -10.446 1.00 93.00 297 VAL A O 1
ATOM 2312 N N . LEU A 1 298 ? -1.941 8.886 -11.718 1.00 95.81 298 LEU A N 1
ATOM 2313 C CA . LEU A 1 298 ? -1.715 7.738 -12.595 1.00 95.81 298 LEU A CA 1
ATOM 2314 C C . LEU A 1 298 ? -0.393 7.843 -13.358 1.00 95.81 298 LEU A C 1
ATOM 2316 O O . LEU A 1 298 ? 0.394 6.898 -13.340 1.00 95.81 298 LEU A O 1
ATOM 2320 N N . LYS A 1 299 ? -0.097 9.002 -13.961 1.00 93.88 299 LYS A N 1
ATOM 2321 C CA . LYS A 1 299 ? 1.176 9.252 -14.652 1.00 93.88 299 LYS A CA 1
ATOM 2322 C C . LYS A 1 299 ? 2.365 9.029 -13.730 1.00 93.88 299 LYS A C 1
ATOM 2324 O O . LYS A 1 299 ? 3.325 8.366 -14.118 1.00 93.88 299 LYS A O 1
ATOM 2329 N N . ARG A 1 300 ? 2.313 9.578 -12.512 1.00 90.69 300 ARG A N 1
ATOM 2330 C CA . ARG A 1 300 ? 3.404 9.459 -11.535 1.00 90.69 300 ARG A CA 1
ATOM 2331 C C . ARG A 1 300 ? 3.657 7.998 -11.163 1.00 90.69 300 ARG A C 1
ATOM 2333 O O . ARG A 1 300 ? 4.810 7.571 -11.106 1.00 90.69 300 ARG A O 1
ATOM 2340 N N . LYS A 1 301 ? 2.593 7.222 -10.942 1.00 92.50 301 LYS A N 1
ATOM 2341 C CA . LYS A 1 301 ? 2.700 5.786 -10.657 1.00 92.50 301 LYS A CA 1
ATOM 2342 C C . LYS A 1 301 ? 3.219 5.004 -11.871 1.00 92.50 301 LYS A C 1
ATOM 2344 O O . LYS A 1 301 ? 4.134 4.202 -11.718 1.00 92.50 301 LYS A O 1
ATOM 2349 N N . ALA A 1 302 ? 2.703 5.277 -13.070 1.00 94.19 302 ALA A N 1
ATOM 2350 C CA . ALA A 1 302 ? 3.139 4.634 -14.311 1.00 94.19 302 ALA A CA 1
ATOM 2351 C C . ALA A 1 302 ? 4.623 4.899 -14.614 1.00 94.19 302 ALA A C 1
ATOM 2353 O O . ALA A 1 302 ? 5.346 3.970 -14.957 1.00 94.19 302 ALA A O 1
ATOM 2354 N N . GLN A 1 303 ? 5.104 6.131 -14.413 1.00 92.06 303 GLN A N 1
ATOM 2355 C CA . GLN A 1 303 ? 6.524 6.466 -14.556 1.00 92.06 303 GLN A CA 1
ATOM 2356 C C . GLN A 1 303 ? 7.390 5.666 -13.581 1.00 92.06 303 GLN A C 1
ATOM 2358 O O . GLN A 1 303 ? 8.400 5.099 -13.983 1.00 92.06 303 GLN A O 1
ATOM 2363 N N . PHE A 1 304 ? 6.966 5.568 -12.319 1.00 89.56 304 PHE A N 1
ATOM 2364 C CA . PHE A 1 304 ? 7.688 4.786 -11.320 1.00 89.56 304 PHE A CA 1
ATOM 2365 C C . PHE A 1 304 ? 7.762 3.297 -11.689 1.00 89.56 304 PHE A C 1
ATOM 2367 O O . PHE A 1 304 ? 8.829 2.697 -11.599 1.00 89.56 304 PHE A O 1
ATOM 2374 N N . LYS A 1 305 ? 6.661 2.710 -12.174 1.00 91.94 305 LYS A N 1
ATOM 2375 C CA . LYS A 1 305 ? 6.645 1.315 -12.644 1.00 91.94 305 LYS A CA 1
ATOM 2376 C C . LYS A 1 305 ? 7.480 1.092 -13.894 1.00 91.94 305 LYS A C 1
ATOM 2378 O O . LYS A 1 305 ? 8.170 0.081 -13.990 1.00 91.94 305 LYS A O 1
ATOM 2383 N N . LYS A 1 306 ? 7.481 2.053 -14.816 1.00 93.69 306 LYS A N 1
ATOM 2384 C CA . LYS A 1 306 ? 8.355 2.023 -15.985 1.00 93.69 306 LYS A CA 1
ATOM 2385 C C . LYS A 1 306 ? 9.828 1.993 -15.580 1.00 93.69 306 LYS A C 1
ATOM 2387 O O . LYS A 1 306 ? 10.578 1.178 -16.104 1.00 93.69 306 LYS A O 1
ATOM 2392 N N . ASP A 1 307 ? 10.222 2.833 -14.625 1.00 91.94 307 ASP A N 1
ATOM 2393 C CA . ASP A 1 307 ? 11.596 2.878 -14.121 1.00 91.94 307 ASP A CA 1
ATOM 2394 C C . ASP A 1 307 ? 11.997 1.561 -13.421 1.00 91.94 307 ASP A C 1
ATOM 2396 O O . ASP A 1 307 ? 13.129 1.106 -13.581 1.00 91.94 307 ASP A O 1
ATOM 2400 N N . GLU A 1 308 ? 11.079 0.926 -12.676 1.00 92.00 308 GLU A N 1
ATOM 2401 C CA . GLU A 1 308 ? 11.288 -0.413 -12.097 1.00 92.00 308 GLU A CA 1
ATOM 2402 C C . GLU A 1 308 ? 11.510 -1.471 -13.200 1.00 92.00 308 GLU A C 1
ATOM 2404 O O . GLU A 1 308 ? 12.486 -2.216 -13.141 1.00 92.00 308 GLU A O 1
ATOM 2409 N N . VAL A 1 309 ? 10.659 -1.515 -14.232 1.00 94.38 309 VAL A N 1
ATOM 2410 C CA . VAL A 1 309 ? 10.763 -2.490 -15.338 1.00 94.38 309 VAL A CA 1
ATOM 2411 C C . VAL A 1 309 ? 12.022 -2.287 -16.183 1.00 94.38 309 VAL A C 1
ATOM 2413 O O . VAL A 1 309 ? 12.705 -3.260 -16.506 1.00 94.38 309 VAL A O 1
ATOM 2416 N N . GLU A 1 310 ? 12.369 -1.041 -16.512 1.00 94.56 310 GLU A N 1
ATOM 2417 C CA . GLU A 1 310 ? 13.595 -0.721 -17.252 1.00 94.56 310 GLU A CA 1
ATOM 2418 C C . GLU A 1 310 ? 14.847 -1.166 -16.479 1.00 94.56 310 GLU A C 1
ATOM 2420 O O . GLU A 1 310 ? 15.761 -1.736 -17.077 1.00 94.56 310 GLU A O 1
ATOM 2425 N N . ALA A 1 311 ? 14.874 -0.975 -15.155 1.00 95.44 311 ALA A N 1
ATOM 2426 C CA . ALA A 1 311 ? 15.976 -1.441 -14.317 1.00 95.44 311 ALA A CA 1
ATOM 2427 C C . ALA A 1 311 ? 16.095 -2.976 -14.320 1.00 95.44 311 ALA A C 1
ATOM 2429 O O . ALA A 1 311 ? 17.202 -3.496 -14.446 1.00 95.44 311 ALA A O 1
ATOM 2430 N N . ILE A 1 312 ? 14.973 -3.706 -14.245 1.00 95.50 312 ILE A N 1
ATOM 2431 C CA . ILE A 1 312 ? 14.971 -5.178 -14.330 1.00 95.50 312 ILE A CA 1
ATOM 2432 C C . ILE A 1 312 ? 15.542 -5.643 -15.678 1.00 95.50 312 ILE A C 1
ATOM 2434 O O . ILE A 1 312 ? 16.403 -6.523 -15.694 1.00 95.50 312 ILE A O 1
ATOM 2438 N N . CYS A 1 313 ? 15.105 -5.046 -16.797 1.00 95.00 313 CYS A N 1
ATOM 2439 C CA . CYS A 1 313 ? 15.641 -5.356 -18.130 1.00 95.00 313 CYS A CA 1
ATOM 2440 C C . CYS A 1 313 ? 17.158 -5.176 -18.182 1.00 95.00 313 CYS A C 1
ATOM 2442 O O . CYS A 1 313 ? 17.879 -6.096 -18.559 1.00 95.00 313 CYS A O 1
ATOM 2444 N N . GLN A 1 314 ? 17.633 -4.000 -17.769 1.00 95.94 314 GLN A N 1
ATOM 2445 C CA . GLN A 1 314 ? 19.046 -3.641 -17.827 1.00 95.94 314 GLN A CA 1
ATOM 2446 C C . GLN A 1 314 ? 19.914 -4.575 -16.974 1.00 95.94 314 GLN A C 1
ATOM 2448 O O . GLN A 1 314 ? 20.960 -5.040 -17.426 1.00 95.94 314 GLN A O 1
ATOM 2453 N N . LEU A 1 315 ? 19.474 -4.883 -15.748 1.00 96.00 315 LEU A N 1
ATOM 2454 C CA . LEU A 1 315 ? 20.193 -5.799 -14.860 1.00 96.00 315 LEU A CA 1
ATOM 2455 C C . LEU A 1 315 ? 20.249 -7.206 -15.441 1.00 96.00 315 LEU A C 1
ATOM 2457 O O . LEU A 1 315 ? 21.306 -7.832 -15.411 1.00 96.00 315 LEU A O 1
ATOM 2461 N N . LYS A 1 316 ? 19.141 -7.686 -16.011 1.00 93.94 316 LYS A N 1
ATOM 2462 C CA . LYS A 1 316 ? 19.096 -8.994 -16.658 1.00 93.94 316 LYS A CA 1
ATOM 2463 C C . LYS A 1 316 ? 20.068 -9.076 -17.836 1.00 93.94 316 LYS A C 1
ATOM 2465 O O . LYS A 1 316 ? 20.870 -10.001 -17.883 1.00 93.94 316 LYS A O 1
ATOM 2470 N N . GLU A 1 317 ? 20.041 -8.099 -18.740 1.00 93.56 317 GLU A N 1
ATOM 2471 C CA . GLU A 1 317 ? 20.948 -8.045 -19.895 1.00 93.56 317 GLU A CA 1
ATOM 2472 C C . GLU A 1 317 ? 22.422 -8.031 -19.470 1.00 93.56 317 GLU A C 1
ATOM 2474 O O . GLU A 1 317 ? 23.244 -8.751 -20.034 1.00 93.56 317 GLU A O 1
ATOM 2479 N N . CYS A 1 318 ? 22.757 -7.262 -18.432 1.00 94.38 318 CYS A N 1
ATOM 2480 C CA . CYS A 1 318 ? 24.114 -7.212 -17.899 1.00 94.38 318 CYS A CA 1
ATOM 2481 C C . CYS A 1 318 ? 24.538 -8.516 -17.220 1.00 94.38 318 CYS A C 1
ATOM 2483 O O . CYS A 1 318 ? 25.692 -8.914 -17.341 1.00 94.38 318 CYS A O 1
ATOM 2485 N N . ILE A 1 319 ? 23.644 -9.179 -16.490 1.00 92.06 319 ILE A N 1
ATOM 2486 C CA . ILE A 1 319 ? 23.954 -10.443 -15.814 1.00 92.06 319 ILE A CA 1
ATOM 2487 C C . ILE A 1 319 ? 24.123 -11.575 -16.830 1.00 92.06 319 ILE A C 1
ATOM 2489 O O . ILE A 1 319 ? 25.065 -12.356 -16.702 1.00 92.06 319 ILE A O 1
ATOM 2493 N N . ASP A 1 320 ? 23.249 -11.639 -17.837 1.00 88.88 320 ASP A N 1
ATOM 2494 C CA . ASP A 1 320 ? 23.284 -12.658 -18.889 1.00 88.88 320 ASP A CA 1
ATOM 2495 C C . ASP A 1 320 ? 24.498 -12.468 -19.823 1.00 88.88 320 ASP A C 1
ATOM 2497 O O . ASP A 1 320 ? 25.063 -13.445 -20.311 1.00 88.88 320 ASP A O 1
ATOM 2501 N N . GLY A 1 321 ? 24.919 -11.218 -20.056 1.00 89.88 321 GLY A N 1
ATOM 2502 C CA . GLY A 1 321 ? 26.069 -10.861 -20.896 1.00 89.88 321 GLY A CA 1
ATOM 2503 C C . GLY A 1 321 ? 27.406 -10.697 -20.162 1.00 89.88 321 GLY A C 1
ATOM 2504 O O . GLY A 1 321 ? 28.365 -10.245 -20.781 1.00 89.88 321 GLY A O 1
ATOM 2505 N N . ASP A 1 322 ? 27.459 -10.999 -18.861 1.00 85.38 322 ASP A N 1
ATOM 2506 C CA . ASP A 1 322 ? 28.591 -10.736 -17.954 1.00 85.38 322 ASP A CA 1
ATOM 2507 C C . ASP A 1 322 ? 29.194 -9.319 -18.068 1.00 85.38 322 ASP A C 1
ATOM 2509 O O . ASP A 1 322 ? 30.405 -9.105 -18.097 1.00 85.38 322 ASP A O 1
ATOM 2513 N N . GLY A 1 323 ? 28.313 -8.323 -18.145 1.00 89.69 323 GLY A N 1
ATOM 2514 C CA . GLY A 1 323 ? 28.679 -6.915 -18.212 1.00 89.69 323 GLY A CA 1
ATOM 2515 C C . GLY A 1 323 ? 29.192 -6.338 -16.887 1.00 89.69 323 GLY A C 1
ATOM 2516 O O . GLY A 1 323 ? 29.137 -6.962 -15.818 1.00 89.69 323 GLY A O 1
ATOM 2517 N N . ASP A 1 324 ? 29.646 -5.086 -16.971 1.00 94.81 324 ASP A N 1
ATOM 2518 C CA . ASP A 1 324 ? 30.068 -4.264 -15.834 1.00 94.81 324 ASP A CA 1
ATOM 2519 C C . ASP A 1 324 ? 28.858 -3.851 -14.975 1.00 94.81 324 ASP A C 1
ATOM 2521 O O . ASP A 1 324 ? 28.182 -2.843 -15.214 1.00 94.81 324 ASP A O 1
ATOM 2525 N N . TYR A 1 325 ? 28.581 -4.686 -13.976 1.00 96.19 325 TYR A N 1
ATOM 2526 C CA . TYR A 1 325 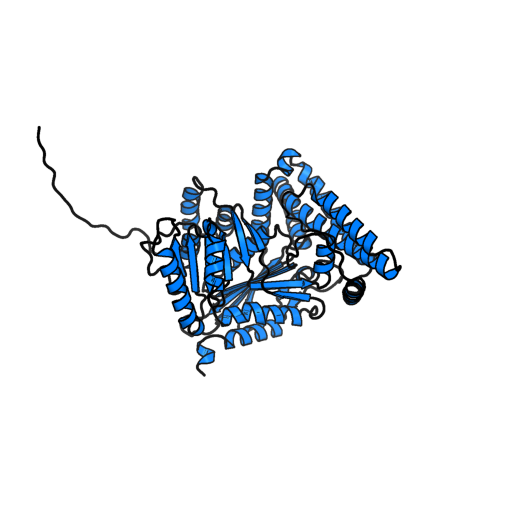? 27.426 -4.580 -13.090 1.00 96.19 325 TYR A CA 1
ATOM 2527 C C . TYR A 1 325 ? 27.450 -3.318 -12.216 1.00 96.19 325 TYR A C 1
ATOM 2529 O O . TYR A 1 325 ? 26.416 -2.668 -12.044 1.00 96.19 325 TYR A O 1
ATOM 2537 N N . ASP A 1 326 ? 28.620 -2.922 -11.715 1.00 96.12 326 ASP A N 1
ATOM 2538 C CA . ASP A 1 326 ? 28.759 -1.757 -10.838 1.00 96.12 326 ASP A CA 1
ATOM 2539 C C . ASP A 1 326 ? 28.525 -0.463 -11.622 1.00 96.12 326 ASP A C 1
ATOM 2541 O O . ASP A 1 326 ? 27.795 0.435 -11.181 1.00 96.12 326 ASP A O 1
ATOM 2545 N N . SER A 1 327 ? 29.104 -0.367 -12.823 1.00 96.44 327 SER A N 1
ATOM 2546 C CA . SER A 1 327 ? 28.857 0.757 -13.728 1.00 96.44 327 SER A CA 1
ATOM 2547 C C . SER A 1 327 ? 27.385 0.830 -14.128 1.00 96.44 327 SER A C 1
ATOM 2549 O O . SER A 1 327 ? 26.793 1.917 -14.116 1.00 96.44 327 SER A O 1
ATOM 2551 N N . LEU A 1 328 ? 26.749 -0.317 -14.399 1.00 97.31 328 LEU A N 1
ATOM 2552 C CA . LEU A 1 328 ? 25.322 -0.360 -14.691 1.00 97.31 328 LEU A CA 1
ATOM 2553 C C . LEU A 1 328 ? 24.474 0.155 -13.520 1.00 97.31 328 LEU A C 1
ATOM 2555 O O . LEU A 1 328 ? 23.635 1.033 -13.732 1.00 97.31 328 LEU A O 1
ATOM 2559 N N . CYS A 1 329 ? 24.692 -0.339 -12.298 1.00 97.25 329 CYS A N 1
ATOM 2560 C CA . CYS A 1 329 ? 23.938 0.095 -11.117 1.00 97.25 329 CYS A CA 1
ATOM 2561 C C . CYS A 1 329 ? 24.049 1.615 -10.917 1.00 97.25 329 CYS A C 1
ATOM 2563 O O . CYS A 1 329 ? 23.048 2.311 -10.728 1.00 97.25 329 CYS A O 1
ATOM 2565 N N . ASN A 1 330 ? 25.256 2.164 -11.076 1.00 96.38 330 ASN A N 1
ATOM 2566 C CA . ASN A 1 330 ? 25.484 3.607 -11.031 1.00 96.38 330 ASN A CA 1
ATOM 2567 C C . ASN A 1 330 ? 24.725 4.369 -12.131 1.00 96.38 330 ASN A C 1
ATOM 2569 O O . ASN A 1 330 ? 24.246 5.487 -11.906 1.00 96.38 330 ASN A O 1
ATOM 2573 N N . ASN A 1 331 ? 24.609 3.794 -13.327 1.00 96.25 331 ASN A N 1
ATOM 2574 C CA . ASN A 1 331 ? 23.856 4.388 -14.428 1.00 96.25 331 ASN A CA 1
ATOM 2575 C C . ASN A 1 331 ? 22.344 4.351 -14.176 1.00 96.25 331 ASN A C 1
ATOM 2577 O O . ASN A 1 331 ? 21.698 5.384 -14.371 1.00 96.25 331 ASN A O 1
ATOM 2581 N N . ILE A 1 332 ? 21.798 3.240 -13.668 1.00 95.94 332 ILE A N 1
ATOM 2582 C CA . ILE A 1 332 ? 20.391 3.131 -13.239 1.00 95.94 332 ILE A CA 1
ATOM 2583 C C . ILE A 1 332 ? 20.079 4.210 -12.196 1.00 95.94 332 ILE A C 1
ATOM 2585 O O . ILE A 1 332 ? 19.140 4.992 -12.372 1.00 95.94 332 ILE A O 1
ATOM 2589 N N . ALA A 1 333 ? 20.914 4.335 -11.159 1.00 93.94 333 ALA A N 1
ATOM 2590 C CA . ALA A 1 333 ? 20.756 5.343 -10.111 1.00 93.94 333 ALA A CA 1
ATOM 2591 C C . ALA A 1 333 ? 20.711 6.775 -10.680 1.00 93.94 333 ALA A C 1
ATOM 2593 O O . ALA A 1 333 ? 19.854 7.589 -10.317 1.00 93.94 333 ALA A O 1
ATOM 2594 N N . LYS A 1 334 ? 21.629 7.098 -11.604 1.00 92.62 334 LYS A N 1
ATOM 2595 C CA . LYS A 1 334 ? 21.688 8.408 -12.276 1.00 92.62 334 LYS A CA 1
ATOM 2596 C C . LYS A 1 334 ? 20.450 8.666 -13.134 1.00 92.62 334 LYS A C 1
ATOM 2598 O O . LYS A 1 334 ? 19.929 9.783 -13.103 1.00 92.62 334 LYS A O 1
ATOM 2603 N N . GLN A 1 335 ? 19.999 7.677 -13.906 1.00 91.31 335 GLN A N 1
ATOM 2604 C CA . GLN A 1 335 ? 18.815 7.790 -14.763 1.00 91.31 335 GLN A CA 1
ATOM 2605 C C . GLN A 1 335 ? 17.562 8.052 -13.926 1.00 91.31 335 GLN A C 1
ATOM 2607 O O . GLN A 1 335 ? 16.875 9.047 -14.170 1.00 91.31 335 GLN A O 1
ATOM 2612 N N . TYR A 1 336 ? 17.333 7.236 -12.894 1.00 89.81 336 TYR A N 1
ATOM 2613 C CA . TYR A 1 336 ? 16.205 7.392 -11.980 1.00 89.81 336 TYR A CA 1
ATOM 2614 C C . TYR A 1 336 ? 16.196 8.791 -11.356 1.00 89.81 336 TYR A C 1
ATOM 2616 O O . TYR A 1 336 ? 15.247 9.555 -11.515 1.00 89.81 336 TYR A O 1
ATOM 2624 N N . ARG A 1 337 ? 17.311 9.225 -10.761 1.00 86.38 337 ARG A N 1
ATOM 2625 C CA . ARG A 1 337 ? 17.404 10.553 -10.132 1.00 86.38 337 ARG A CA 1
ATOM 2626 C C . ARG A 1 337 ? 17.172 11.718 -11.080 1.00 86.38 337 ARG A C 1
ATOM 2628 O O . ARG A 1 337 ? 16.580 12.713 -10.672 1.00 86.38 337 ARG A O 1
ATOM 2635 N N . ARG A 1 338 ? 17.625 11.626 -12.334 1.00 85.62 338 ARG A N 1
ATOM 2636 C CA . ARG A 1 338 ? 17.358 12.662 -13.346 1.00 85.62 338 ARG A CA 1
ATOM 2637 C C . ARG A 1 338 ? 15.862 12.805 -13.615 1.00 85.62 338 ARG A C 1
ATOM 2639 O O . ARG A 1 338 ? 15.394 13.934 -13.710 1.00 85.62 338 ARG A O 1
ATOM 2646 N N . ARG A 1 339 ? 15.129 11.690 -13.688 1.00 81.31 339 ARG A N 1
ATOM 2647 C CA . ARG A 1 339 ? 13.671 11.6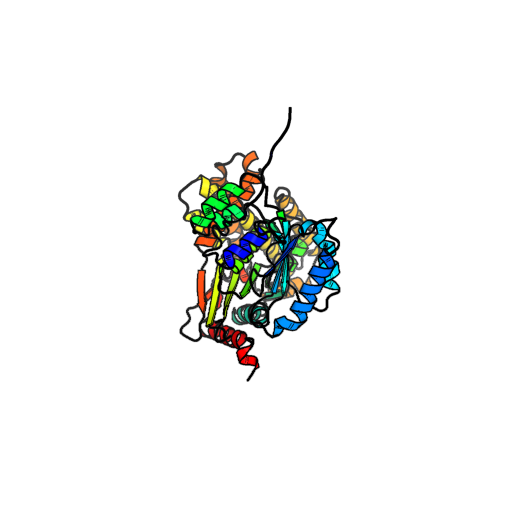74 -13.895 1.00 81.31 339 ARG A CA 1
ATOM 2648 C C . ARG A 1 339 ? 12.913 12.164 -12.656 1.00 81.31 339 ARG A C 1
ATOM 2650 O O . ARG A 1 339 ? 11.950 12.912 -12.786 1.00 81.31 339 ARG A O 1
ATOM 2657 N N . MET A 1 340 ? 13.410 11.842 -11.461 1.00 75.50 340 MET A N 1
ATOM 2658 C CA . MET A 1 340 ? 12.765 12.190 -10.188 1.00 75.50 340 MET A CA 1
ATOM 2659 C C . MET A 1 340 ? 13.024 13.619 -9.691 1.00 75.50 340 MET A C 1
ATOM 2661 O O . MET A 1 340 ? 12.366 14.047 -8.749 1.00 75.50 340 MET A O 1
ATOM 2665 N N . LYS A 1 341 ? 13.921 14.399 -10.315 1.00 59.81 341 LYS A N 1
ATOM 2666 C CA . LYS A 1 341 ? 14.242 15.786 -9.901 1.00 59.81 341 LYS A CA 1
ATOM 2667 C C . LYS A 1 341 ? 13.028 16.717 -9.771 1.00 59.81 341 LYS A C 1
ATOM 2669 O O . LYS A 1 341 ? 13.112 17.721 -9.067 1.00 59.81 341 LYS A O 1
ATOM 2674 N N . HIS A 1 342 ? 11.930 16.406 -10.453 1.00 51.28 342 HIS A N 1
ATOM 2675 C CA . HIS A 1 342 ? 10.707 17.208 -10.441 1.00 51.28 342 HIS A CA 1
ATOM 2676 C C . HIS A 1 342 ? 9.606 16.626 -9.547 1.00 51.28 342 HIS A C 1
ATOM 2678 O O . HIS A 1 342 ? 8.630 17.319 -9.266 1.00 51.28 342 HIS A O 1
ATOM 2684 N N . ASP A 1 343 ? 9.773 15.398 -9.046 1.00 58.41 343 ASP A N 1
ATOM 2685 C CA . ASP A 1 343 ? 8.851 14.793 -8.091 1.00 58.41 343 ASP A CA 1
ATOM 2686 C C . ASP A 1 343 ? 9.250 15.224 -6.671 1.00 58.41 343 ASP A C 1
ATOM 2688 O O . ASP A 1 343 ? 9.965 14.531 -5.947 1.00 58.41 343 ASP A O 1
ATOM 2692 N N . ARG A 1 344 ? 8.794 16.421 -6.272 1.00 51.31 344 ARG A N 1
ATOM 2693 C CA . ARG A 1 344 ? 9.031 17.018 -4.938 1.00 51.31 344 ARG A CA 1
ATOM 2694 C C . ARG A 1 344 ? 8.465 16.172 -3.785 1.00 51.31 344 ARG A C 1
ATOM 2696 O O . ARG A 1 344 ? 8.617 16.535 -2.617 1.00 51.31 344 ARG A O 1
ATOM 2703 N N . MET A 1 345 ? 7.789 15.063 -4.091 1.00 51.00 345 MET A N 1
ATOM 2704 C CA . MET A 1 345 ? 7.066 14.257 -3.120 1.00 51.00 345 MET A CA 1
ATOM 2705 C C . MET A 1 345 ? 7.869 13.091 -2.525 1.00 51.00 345 MET A C 1
ATOM 2707 O O . MET A 1 345 ? 7.361 12.410 -1.637 1.00 51.00 345 MET A O 1
ATOM 2711 N N . ARG A 1 346 ? 9.107 12.834 -2.969 1.00 62.34 346 ARG A N 1
ATOM 2712 C CA . ARG A 1 346 ? 9.851 11.631 -2.558 1.00 62.34 346 ARG A CA 1
ATOM 2713 C C . ARG A 1 346 ? 11.192 11.958 -1.916 1.00 62.34 346 ARG A C 1
ATOM 2715 O O . ARG A 1 346 ? 12.057 12.567 -2.539 1.00 62.34 346 ARG A O 1
ATOM 2722 N N . HIS A 1 347 ? 11.382 11.494 -0.682 1.00 66.06 347 HIS A N 1
ATOM 2723 C CA . HIS A 1 347 ? 12.716 11.401 -0.095 1.00 66.06 347 HIS A CA 1
ATOM 2724 C C . HIS A 1 347 ? 13.470 10.268 -0.795 1.00 66.06 347 HIS A C 1
ATOM 2726 O O . HIS A 1 347 ? 12.945 9.162 -0.932 1.00 66.06 347 HIS A O 1
ATOM 2732 N N . LEU A 1 348 ? 14.672 10.568 -1.286 1.00 77.25 348 LEU A N 1
ATOM 2733 C CA . LEU A 1 348 ? 15.562 9.586 -1.896 1.00 77.25 348 LEU A CA 1
ATOM 2734 C C . LEU A 1 348 ? 16.665 9.229 -0.906 1.00 77.25 348 LEU A C 1
ATOM 2736 O O . LEU A 1 348 ? 17.264 10.115 -0.297 1.00 77.25 348 LEU A O 1
ATOM 2740 N N . ASN A 1 349 ? 16.957 7.940 -0.807 1.00 82.31 349 ASN A N 1
ATOM 2741 C CA . ASN A 1 349 ? 18.093 7.419 -0.066 1.00 82.31 349 ASN A CA 1
ATOM 2742 C C . ASN A 1 349 ? 19.376 7.537 -0.903 1.00 82.31 349 ASN A C 1
ATOM 2744 O O . ASN A 1 349 ? 19.350 7.810 -2.116 1.00 82.31 349 ASN A O 1
ATOM 2748 N N . ALA A 1 350 ? 20.522 7.319 -0.258 1.00 85.50 350 ALA A N 1
ATOM 2749 C CA . ALA A 1 350 ? 21.749 7.016 -0.985 1.00 85.50 350 ALA A CA 1
ATOM 2750 C C . ALA A 1 350 ? 21.535 5.722 -1.798 1.00 85.50 350 ALA A C 1
ATOM 2752 O O . ALA A 1 350 ? 20.872 4.817 -1.295 1.00 85.50 350 ALA A O 1
ATOM 2753 N N . PRO A 1 351 ? 22.006 5.629 -3.055 1.00 90.50 351 PRO A N 1
ATOM 2754 C CA . PRO A 1 351 ? 21.911 4.391 -3.800 1.00 90.50 351 PRO A CA 1
ATOM 2755 C C . PRO A 1 351 ? 23.010 3.454 -3.336 1.00 90.50 351 PRO A C 1
ATOM 2757 O O . PRO A 1 351 ? 24.107 3.888 -2.978 1.00 90.50 351 PRO A O 1
ATOM 2760 N N . GLU A 1 352 ? 22.724 2.173 -3.429 1.00 92.75 352 GLU A N 1
ATOM 2761 C CA . GLU A 1 352 ? 23.636 1.112 -3.046 1.00 92.75 352 GLU A CA 1
ATOM 2762 C C . GLU A 1 352 ? 23.724 0.081 -4.168 1.00 92.75 352 GLU A C 1
ATOM 2764 O O . GLU A 1 352 ? 22.839 -0.017 -5.020 1.00 92.75 352 GLU A O 1
ATOM 2769 N N . ILE A 1 353 ? 24.817 -0.676 -4.183 1.00 94.31 353 ILE A N 1
ATOM 2770 C CA . ILE A 1 353 ? 25.046 -1.738 -5.161 1.00 94.31 353 ILE A CA 1
ATOM 2771 C C . ILE A 1 353 ? 24.838 -3.070 -4.429 1.00 94.31 353 ILE A C 1
ATOM 2773 O O . ILE A 1 353 ? 25.662 -3.421 -3.585 1.00 94.31 353 ILE A O 1
ATOM 2777 N N . PRO A 1 354 ? 23.735 -3.795 -4.691 1.00 93.69 354 PRO A N 1
ATOM 2778 C CA . PRO A 1 354 ? 23.501 -5.094 -4.078 1.00 93.69 354 PRO A CA 1
ATOM 2779 C C . PRO A 1 354 ? 24.418 -6.153 -4.691 1.00 93.69 354 PRO A C 1
ATOM 2781 O O . PRO A 1 354 ? 24.844 -6.018 -5.838 1.00 93.69 354 PRO A O 1
ATOM 2784 N N . ASP A 1 355 ? 24.667 -7.235 -3.952 1.00 94.94 355 ASP A N 1
ATOM 2785 C CA . ASP A 1 355 ? 25.494 -8.353 -4.413 1.00 94.94 355 ASP A CA 1
ATOM 2786 C C . ASP A 1 355 ? 25.019 -8.914 -5.771 1.00 94.94 355 ASP A C 1
ATOM 2788 O O . ASP A 1 355 ? 23.837 -9.213 -5.964 1.00 94.94 355 ASP A O 1
ATOM 2792 N N . LYS A 1 356 ? 25.951 -9.050 -6.728 1.00 94.50 356 LYS A N 1
ATOM 2793 C CA . LYS A 1 356 ? 25.655 -9.478 -8.108 1.00 94.50 356 LYS A CA 1
ATOM 2794 C C . LYS A 1 356 ? 25.089 -10.900 -8.150 1.00 94.50 356 LYS A C 1
ATOM 2796 O O . LYS A 1 356 ? 24.190 -11.164 -8.950 1.00 94.50 356 LYS A O 1
ATOM 2801 N N . GLU A 1 357 ? 25.595 -11.810 -7.314 1.00 94.81 357 GLU A N 1
ATOM 2802 C CA . GLU A 1 357 ? 25.135 -13.203 -7.288 1.00 94.81 357 GLU A CA 1
ATOM 2803 C C . GLU A 1 357 ? 23.724 -13.303 -6.710 1.00 94.81 357 GLU A C 1
ATOM 2805 O O . GLU A 1 357 ? 22.857 -13.945 -7.303 1.00 94.81 357 GLU A O 1
ATOM 2810 N N . LEU A 1 358 ? 23.451 -12.593 -5.616 1.00 94.00 358 LEU A N 1
ATOM 2811 C CA . LEU A 1 358 ? 22.114 -12.495 -5.042 1.00 94.00 358 LEU A CA 1
ATOM 2812 C C . LEU A 1 358 ? 21.114 -11.934 -6.059 1.00 94.00 358 LEU A C 1
ATOM 2814 O O . LEU A 1 358 ? 20.049 -12.521 -6.259 1.00 94.00 358 LEU A O 1
ATOM 2818 N N . THR A 1 359 ? 21.464 -10.844 -6.750 1.00 94.62 359 THR A N 1
ATOM 2819 C CA . THR A 1 359 ? 20.614 -10.268 -7.803 1.00 94.62 359 THR A CA 1
ATOM 2820 C C . THR A 1 359 ? 20.364 -11.264 -8.932 1.00 94.62 359 THR A C 1
ATOM 2822 O O . THR A 1 359 ? 19.222 -11.400 -9.375 1.00 94.62 359 THR A O 1
ATOM 2825 N N . ARG A 1 360 ? 21.386 -12.014 -9.368 1.00 94.56 360 ARG A N 1
ATOM 2826 C CA . ARG A 1 360 ? 21.230 -13.073 -10.376 1.00 94.56 360 ARG A CA 1
ATOM 2827 C C . ARG A 1 360 ? 20.251 -14.149 -9.913 1.00 94.56 360 ARG A C 1
ATOM 2829 O O . ARG A 1 360 ? 19.328 -14.474 -10.657 1.00 94.56 360 ARG A O 1
ATOM 2836 N N . ILE A 1 361 ? 20.439 -14.692 -8.710 1.00 94.12 361 ILE A N 1
ATOM 2837 C CA . ILE A 1 361 ? 19.587 -15.751 -8.150 1.00 94.12 361 ILE A CA 1
ATOM 2838 C C . ILE A 1 361 ? 18.132 -15.280 -8.093 1.00 94.12 361 ILE A C 1
ATOM 2840 O O . ILE A 1 361 ? 17.239 -15.968 -8.589 1.00 94.12 361 ILE A O 1
ATOM 2844 N N . VAL A 1 362 ? 17.904 -14.085 -7.547 1.00 92.56 362 VAL A N 1
ATOM 2845 C CA . VAL A 1 362 ? 16.562 -13.531 -7.368 1.00 92.56 362 VAL A CA 1
ATOM 2846 C C . VAL A 1 362 ? 15.886 -13.250 -8.712 1.00 92.56 362 VAL A C 1
ATOM 2848 O O . VAL A 1 362 ? 14.755 -13.679 -8.921 1.00 92.56 362 VAL A O 1
ATOM 2851 N N . LEU A 1 363 ? 16.553 -12.590 -9.666 1.00 91.75 363 LEU A N 1
ATOM 2852 C CA . LEU A 1 363 ? 15.952 -12.319 -10.980 1.00 91.75 363 LEU A CA 1
ATOM 2853 C C . LEU A 1 363 ? 15.667 -13.605 -11.773 1.00 91.75 363 LEU A C 1
ATOM 2855 O O . LEU A 1 363 ? 14.651 -13.683 -12.470 1.00 91.75 363 LEU A O 1
ATOM 2859 N N . ASN A 1 364 ? 16.523 -14.624 -11.645 1.00 90.44 364 ASN A N 1
ATOM 2860 C CA . ASN A 1 364 ? 16.314 -15.923 -12.283 1.00 90.44 364 ASN A CA 1
ATOM 2861 C C . ASN A 1 364 ? 15.135 -16.692 -11.677 1.00 90.44 364 ASN A C 1
ATOM 2863 O O . ASN A 1 364 ? 14.382 -17.308 -12.432 1.00 90.44 364 ASN A O 1
ATOM 2867 N N . ASP A 1 365 ? 14.919 -16.618 -10.359 1.00 89.69 365 ASP A N 1
ATOM 2868 C CA . ASP A 1 365 ? 13.767 -17.258 -9.705 1.00 89.69 365 ASP A CA 1
ATOM 2869 C C . ASP A 1 365 ? 12.423 -16.713 -10.220 1.00 89.69 365 ASP A C 1
ATOM 2871 O O . ASP A 1 365 ? 11.446 -17.456 -10.364 1.00 89.69 365 ASP A O 1
ATOM 2875 N N . PHE A 1 366 ? 12.374 -15.428 -10.580 1.00 88.56 366 PHE A N 1
ATOM 2876 C CA . PHE A 1 366 ? 11.202 -14.819 -11.212 1.00 88.56 366 PHE A CA 1
ATOM 2877 C C . PHE A 1 366 ? 11.043 -15.192 -12.689 1.00 88.56 366 PHE A C 1
ATOM 2879 O O . PHE A 1 366 ? 9.944 -15.082 -13.219 1.00 88.56 366 PHE A O 1
ATOM 2886 N N . GLY A 1 367 ? 12.091 -15.661 -13.370 1.00 87.44 367 GLY A N 1
ATOM 2887 C CA . GLY A 1 367 ? 11.986 -16.139 -14.751 1.00 87.44 367 GLY A CA 1
ATOM 2888 C C . GLY A 1 367 ? 11.486 -15.080 -15.741 1.00 87.44 367 GLY A C 1
ATOM 2889 O O . GLY A 1 367 ? 10.755 -15.410 -16.679 1.00 87.44 367 GLY A O 1
ATOM 2890 N N . PHE A 1 368 ? 11.846 -13.809 -15.529 1.00 89.56 368 PHE A N 1
ATOM 2891 C CA . PHE A 1 368 ? 11.430 -12.708 -16.394 1.00 89.56 368 PHE A CA 1
ATOM 2892 C C . PHE A 1 368 ? 11.851 -12.932 -17.850 1.00 89.56 368 PHE A C 1
ATOM 2894 O O . PHE A 1 368 ? 13.012 -13.232 -18.142 1.00 89.56 368 PHE A O 1
ATOM 2901 N N . LYS A 1 369 ? 10.924 -12.708 -18.785 1.00 88.88 369 LYS A N 1
ATOM 2902 C CA . LYS A 1 369 ? 11.217 -12.728 -20.221 1.00 88.88 369 LYS A CA 1
ATOM 2903 C C . LYS A 1 369 ? 11.412 -11.311 -20.736 1.00 88.88 369 LYS A C 1
ATOM 2905 O O . LYS A 1 369 ? 10.518 -10.480 -20.602 1.00 88.88 369 LYS A O 1
ATOM 2910 N N . THR A 1 370 ? 12.525 -11.063 -21.422 1.00 88.19 370 THR A N 1
ATOM 2911 C CA . THR A 1 370 ? 12.867 -9.743 -21.979 1.00 88.19 370 THR A CA 1
ATOM 2912 C C . THR A 1 370 ? 11.744 -9.159 -22.840 1.00 88.19 370 THR A C 1
ATOM 2914 O O . THR A 1 370 ? 11.367 -8.007 -22.663 1.00 88.19 370 THR A O 1
ATOM 2917 N N . ALA A 1 371 ? 11.126 -9.966 -23.710 1.00 90.31 371 ALA A N 1
ATOM 2918 C CA . ALA A 1 371 ? 10.013 -9.512 -24.547 1.00 90.31 371 ALA A CA 1
ATOM 2919 C C . ALA A 1 371 ? 8.773 -9.074 -23.739 1.00 90.31 371 ALA A C 1
ATOM 2921 O O . ALA A 1 371 ? 8.046 -8.181 -24.168 1.00 90.31 371 ALA A O 1
ATOM 2922 N N . GLU A 1 372 ? 8.518 -9.692 -22.582 1.00 90.56 372 GLU A N 1
ATOM 2923 C CA . GLU A 1 372 ? 7.385 -9.340 -21.715 1.00 90.56 372 GLU A CA 1
ATOM 2924 C C . GLU A 1 372 ? 7.667 -8.051 -20.946 1.00 90.56 372 GLU A C 1
ATOM 2926 O O . GLU A 1 372 ? 6.803 -7.180 -20.899 1.00 90.56 372 GLU A O 1
ATOM 2931 N N . LEU A 1 373 ? 8.892 -7.887 -20.440 1.00 91.44 373 LEU A N 1
ATOM 2932 C CA . LEU A 1 373 ? 9.317 -6.653 -19.783 1.00 91.44 373 LEU A CA 1
ATOM 2933 C C . LEU A 1 373 ? 9.324 -5.457 -20.750 1.00 91.44 373 LEU A C 1
ATOM 2935 O O . LEU A 1 373 ? 8.837 -4.387 -20.401 1.00 91.44 373 LEU A O 1
ATOM 2939 N N . ILE A 1 374 ? 9.804 -5.631 -21.989 1.00 92.56 374 ILE A N 1
ATOM 2940 C CA . ILE A 1 374 ? 9.753 -4.577 -23.018 1.00 92.56 374 ILE A CA 1
ATOM 2941 C C . ILE A 1 374 ? 8.300 -4.193 -23.326 1.00 92.56 374 ILE A C 1
ATOM 2943 O O . ILE A 1 374 ? 7.975 -3.007 -23.395 1.00 92.56 374 ILE A O 1
ATOM 2947 N N . ALA A 1 375 ? 7.410 -5.178 -23.487 1.00 93.38 375 ALA A N 1
ATOM 2948 C CA . ALA A 1 375 ? 5.993 -4.914 -23.728 1.00 93.38 375 ALA A CA 1
ATOM 2949 C C . ALA A 1 375 ? 5.342 -4.155 -22.559 1.00 93.38 375 ALA A C 1
ATOM 2951 O O . ALA A 1 375 ? 4.567 -3.228 -22.787 1.00 93.38 375 ALA A O 1
ATOM 2952 N N . GLU A 1 376 ? 5.683 -4.506 -21.318 1.00 93.56 376 GLU A N 1
ATOM 2953 C CA . GLU A 1 376 ? 5.211 -3.804 -20.125 1.00 93.56 376 GLU A CA 1
ATOM 2954 C C . GLU A 1 376 ? 5.762 -2.367 -20.037 1.00 93.56 376 GLU A C 1
ATOM 2956 O O . GLU A 1 376 ? 5.011 -1.430 -19.765 1.00 93.56 376 GLU A O 1
ATOM 2961 N N . GLY A 1 377 ? 7.044 -2.159 -20.351 1.00 95.00 377 GLY A N 1
ATOM 2962 C CA . GLY A 1 377 ? 7.646 -0.826 -20.427 1.00 95.00 377 GLY A CA 1
ATOM 2963 C C . GLY A 1 377 ? 6.975 0.072 -21.474 1.00 95.00 377 GLY A C 1
ATOM 2964 O O . GLY A 1 377 ? 6.713 1.249 -21.205 1.00 95.00 377 GLY A O 1
ATOM 2965 N N . ASN A 1 378 ? 6.632 -0.488 -22.639 1.00 96.00 378 ASN A N 1
ATOM 2966 C CA . ASN A 1 378 ? 5.886 0.214 -23.687 1.00 96.00 378 ASN A CA 1
ATOM 2967 C C . ASN A 1 378 ? 4.457 0.548 -23.243 1.00 96.00 378 ASN A C 1
ATOM 2969 O O . ASN A 1 378 ? 4.011 1.676 -23.440 1.00 96.00 378 ASN A O 1
ATOM 2973 N N . TYR A 1 379 ? 3.771 -0.381 -22.568 1.00 95.25 379 TYR A N 1
ATOM 2974 C CA . TYR A 1 379 ? 2.447 -0.131 -21.993 1.00 95.25 379 TYR A CA 1
ATOM 2975 C C . TYR A 1 379 ? 2.454 1.071 -21.035 1.00 95.25 379 TYR A C 1
ATOM 2977 O O . TYR A 1 379 ? 1.611 1.964 -21.153 1.00 95.25 379 TYR A O 1
ATOM 2985 N N . TYR A 1 380 ? 3.430 1.146 -20.122 1.00 96.19 380 TYR A N 1
ATOM 2986 C CA . TYR A 1 380 ? 3.544 2.304 -19.233 1.00 96.19 380 TYR A CA 1
ATOM 2987 C C . TYR A 1 380 ? 3.866 3.593 -19.996 1.00 96.19 380 TYR A C 1
ATOM 2989 O O . TYR A 1 380 ? 3.337 4.646 -19.642 1.00 96.19 380 TYR A O 1
ATOM 2997 N N . GLN A 1 381 ? 4.682 3.536 -21.054 1.00 96.81 381 GLN A N 1
ATOM 2998 C CA . GLN A 1 381 ? 4.976 4.712 -21.878 1.00 96.81 381 GLN A CA 1
ATOM 2999 C C . GLN A 1 381 ? 3.731 5.253 -22.590 1.00 96.81 381 GLN A C 1
ATOM 3001 O O . GLN A 1 381 ? 3.488 6.461 -22.558 1.00 96.81 381 GLN A O 1
ATOM 3006 N N . ASP A 1 382 ? 2.927 4.377 -23.188 1.00 97.12 382 ASP A N 1
ATOM 3007 C CA . ASP A 1 382 ? 1.678 4.757 -23.850 1.00 97.12 382 ASP A CA 1
ATOM 3008 C C . ASP A 1 382 ? 0.696 5.386 -22.859 1.00 97.12 382 ASP A C 1
ATOM 3010 O O . ASP A 1 382 ? 0.054 6.398 -23.152 1.00 97.12 382 ASP A O 1
ATOM 3014 N N . LEU A 1 383 ? 0.619 4.831 -21.648 1.00 96.69 383 LEU A N 1
ATOM 3015 C CA . LEU A 1 383 ? -0.203 5.383 -20.580 1.00 96.69 383 LEU A CA 1
ATOM 3016 C C . LEU A 1 383 ? 0.273 6.774 -20.136 1.00 96.69 383 LEU A C 1
ATOM 3018 O O . LEU A 1 383 ? -0.547 7.675 -19.952 1.00 96.69 383 LEU A O 1
ATOM 3022 N N . ILE A 1 384 ? 1.586 6.971 -19.990 1.00 96.00 384 ILE A N 1
ATOM 3023 C CA . ILE A 1 384 ? 2.176 8.278 -19.667 1.00 96.00 384 ILE A CA 1
ATOM 3024 C C . ILE A 1 384 ? 1.814 9.307 -20.742 1.00 96.00 384 ILE A C 1
ATOM 3026 O O . ILE A 1 384 ? 1.454 10.435 -20.402 1.00 96.00 384 ILE A O 1
ATOM 3030 N N . ASN A 1 385 ? 1.859 8.922 -22.021 1.00 96.44 385 ASN A N 1
ATOM 3031 C CA . ASN A 1 385 ? 1.496 9.800 -23.133 1.00 96.44 385 ASN A CA 1
ATOM 3032 C C . ASN A 1 385 ? 0.020 10.222 -23.058 1.00 96.44 385 ASN A C 1
ATOM 3034 O O . ASN A 1 385 ? -0.268 11.416 -23.088 1.00 96.44 385 ASN A O 1
ATOM 3038 N N . ARG A 1 386 ? -0.900 9.276 -22.829 1.00 96.06 386 ARG A N 1
ATOM 3039 C CA . ARG A 1 386 ? -2.334 9.574 -22.635 1.00 96.06 386 ARG A CA 1
ATOM 3040 C C . ARG A 1 386 ? -2.591 10.486 -21.439 1.00 96.06 386 ARG A C 1
ATOM 3042 O O . ARG A 1 386 ? -3.417 11.392 -21.507 1.00 96.06 386 ARG A O 1
ATOM 3049 N N . CYS A 1 387 ? -1.872 10.269 -20.338 1.00 95.69 387 CYS A N 1
ATOM 3050 C CA . CYS A 1 387 ? -1.973 11.153 -19.184 1.00 95.69 387 CYS A CA 1
ATOM 3051 C C . CYS A 1 387 ? -1.479 12.564 -19.532 1.00 95.69 387 CYS A C 1
ATOM 3053 O O . CYS A 1 387 ? -2.108 13.531 -19.128 1.00 95.69 387 CYS A O 1
ATOM 3055 N N . ASN A 1 388 ? -0.387 12.709 -20.292 1.00 93.56 388 ASN A N 1
ATOM 3056 C CA . ASN A 1 388 ? 0.099 14.027 -20.721 1.00 93.56 388 ASN A CA 1
ATOM 3057 C C . ASN A 1 388 ? -0.935 14.785 -21.563 1.00 93.56 388 ASN A C 1
ATOM 3059 O O . ASN A 1 388 ? -1.084 15.987 -21.374 1.00 93.56 388 ASN A O 1
ATOM 3063 N N . GLU A 1 389 ? -1.661 14.094 -22.445 1.00 93.62 389 GLU A N 1
ATOM 3064 C CA . GLU A 1 389 ? -2.748 14.694 -23.228 1.00 93.62 389 GLU A CA 1
ATOM 3065 C C . GLU A 1 389 ? -3.862 15.231 -22.320 1.00 93.62 389 GLU A C 1
ATOM 3067 O O . GLU A 1 389 ? -4.251 16.391 -22.439 1.00 93.62 389 GLU A O 1
ATOM 3072 N N . ALA A 1 390 ? -4.327 14.427 -21.358 1.00 92.94 390 ALA A N 1
ATOM 3073 C CA . ALA A 1 390 ? -5.355 14.847 -20.404 1.00 92.94 390 ALA A CA 1
ATOM 3074 C C . ALA A 1 390 ? -4.884 15.985 -19.479 1.00 92.94 390 ALA A C 1
ATOM 3076 O O . ALA A 1 390 ? -5.658 16.877 -19.137 1.00 92.94 390 ALA A O 1
ATOM 3077 N N . LEU A 1 391 ? -3.603 15.986 -19.099 1.00 91.06 391 LEU A N 1
ATOM 3078 C CA . LEU A 1 391 ? -2.993 17.045 -18.292 1.00 91.06 391 LEU A CA 1
ATOM 3079 C C . LEU A 1 391 ? -2.843 18.371 -19.042 1.00 91.06 391 LEU A C 1
ATOM 3081 O O . LEU A 1 391 ? -2.613 19.383 -18.387 1.00 91.06 391 LEU A O 1
ATOM 3085 N N . GLY A 1 392 ? -3.028 18.395 -20.368 1.00 85.81 392 GLY A N 1
ATOM 3086 C CA . GLY A 1 392 ? -3.085 19.628 -21.157 1.00 85.81 392 GLY A CA 1
ATOM 3087 C C . GLY A 1 392 ? -4.195 20.596 -20.723 1.00 85.81 392 GLY A C 1
ATOM 3088 O O . GLY A 1 392 ? -4.172 21.755 -21.123 1.00 85.81 392 GLY A O 1
ATOM 3089 N N . TYR A 1 393 ? -5.133 20.142 -19.882 1.00 83.50 393 TYR A N 1
ATOM 3090 C CA . TYR A 1 393 ? -6.101 20.998 -19.196 1.00 83.50 393 TYR A CA 1
ATOM 3091 C C . TYR A 1 393 ? -5.440 22.016 -18.248 1.00 83.50 393 TYR A C 1
ATOM 3093 O O . TYR A 1 393 ? -5.927 23.135 -18.120 1.00 83.50 393 TYR A O 1
ATOM 3101 N N . PHE A 1 394 ? -4.351 21.630 -17.576 1.00 84.19 394 PHE A N 1
ATOM 3102 C CA . PHE A 1 394 ? -3.683 22.449 -16.565 1.00 84.19 394 PHE A CA 1
ATOM 3103 C C . PHE A 1 394 ? -2.514 23.243 -17.149 1.00 84.19 394 PHE A C 1
ATOM 3105 O O . PHE A 1 394 ? -1.749 22.755 -17.985 1.00 84.19 394 PHE A O 1
ATOM 3112 N N . GLY A 1 395 ? -2.302 24.450 -16.627 1.00 81.00 395 GLY A N 1
ATOM 3113 C CA . GLY A 1 395 ? -1.061 25.183 -16.853 1.00 81.00 395 GLY A CA 1
ATOM 3114 C C . GLY A 1 395 ? 0.136 24.494 -16.182 1.00 81.00 395 GLY A C 1
ATOM 3115 O O . GLY A 1 395 ? 0.008 23.840 -15.149 1.00 81.00 395 GLY A O 1
ATOM 3116 N N . VAL A 1 396 ? 1.349 24.694 -16.712 1.00 77.31 396 VAL A N 1
ATOM 3117 C CA . VAL A 1 396 ? 2.585 24.103 -16.144 1.00 77.31 396 VAL A CA 1
ATOM 3118 C C . VAL A 1 396 ? 2.793 24.486 -14.670 1.00 77.31 396 VAL A C 1
ATOM 3120 O O . VAL A 1 396 ? 3.305 23.684 -13.894 1.00 77.31 396 VAL A O 1
ATOM 3123 N N . GLN A 1 397 ? 2.388 25.697 -14.274 1.00 76.31 397 GLN A N 1
ATOM 3124 C CA . GLN A 1 397 ? 2.472 26.149 -12.881 1.00 76.31 397 GLN A CA 1
ATOM 3125 C C . GLN A 1 397 ? 1.483 25.412 -11.967 1.00 76.31 397 GLN A C 1
ATOM 3127 O O . GLN A 1 397 ? 1.860 25.050 -10.857 1.00 76.31 397 GLN A O 1
ATOM 3132 N N . GLU A 1 398 ? 0.269 25.126 -12.443 1.00 80.50 398 GLU A N 1
ATOM 3133 C CA . GLU A 1 398 ? -0.757 24.387 -11.691 1.00 80.50 398 GLU A CA 1
ATOM 3134 C C . GLU A 1 398 ? -0.355 22.921 -11.494 1.00 80.50 398 GLU A C 1
ATOM 3136 O O . GLU A 1 398 ? -0.537 22.353 -10.424 1.00 80.50 398 GLU A O 1
ATOM 3141 N N . LEU A 1 399 ? 0.297 22.309 -12.487 1.00 79.94 399 LEU A N 1
ATOM 3142 C CA . LEU A 1 399 ? 0.815 20.940 -12.366 1.00 79.94 399 LEU A CA 1
ATOM 3143 C C . LEU A 1 399 ? 1.898 20.781 -11.287 1.00 79.94 399 LEU A C 1
ATOM 3145 O O . LEU A 1 399 ? 2.158 19.665 -10.836 1.00 79.94 399 LEU A O 1
ATOM 3149 N N . LEU A 1 400 ? 2.556 21.878 -10.905 1.00 78.38 400 LEU A N 1
ATOM 3150 C CA . LEU A 1 400 ? 3.587 21.916 -9.867 1.00 78.38 400 LEU A CA 1
ATOM 3151 C C . LEU A 1 400 ? 3.064 22.461 -8.533 1.00 78.38 400 LEU A C 1
ATOM 3153 O O . LEU A 1 400 ? 3.818 22.486 -7.554 1.00 78.38 400 LEU A O 1
ATOM 3157 N N . ASP A 1 401 ? 1.807 22.901 -8.498 1.00 83.31 401 ASP A N 1
ATOM 3158 C CA . ASP A 1 401 ? 1.172 23.446 -7.312 1.00 83.31 401 ASP A CA 1
ATOM 3159 C C . ASP A 1 401 ? 0.835 22.320 -6.311 1.00 83.31 401 ASP A C 1
ATOM 3161 O O . ASP A 1 401 ? 0.120 21.370 -6.654 1.00 83.31 401 ASP A O 1
ATOM 3165 N N . PRO A 1 402 ? 1.340 22.390 -5.062 1.00 80.69 402 PRO A N 1
ATOM 3166 C CA . PRO A 1 402 ? 1.065 21.381 -4.046 1.00 80.69 402 PRO A CA 1
ATOM 3167 C C . PRO A 1 402 ? -0.425 21.167 -3.769 1.00 80.69 402 PRO A C 1
ATOM 3169 O O . PRO A 1 402 ? -0.823 20.030 -3.521 1.00 80.69 402 PRO A O 1
ATOM 3172 N N . ASP A 1 403 ? -1.251 22.212 -3.818 1.00 82.94 403 ASP A N 1
ATOM 3173 C CA . ASP A 1 403 ? -2.682 22.085 -3.522 1.00 82.94 403 ASP A CA 1
ATOM 3174 C C . ASP A 1 403 ? -3.430 21.368 -4.653 1.00 82.94 403 ASP A C 1
ATOM 3176 O O . ASP A 1 403 ? -4.297 20.527 -4.398 1.00 82.94 403 ASP A O 1
ATOM 3180 N N . THR A 1 404 ? -3.019 21.590 -5.899 1.00 85.69 404 THR A N 1
ATOM 3181 C CA . THR A 1 404 ? -3.511 20.835 -7.058 1.00 85.69 404 THR A CA 1
ATOM 3182 C C . THR A 1 404 ? -3.145 19.349 -6.969 1.00 85.69 404 THR A C 1
ATOM 3184 O O . THR A 1 404 ? -4.002 18.488 -7.185 1.00 85.69 404 THR A O 1
ATOM 3187 N N . ILE A 1 405 ? -1.908 19.019 -6.572 1.00 84.75 405 ILE A N 1
ATOM 3188 C CA . ILE A 1 405 ? -1.477 17.625 -6.352 1.00 84.75 405 ILE A CA 1
ATOM 3189 C C . ILE A 1 405 ? -2.325 16.958 -5.261 1.00 84.75 405 ILE A C 1
ATOM 3191 O O . ILE A 1 405 ? -2.824 15.852 -5.465 1.00 84.75 405 ILE A O 1
ATOM 3195 N N . ARG A 1 406 ? -2.533 17.644 -4.132 1.00 84.06 406 ARG A N 1
ATOM 3196 C CA . ARG A 1 406 ? -3.372 17.153 -3.027 1.00 84.06 406 ARG A CA 1
ATOM 3197 C C . ARG A 1 406 ? -4.807 16.900 -3.471 1.00 84.06 406 ARG A C 1
ATOM 3199 O O . ARG A 1 406 ? -5.390 15.866 -3.163 1.00 84.06 406 ARG A O 1
ATOM 3206 N N . LYS A 1 407 ? -5.379 17.817 -4.252 1.00 87.31 407 LYS A N 1
ATOM 3207 C CA . LYS A 1 407 ? -6.729 17.655 -4.798 1.00 87.31 407 LYS A CA 1
ATOM 3208 C C . LYS A 1 407 ? -6.831 16.432 -5.711 1.00 87.31 407 LYS A C 1
ATOM 3210 O O . LYS A 1 407 ? -7.815 15.697 -5.638 1.00 87.31 407 LYS A O 1
ATOM 3215 N N . ALA A 1 408 ? -5.819 16.194 -6.543 1.00 91.50 408 ALA A N 1
ATOM 3216 C CA . ALA A 1 408 ? -5.760 15.023 -7.411 1.00 91.50 408 ALA A CA 1
ATOM 3217 C C . ALA A 1 408 ? -5.664 13.708 -6.618 1.00 91.50 408 ALA A C 1
ATOM 3219 O O . ALA A 1 408 ? -6.378 12.749 -6.918 1.00 91.50 408 ALA A O 1
ATOM 3220 N N . GLU A 1 409 ? -4.823 13.670 -5.584 1.00 90.62 409 GLU A N 1
ATOM 3221 C CA . GLU A 1 409 ? -4.670 12.523 -4.682 1.00 90.62 409 GLU A CA 1
ATOM 3222 C C . GLU A 1 409 ? -5.964 12.234 -3.902 1.00 90.62 409 GLU A C 1
ATOM 3224 O O . GLU A 1 409 ? -6.438 11.094 -3.903 1.00 90.62 409 GLU A O 1
ATOM 3229 N N . ALA A 1 410 ? -6.597 13.264 -3.332 1.00 88.75 410 ALA A N 1
ATOM 3230 C CA . ALA A 1 410 ? -7.886 13.155 -2.652 1.00 88.75 410 ALA A CA 1
ATOM 3231 C C . ALA A 1 410 ? -8.998 12.644 -3.584 1.00 88.75 410 ALA A C 1
ATOM 3233 O O . ALA A 1 410 ? -9.732 11.717 -3.235 1.00 88.75 410 ALA A O 1
ATOM 3234 N N . PHE A 1 411 ? -9.097 13.195 -4.797 1.00 92.75 411 PHE A N 1
ATOM 3235 C CA . PHE A 1 411 ? -10.088 12.751 -5.776 1.00 92.75 411 PHE A CA 1
ATOM 3236 C C . PHE A 1 411 ? -9.864 11.287 -6.179 1.00 92.75 411 PHE A C 1
ATOM 3238 O O . PHE A 1 411 ? -10.802 10.489 -6.159 1.00 92.75 411 PHE A O 1
ATOM 3245 N N . MET A 1 412 ? -8.618 10.899 -6.477 1.00 95.00 412 MET A N 1
ATOM 3246 C CA . MET A 1 412 ? -8.269 9.519 -6.826 1.00 95.00 412 MET A CA 1
ATOM 3247 C C . MET A 1 412 ? -8.715 8.533 -5.737 1.00 95.00 412 MET A C 1
ATOM 3249 O O . MET A 1 412 ? -9.394 7.550 -6.041 1.00 95.00 412 MET A O 1
ATOM 3253 N N . ILE A 1 413 ? -8.375 8.784 -4.466 1.00 93.12 413 ILE A N 1
ATOM 3254 C CA . ILE A 1 413 ? -8.709 7.840 -3.391 1.00 93.12 413 ILE A CA 1
ATOM 3255 C C . ILE A 1 413 ? -10.214 7.765 -3.123 1.00 93.12 413 ILE A C 1
ATOM 3257 O O . ILE A 1 413 ? -10.725 6.674 -2.883 1.00 93.12 413 ILE A O 1
ATOM 3261 N N . GLN A 1 414 ? -10.948 8.877 -3.241 1.00 91.50 414 GLN A N 1
ATOM 3262 C CA . GLN A 1 414 ? -12.410 8.879 -3.124 1.00 91.50 414 GLN A CA 1
ATOM 3263 C C . GLN A 1 414 ? -13.056 7.980 -4.188 1.00 91.50 414 GLN A C 1
ATOM 3265 O O . GLN A 1 414 ? -13.978 7.219 -3.888 1.00 91.50 414 GLN A O 1
ATOM 3270 N N . GLN A 1 415 ? -12.561 8.022 -5.429 1.00 94.75 415 GLN A N 1
ATOM 3271 C CA . GLN A 1 415 ? -13.076 7.166 -6.500 1.00 94.75 415 GLN A CA 1
ATOM 3272 C C . GLN A 1 415 ? -12.673 5.697 -6.325 1.00 94.75 415 GLN A C 1
ATOM 3274 O O . GLN A 1 415 ? -13.504 4.807 -6.516 1.00 94.75 415 GLN A O 1
ATOM 3279 N N . LEU A 1 416 ? -11.429 5.420 -5.920 1.00 94.25 416 LEU A N 1
ATOM 3280 C CA . LEU A 1 416 ? -10.981 4.055 -5.625 1.00 94.25 416 LEU A CA 1
ATOM 3281 C C . LEU A 1 416 ? -11.748 3.448 -4.443 1.00 94.25 416 LEU A C 1
ATOM 3283 O O . LEU A 1 416 ? -12.128 2.281 -4.499 1.00 94.25 416 LEU A O 1
ATOM 3287 N N . TYR A 1 417 ? -12.063 4.239 -3.415 1.00 92.25 417 TYR A N 1
ATOM 3288 C CA . TYR A 1 417 ? -12.871 3.798 -2.278 1.00 92.25 417 TYR A CA 1
ATOM 3289 C C . TYR A 1 417 ? -14.254 3.297 -2.711 1.00 92.25 417 TYR A C 1
ATOM 3291 O O . TYR A 1 417 ? -14.720 2.263 -2.228 1.00 92.25 417 TYR A O 1
ATOM 3299 N N . ARG A 1 418 ? -14.899 3.975 -3.669 1.00 90.75 418 ARG A N 1
ATOM 3300 C CA . ARG A 1 418 ? -16.192 3.545 -4.235 1.00 90.75 418 ARG A CA 1
ATOM 3301 C C . ARG A 1 418 ? -16.098 2.243 -5.037 1.00 90.75 418 ARG A C 1
ATOM 3303 O O . ARG A 1 418 ? -17.109 1.577 -5.223 1.00 90.75 418 ARG A O 1
ATOM 3310 N N . ARG A 1 419 ? -14.900 1.878 -5.502 1.00 92.75 419 ARG A N 1
ATOM 3311 C CA . ARG A 1 419 ? -14.619 0.659 -6.284 1.00 92.75 419 ARG A CA 1
ATOM 3312 C C . ARG A 1 419 ? -14.030 -0.482 -5.464 1.00 92.75 419 ARG A C 1
ATOM 3314 O O . ARG A 1 419 ? -13.790 -1.556 -6.019 1.00 92.75 419 ARG A O 1
ATOM 3321 N N . ARG A 1 420 ? -13.760 -0.262 -4.174 1.00 93.25 420 ARG A N 1
ATOM 3322 C CA . ARG A 1 420 ? -13.190 -1.289 -3.300 1.00 93.25 420 ARG A CA 1
ATOM 3323 C C . ARG A 1 420 ? -14.102 -2.512 -3.265 1.00 93.25 420 ARG A C 1
ATOM 3325 O O . ARG A 1 420 ? -15.327 -2.395 -3.321 1.00 93.25 420 ARG A O 1
ATOM 3332 N N . LYS A 1 421 ? -13.509 -3.693 -3.141 1.00 92.00 421 LYS A N 1
ATOM 3333 C CA . LYS A 1 421 ? -14.277 -4.933 -2.991 1.00 92.00 421 LYS A CA 1
ATOM 3334 C C . LYS A 1 421 ? -14.426 -5.235 -1.516 1.00 92.00 421 LYS A C 1
ATOM 3336 O O . LYS A 1 421 ? -13.433 -5.208 -0.799 1.00 92.00 421 LYS A O 1
ATOM 3341 N N . VAL A 1 422 ? -15.639 -5.545 -1.083 1.00 89.94 422 VAL A N 1
ATOM 3342 C CA . VAL A 1 422 ? -15.914 -5.961 0.293 1.00 89.94 422 VAL A CA 1
ATOM 3343 C C . VAL A 1 422 ? -16.493 -7.364 0.254 1.00 89.94 422 VAL A C 1
ATOM 3345 O O . VAL A 1 422 ? -17.493 -7.606 -0.417 1.00 89.94 422 VAL A O 1
ATOM 3348 N N . GLN A 1 423 ? -15.866 -8.284 0.974 1.00 90.25 423 GLN A N 1
ATOM 3349 C CA . GLN A 1 423 ? -16.327 -9.656 1.123 1.00 90.25 423 GLN A CA 1
ATOM 3350 C C . GLN A 1 423 ? -16.460 -9.985 2.602 1.00 90.25 423 GLN A C 1
ATOM 3352 O O . GLN A 1 423 ? -15.555 -9.716 3.378 1.00 90.25 423 GLN A O 1
ATOM 3357 N N . THR A 1 424 ? -17.573 -10.591 3.000 1.00 90.44 424 THR A N 1
ATOM 3358 C CA . THR A 1 424 ? -17.735 -11.093 4.369 1.00 90.44 424 THR A CA 1
ATOM 3359 C C . THR A 1 424 ? -17.474 -12.590 4.391 1.00 90.44 424 THR A C 1
ATOM 3361 O O . THR A 1 424 ? -18.052 -13.334 3.605 1.00 90.44 424 THR A O 1
ATOM 3364 N N . VAL A 1 425 ? -16.607 -13.018 5.302 1.00 89.44 425 VAL A N 1
ATOM 3365 C CA . VAL A 1 425 ? -16.207 -14.405 5.521 1.00 89.44 425 VAL A CA 1
ATOM 3366 C C . VAL A 1 425 ? -16.853 -14.900 6.818 1.00 89.44 425 VAL A C 1
ATOM 3368 O O . VAL A 1 425 ? -16.639 -14.315 7.876 1.00 89.44 425 VAL A O 1
ATOM 3371 N N . THR A 1 426 ? -17.629 -15.981 6.750 1.00 87.81 426 THR A N 1
ATOM 3372 C CA . THR A 1 426 ? -18.211 -16.697 7.901 1.00 87.81 426 THR A CA 1
ATOM 3373 C C . THR A 1 426 ? -17.813 -18.186 7.895 1.00 87.81 426 THR A C 1
ATOM 3375 O O . THR A 1 426 ? -16.985 -18.623 7.093 1.00 87.81 426 THR A O 1
ATOM 3378 N N . ALA A 1 427 ? -18.405 -19.003 8.771 1.00 78.69 427 ALA A N 1
ATOM 3379 C CA . ALA A 1 427 ? -18.232 -20.460 8.739 1.00 78.69 427 ALA A CA 1
ATOM 3380 C C . ALA A 1 427 ? -18.883 -21.139 7.507 1.00 78.69 427 ALA A C 1
ATOM 3382 O O . ALA A 1 427 ? -18.509 -22.269 7.150 1.00 78.69 427 ALA A O 1
ATOM 3383 N N . GLU A 1 428 ? -19.822 -20.451 6.851 1.00 80.44 428 GLU A N 1
ATOM 3384 C CA . GLU A 1 428 ? -20.600 -20.926 5.703 1.00 80.44 428 GLU A CA 1
ATOM 3385 C C . GLU A 1 428 ? -20.177 -20.232 4.393 1.00 80.44 428 GLU A C 1
ATOM 3387 O O . GLU A 1 428 ? -19.263 -19.409 4.388 1.00 80.44 428 GLU A O 1
ATOM 3392 N N . VAL A 1 429 ? -20.779 -20.666 3.276 1.00 59.50 429 VAL A N 1
ATOM 3393 C CA . VAL A 1 429 ? -20.387 -20.446 1.866 1.00 59.50 429 VAL A CA 1
ATOM 3394 C C . VAL A 1 429 ? -19.617 -19.149 1.604 1.00 59.50 429 VAL A C 1
ATOM 3396 O O . VAL A 1 429 ? -20.064 -18.045 1.900 1.00 59.50 429 VAL A O 1
ATOM 3399 N N . GLN A 1 430 ? -18.468 -19.307 0.953 1.00 75.69 430 GLN A N 1
ATOM 3400 C CA . GLN A 1 430 ? -17.546 -18.232 0.608 1.00 75.69 430 GLN A CA 1
ATOM 3401 C C . GLN A 1 430 ? -17.446 -18.114 -0.910 1.00 75.69 430 GLN A C 1
ATOM 3403 O O . GLN A 1 430 ? -17.578 -19.112 -1.620 1.00 75.69 430 GLN A O 1
ATOM 3408 N N . GLN A 1 431 ? -17.154 -16.915 -1.397 1.00 86.56 431 GLN A N 1
ATOM 3409 C CA . GLN A 1 431 ? -16.738 -16.682 -2.777 1.00 86.56 431 GLN A CA 1
ATOM 3410 C C . GLN A 1 431 ? -15.215 -16.533 -2.844 1.00 86.56 431 GLN A C 1
ATOM 3412 O O . GLN A 1 431 ? -14.546 -16.374 -1.821 1.00 86.56 431 GLN A O 1
ATOM 3417 N N . ASP A 1 432 ? -14.667 -16.590 -4.050 1.00 89.25 432 ASP A N 1
ATOM 3418 C CA . ASP A 1 432 ? -13.257 -16.300 -4.285 1.00 89.25 432 ASP A CA 1
ATOM 3419 C C . ASP A 1 432 ? -12.949 -14.826 -3.976 1.00 89.25 432 ASP A C 1
ATOM 3421 O O . ASP A 1 432 ? -13.559 -13.927 -4.563 1.00 89.25 432 ASP A O 1
ATOM 3425 N N . LEU A 1 433 ? -11.947 -14.571 -3.125 1.00 89.00 433 LEU A N 1
ATOM 3426 C CA . LEU A 1 433 ? -11.370 -13.232 -3.004 1.00 89.00 433 LEU A CA 1
ATOM 3427 C C . LEU A 1 433 ? -10.267 -13.066 -4.044 1.00 89.00 433 LEU A C 1
ATOM 3429 O O . LEU A 1 433 ? -9.344 -13.875 -4.139 1.00 89.00 433 LEU A O 1
ATOM 3433 N N . ILE A 1 434 ? -10.346 -11.980 -4.804 1.00 88.75 434 ILE A N 1
ATOM 3434 C CA . ILE A 1 434 ? -9.438 -11.703 -5.910 1.00 88.75 434 ILE A CA 1
ATOM 3435 C C . ILE A 1 434 ? -8.584 -10.477 -5.587 1.00 88.75 434 ILE A C 1
ATOM 3437 O O . ILE A 1 434 ? -9.113 -9.362 -5.545 1.00 88.75 434 ILE A O 1
ATOM 3441 N N . LEU A 1 435 ? -7.270 -10.675 -5.460 1.00 87.94 435 LEU A N 1
ATOM 3442 C CA . LEU A 1 435 ? -6.272 -9.607 -5.345 1.00 87.94 435 LEU A CA 1
ATOM 3443 C C . LEU A 1 435 ? -5.571 -9.372 -6.701 1.00 87.94 435 LEU A C 1
ATOM 3445 O O . LEU A 1 435 ? -5.394 -10.326 -7.478 1.00 87.94 435 LEU A O 1
ATOM 3449 N N . PRO A 1 436 ? -5.167 -8.127 -7.021 1.00 87.75 436 PRO A N 1
ATOM 3450 C CA . PRO A 1 436 ? -4.401 -7.857 -8.232 1.00 87.75 436 PRO A CA 1
ATOM 3451 C C . PRO A 1 436 ? -3.041 -8.549 -8.144 1.00 87.75 436 PRO A C 1
ATOM 3453 O O . PRO A 1 436 ? -2.357 -8.468 -7.130 1.00 87.75 436 PRO A O 1
ATOM 3456 N N . THR A 1 437 ? -2.616 -9.218 -9.215 1.00 86.56 437 THR A N 1
ATOM 3457 C CA . THR A 1 437 ? -1.335 -9.944 -9.246 1.00 86.56 437 THR A CA 1
ATOM 3458 C C . THR A 1 437 ? -0.149 -9.030 -8.938 1.00 86.56 437 THR A C 1
ATOM 3460 O O . THR A 1 437 ? 0.808 -9.456 -8.286 1.00 86.56 437 THR A O 1
ATOM 3463 N N . THR A 1 438 ? -0.227 -7.759 -9.347 1.00 88.75 438 THR A N 1
ATOM 3464 C CA . THR A 1 438 ? 0.809 -6.752 -9.084 1.00 88.75 438 THR A CA 1
ATOM 3465 C C . THR A 1 438 ? 0.993 -6.473 -7.593 1.00 88.75 438 THR A C 1
ATOM 3467 O O . THR A 1 438 ? 2.094 -6.089 -7.210 1.00 88.75 438 THR A O 1
ATOM 3470 N N . ALA A 1 439 ? 0.012 -6.783 -6.728 1.00 87.50 439 ALA A N 1
ATOM 3471 C CA . ALA A 1 439 ? 0.168 -6.720 -5.270 1.00 87.50 439 ALA A CA 1
ATOM 3472 C C . ALA A 1 439 ? 1.423 -7.459 -4.788 1.00 87.50 439 ALA A C 1
ATOM 3474 O O . ALA A 1 439 ? 2.147 -6.957 -3.934 1.00 87.50 439 ALA A O 1
ATOM 3475 N N . LEU A 1 440 ? 1.712 -8.623 -5.374 1.00 86.69 440 LEU A N 1
ATOM 3476 C CA . LEU A 1 440 ? 2.812 -9.497 -4.957 1.00 86.69 440 LEU A CA 1
ATOM 3477 C C . LEU A 1 440 ? 3.950 -9.588 -5.972 1.00 86.69 440 LEU A C 1
ATOM 3479 O O . LEU A 1 440 ? 4.958 -10.233 -5.714 1.00 86.69 440 LEU A O 1
ATOM 3483 N N . SER A 1 441 ? 3.793 -8.962 -7.134 1.00 85.69 441 SER A N 1
ATOM 3484 C CA . SER A 1 441 ? 4.772 -9.047 -8.217 1.00 85.69 441 SER A CA 1
ATOM 3485 C C . SER A 1 441 ? 5.282 -7.702 -8.700 1.00 85.69 441 SER A C 1
ATOM 3487 O O . SER A 1 441 ? 6.259 -7.702 -9.430 1.00 85.69 441 SER A O 1
ATOM 3489 N N . SER A 1 442 ? 4.660 -6.577 -8.326 1.00 87.44 442 SER A N 1
ATOM 3490 C CA . SER A 1 442 ? 4.935 -5.212 -8.815 1.00 87.44 442 SER A CA 1
ATOM 3491 C C . SER A 1 442 ? 4.818 -5.000 -10.337 1.00 87.44 442 SER A C 1
ATOM 3493 O O . SER A 1 442 ? 4.699 -3.858 -10.772 1.00 87.44 442 SER A O 1
ATOM 3495 N N . THR A 1 443 ? 4.837 -6.072 -11.132 1.00 86.06 443 THR A N 1
ATOM 3496 C CA . THR A 1 443 ? 4.929 -6.104 -12.596 1.00 86.06 443 THR A CA 1
ATOM 3497 C C . THR A 1 443 ? 3.977 -7.152 -13.178 1.00 86.06 443 THR A C 1
ATOM 3499 O O . THR A 1 443 ? 3.526 -8.067 -12.487 1.00 86.06 443 THR A O 1
ATOM 3502 N N . HIS A 1 444 ? 3.672 -7.055 -14.468 1.00 82.62 444 HIS A N 1
ATOM 3503 C CA . HIS A 1 444 ? 2.757 -7.946 -15.189 1.00 82.62 444 HIS A CA 1
ATOM 3504 C C . HIS A 1 444 ? 3.443 -9.172 -15.816 1.00 82.62 444 HIS A C 1
ATOM 3506 O O . HIS A 1 444 ? 2.855 -9.842 -16.671 1.00 82.62 444 HIS A O 1
ATOM 3512 N N . TRP A 1 445 ? 4.654 -9.514 -15.363 1.00 75.25 445 TRP A N 1
ATOM 3513 C CA . TRP A 1 445 ? 5.495 -10.576 -15.931 1.00 75.25 445 TRP A CA 1
ATOM 3514 C C . TRP A 1 445 ? 4.796 -11.934 -16.092 1.00 75.25 445 TRP A C 1
ATOM 3516 O O . TRP A 1 445 ? 5.101 -12.700 -17.000 1.00 75.25 445 TRP A O 1
ATOM 3526 N N . ARG A 1 446 ? 3.802 -12.240 -15.253 1.00 70.00 446 ARG A N 1
ATOM 3527 C CA . ARG A 1 446 ? 2.969 -13.436 -15.396 1.00 70.00 446 ARG A CA 1
ATOM 3528 C C . ARG A 1 446 ? 1.663 -13.069 -16.106 1.00 70.00 446 ARG A C 1
ATOM 3530 O O . ARG A 1 446 ? 0.684 -12.715 -15.452 1.00 70.00 446 ARG A O 1
ATOM 3537 N N . LYS A 1 447 ? 1.625 -13.222 -17.441 1.00 59.69 447 LYS A N 1
ATOM 3538 C CA . LYS A 1 447 ? 0.469 -12.895 -18.319 1.00 59.69 447 LYS A CA 1
ATOM 3539 C C . LYS A 1 447 ? -0.894 -13.458 -17.875 1.00 59.69 447 LYS A C 1
ATOM 3541 O O . LYS A 1 447 ? -1.920 -12.952 -18.317 1.00 59.69 447 LYS A O 1
ATOM 3546 N N . GLN A 1 448 ? -0.946 -14.470 -17.004 1.00 54.69 448 GLN A N 1
ATOM 3547 C CA . GLN A 1 448 ? -2.171 -14.872 -16.307 1.00 54.69 448 GLN A CA 1
ATOM 3548 C C . GLN A 1 448 ? -1.881 -15.374 -14.888 1.00 54.69 448 GLN A C 1
ATOM 3550 O O . GLN A 1 448 ? -1.200 -16.383 -14.700 1.00 54.69 448 GLN A O 1
ATOM 3555 N N . LYS A 1 449 ? -2.476 -14.711 -13.895 1.00 59.94 449 LYS A N 1
ATOM 3556 C CA . LYS A 1 449 ? -3.558 -15.221 -13.031 1.00 59.94 449 LYS A CA 1
ATOM 3557 C C . LYS A 1 449 ? -3.725 -14.219 -11.897 1.00 59.94 449 LYS A C 1
ATOM 3559 O O . LYS A 1 449 ? -2.756 -13.875 -11.222 1.00 59.94 449 LYS A O 1
ATOM 3564 N N . LYS A 1 450 ? -4.956 -13.748 -11.710 1.00 72.88 450 LYS A N 1
ATOM 3565 C CA . LYS A 1 450 ? -5.339 -13.028 -10.497 1.00 72.88 450 LYS A CA 1
ATOM 3566 C C . LYS A 1 450 ? -4.921 -13.866 -9.284 1.00 72.88 450 LYS A C 1
ATOM 3568 O O . LYS A 1 450 ? -4.944 -15.096 -9.367 1.00 72.88 450 LYS A O 1
ATOM 3573 N N . ILE A 1 451 ? -4.548 -13.229 -8.183 1.00 83.31 451 ILE A N 1
ATOM 3574 C CA . ILE A 1 451 ? -4.340 -13.963 -6.935 1.00 83.31 451 ILE A CA 1
ATOM 3575 C C . ILE A 1 451 ? -5.730 -14.301 -6.408 1.00 83.31 451 ILE A C 1
ATOM 3577 O O . ILE A 1 451 ? -6.514 -13.397 -6.122 1.00 83.31 451 ILE A O 1
ATOM 3581 N N . VAL A 1 452 ? -6.049 -15.592 -6.355 1.00 87.75 452 VAL A N 1
ATOM 3582 C CA . VAL A 1 452 ? -7.363 -16.087 -5.941 1.00 87.75 452 VAL A CA 1
ATOM 3583 C C . VAL A 1 452 ? -7.219 -16.787 -4.600 1.00 87.75 452 VAL A C 1
ATOM 3585 O O . VAL A 1 452 ? -6.602 -17.846 -4.515 1.00 87.75 452 VAL A O 1
ATOM 3588 N N . LEU A 1 453 ? -7.807 -16.205 -3.559 1.00 87.94 453 LEU A N 1
ATOM 3589 C CA . LEU A 1 453 ? -7.973 -16.869 -2.274 1.00 87.94 453 LEU A CA 1
ATOM 3590 C C . LEU A 1 453 ? -9.318 -17.590 -2.295 1.00 87.94 453 LEU A C 1
ATOM 3592 O O . LEU A 1 453 ? -10.378 -16.964 -2.255 1.00 87.94 453 LEU A O 1
ATOM 3596 N N . THR A 1 454 ? -9.253 -18.914 -2.400 1.00 90.06 454 THR A N 1
ATOM 3597 C CA . THR A 1 454 ? -10.441 -19.760 -2.518 1.00 90.06 454 THR A CA 1
ATOM 3598 C C . THR A 1 454 ? -11.240 -19.809 -1.212 1.00 90.06 454 THR A C 1
ATOM 3600 O O . THR A 1 454 ? -10.680 -19.620 -0.125 1.00 90.06 454 THR A O 1
ATOM 3603 N N . PRO A 1 455 ? -12.528 -20.185 -1.278 1.00 91.19 455 PRO A N 1
ATOM 3604 C CA . PRO A 1 455 ? -13.368 -20.491 -0.126 1.00 91.19 455 PRO A CA 1
ATOM 3605 C C . PRO A 1 455 ? -12.700 -21.328 0.965 1.00 91.19 455 PRO A C 1
ATOM 3607 O O . PRO A 1 455 ? -12.849 -21.042 2.153 1.00 91.19 455 PRO A O 1
ATOM 3610 N N . ALA A 1 456 ? -11.934 -22.349 0.571 1.00 89.50 456 ALA A N 1
ATOM 3611 C CA . ALA A 1 456 ? -11.255 -23.241 1.503 1.00 89.50 456 ALA A CA 1
ATOM 3612 C C . ALA A 1 456 ? -10.151 -22.522 2.296 1.00 89.50 456 ALA A C 1
ATOM 3614 O O . ALA A 1 456 ? -10.039 -22.717 3.507 1.00 89.50 456 ALA A O 1
ATOM 3615 N N . ILE A 1 457 ? -9.370 -21.664 1.630 1.00 88.69 457 ILE A N 1
ATOM 3616 C CA . ILE A 1 457 ? -8.318 -20.860 2.266 1.00 88.69 457 ILE A CA 1
ATOM 3617 C C . ILE A 1 457 ? -8.949 -19.851 3.226 1.00 88.69 457 ILE A C 1
ATOM 3619 O O . ILE A 1 457 ? -8.548 -19.772 4.386 1.00 88.69 457 ILE A O 1
ATOM 3623 N N . LEU A 1 458 ? -9.982 -19.132 2.774 1.00 90.69 458 LEU A N 1
ATOM 3624 C CA . LEU A 1 458 ? -10.675 -18.129 3.585 1.00 90.69 458 LEU A CA 1
ATOM 3625 C C . LEU A 1 458 ? -11.305 -18.747 4.840 1.00 90.69 458 LEU A C 1
ATOM 3627 O O . LEU A 1 458 ? -11.135 -18.213 5.937 1.00 90.69 458 LEU A O 1
ATOM 3631 N N . LYS A 1 459 ? -11.954 -19.913 4.709 1.00 89.50 459 LYS A N 1
ATOM 3632 C CA . LYS A 1 459 ? -12.528 -20.653 5.842 1.00 89.50 459 LYS A CA 1
ATOM 3633 C C . LYS A 1 459 ? -11.458 -21.139 6.820 1.00 89.50 459 LYS A C 1
ATOM 3635 O O . LYS A 1 459 ? -11.660 -21.067 8.031 1.00 89.50 459 LYS A O 1
ATOM 3640 N N . ARG A 1 460 ? -10.313 -21.612 6.318 1.00 88.62 460 ARG A N 1
ATOM 3641 C CA . ARG A 1 460 ? -9.188 -22.023 7.169 1.00 88.62 460 ARG A CA 1
ATOM 3642 C C . ARG A 1 460 ? -8.640 -20.836 7.964 1.00 88.62 460 ARG A C 1
ATOM 3644 O O . ARG A 1 460 ? -8.459 -20.962 9.170 1.00 88.62 460 ARG A O 1
ATOM 3651 N N . CYS A 1 461 ? -8.434 -19.686 7.318 1.00 89.75 461 CYS A N 1
ATOM 3652 C CA . CYS A 1 461 ? -7.997 -18.463 7.996 1.00 89.75 461 CYS A CA 1
ATOM 3653 C C . CYS A 1 461 ? -9.014 -17.998 9.047 1.00 89.75 461 CYS A C 1
ATOM 3655 O O . CYS A 1 461 ? -8.626 -17.677 10.166 1.00 89.75 461 CYS A O 1
ATOM 3657 N N . PHE A 1 462 ? -10.310 -18.027 8.722 1.00 91.19 462 PHE A N 1
ATOM 3658 C CA . PHE A 1 462 ? -11.375 -17.714 9.676 1.00 91.19 462 PHE A CA 1
ATOM 3659 C C . PHE A 1 462 ? -11.312 -18.609 10.924 1.00 91.19 462 PHE A C 1
ATOM 3661 O O . PHE A 1 462 ? -11.326 -18.105 12.046 1.00 91.19 462 PHE A O 1
ATOM 3668 N N . GLY A 1 463 ? -11.179 -19.927 10.735 1.00 89.62 463 GLY A N 1
ATOM 3669 C CA . GLY A 1 463 ? -11.054 -20.883 11.836 1.00 89.62 463 GLY A CA 1
ATOM 3670 C C . GLY A 1 463 ? -9.837 -20.615 12.724 1.00 89.62 463 GLY A C 1
ATOM 3671 O O . GLY A 1 463 ? -9.958 -20.615 13.945 1.00 89.62 463 GLY A O 1
ATOM 3672 N N . GLU A 1 464 ? -8.679 -20.313 12.135 1.00 89.81 464 GLU A N 1
ATOM 3673 C CA . GLU A 1 464 ? -7.464 -20.012 12.904 1.00 89.81 464 GLU A CA 1
ATOM 3674 C C . GLU A 1 464 ? -7.554 -18.728 13.721 1.00 89.81 464 GLU A C 1
ATOM 3676 O O . GLU A 1 464 ? -7.058 -18.685 14.846 1.00 89.81 464 GLU A O 1
ATOM 3681 N N . ILE A 1 465 ? -8.179 -17.683 13.178 1.00 90.88 465 ILE A N 1
ATOM 3682 C CA . ILE A 1 465 ? -8.407 -16.441 13.922 1.00 90.88 465 ILE A CA 1
ATOM 3683 C C . ILE A 1 465 ? -9.389 -16.706 15.066 1.00 90.88 465 ILE A C 1
ATOM 3685 O O . ILE A 1 465 ? -9.152 -16.255 16.186 1.00 90.88 465 ILE A O 1
ATOM 3689 N N . SER A 1 466 ? -10.442 -17.490 14.809 1.00 90.38 466 SER A N 1
ATOM 3690 C CA . SER A 1 466 ? -11.439 -17.856 15.817 1.00 90.38 466 SER A CA 1
ATOM 3691 C C . SER A 1 466 ? -10.807 -18.548 17.032 1.00 90.38 466 SER A C 1
ATOM 3693 O O . SER A 1 466 ? -11.133 -18.197 18.163 1.00 90.38 466 SER A O 1
ATOM 3695 N N . LEU A 1 467 ? -9.812 -19.430 16.849 1.00 90.38 467 LEU A N 1
ATOM 3696 C CA . LEU A 1 467 ? -9.069 -20.066 17.959 1.00 90.38 467 LEU A CA 1
ATOM 3697 C C . LEU A 1 467 ? -8.376 -19.067 18.902 1.00 90.38 467 LEU A C 1
ATOM 3699 O O . LEU A 1 467 ? -8.004 -19.406 20.024 1.00 90.38 467 LEU A O 1
ATOM 3703 N N . HIS A 1 468 ? -8.152 -17.832 18.453 1.00 89.19 468 HIS A N 1
ATOM 3704 C CA . HIS A 1 468 ? -7.532 -16.801 19.270 1.00 89.19 468 HIS A CA 1
ATOM 3705 C C . HIS A 1 468 ? -8.522 -15.944 20.053 1.00 89.19 468 HIS A C 1
ATOM 3707 O O . HIS A 1 468 ? -8.048 -15.210 20.925 1.00 89.19 468 HIS A O 1
ATOM 3713 N N . CYS A 1 469 ? -9.826 -16.070 19.805 1.00 88.31 469 CYS A N 1
ATOM 3714 C CA . CYS A 1 469 ? -10.867 -15.423 20.596 1.00 88.31 469 CYS A CA 1
ATOM 3715 C C . CYS A 1 469 ? -10.913 -15.985 22.025 1.00 88.31 469 CYS A C 1
ATOM 3717 O O . CYS A 1 469 ? -10.670 -17.169 22.249 1.00 88.31 469 CYS A O 1
ATOM 3719 N N . THR A 1 470 ? -11.221 -15.130 22.999 1.00 83.44 470 THR A N 1
ATOM 3720 C CA . THR A 1 470 ? -11.180 -15.452 24.436 1.00 83.44 470 THR A CA 1
ATOM 3721 C C . THR A 1 470 ? -12.031 -16.657 24.822 1.00 83.44 470 THR A C 1
ATOM 3723 O O . THR A 1 470 ? -11.546 -17.484 25.588 1.00 83.44 470 THR A O 1
ATOM 3726 N N . LYS A 1 471 ? -13.241 -16.825 24.273 1.00 79.12 471 LYS A N 1
ATOM 3727 C CA . LYS A 1 471 ? -14.090 -17.979 24.609 1.00 79.12 471 LYS A CA 1
ATOM 3728 C C . LYS A 1 471 ? -13.459 -19.318 24.211 1.00 79.12 471 LYS A C 1
ATOM 3730 O O . LYS A 1 471 ? -13.464 -20.242 25.012 1.00 79.12 471 LYS A O 1
ATOM 3735 N N . ASN A 1 472 ? -12.806 -19.382 23.050 1.00 67.44 472 ASN A N 1
ATOM 3736 C CA . ASN A 1 472 ? -12.116 -20.586 22.565 1.00 67.44 472 ASN A CA 1
ATOM 3737 C C . ASN A 1 472 ? -10.810 -20.907 23.323 1.00 67.44 472 ASN A C 1
ATOM 3739 O O . ASN A 1 472 ? -10.160 -21.899 23.018 1.00 67.44 472 ASN A O 1
ATOM 3743 N N . ARG A 1 473 ? -10.384 -20.064 24.276 1.00 58.50 473 ARG A N 1
ATOM 3744 C CA . ARG A 1 473 ? -9.197 -20.299 25.125 1.00 58.50 473 ARG A CA 1
ATOM 3745 C C . ARG A 1 473 ? -9.524 -20.834 26.516 1.00 58.50 473 ARG A C 1
ATOM 3747 O O . ARG A 1 473 ? -8.596 -21.102 27.274 1.00 58.50 473 ARG A O 1
ATOM 3754 N N . VAL A 1 474 ? -10.804 -20.855 26.880 1.00 52.31 474 VAL A N 1
ATOM 3755 C CA . VAL A 1 474 ? -11.281 -21.257 28.214 1.00 52.31 474 VAL A CA 1
ATOM 3756 C C . VAL A 1 474 ? -11.770 -22.717 28.216 1.00 52.31 474 VAL A C 1
ATOM 3758 O O . VAL A 1 474 ? -12.083 -23.251 29.277 1.00 52.31 474 VAL A O 1
ATOM 3761 N N . GLU A 1 475 ? -11.772 -23.373 27.054 1.00 39.12 475 GLU A N 1
ATOM 3762 C CA . GLU A 1 475 ? -11.885 -24.833 26.894 1.00 39.12 475 GLU A CA 1
ATOM 3763 C C . GLU A 1 475 ? -10.502 -25.495 26.949 1.00 39.12 475 GLU A C 1
ATOM 3765 O O . GLU A 1 475 ? -10.418 -26.614 27.506 1.00 39.12 475 GLU A O 1
#

Secondary structure (DSSP, 8-state):
--------------SS-TT--HHHHHHHHHTT-S-GGG-S-S-SSEEEEE--TT-TTHHHHHHHHHHHHHHHGGG-SS-EEEEEETGGGGHHHHHHHHHTS-S--EEEE-GGG-EEEEE--HHHHIIIIIIHHHHHIIIIITTTEEE--S-PEEEEE-SHHHHHHHH---HHHHHHHHHHHTT----EEEEE--SEEEEETHHHHHHHHHT-----SEEEEEEESS-THHHHHHHHHHHHHTTT--SEEEEEEEEE-TTT-SEEEEEEEEEE-SHHHHHHHHHH---HHHHHHHHHHHHHHHHHHHHHHHHHHHHHHHHHTT--HHHHHHHHHHHHHHHHTT-TT-PPPPP----HHHHHHHHHHHT--HHHHHHHHHHHHHHHHHHHHHHTTS-TTGGG-HHHHHHHHHHHHHHHHHH-EEEEE-SS--PPEEE-THHHHSS--SSS--EEE-HHHHHHHHHHHHTTSSGGG--

Sequence (475 aa):
MSETSPSSSSEGSDATLVNQTEFDVYLQAVFGYLDPQHYDIVSSNLRVIKYSEDSPDFWSCLGHFIRFASKYQLLLNEDLVLVIQDGANICDEIVSYLQKSRVKYKYLVGLANCFIISMLSKPHEAASNKAGKRFLDESGFGSRVDAAGSYEIFLRLHSMHDICSTVFINLHTVEKAQKVVANKKRDGLGTKLPDYTAYPTYLPLIRFIQGAPTIPTFMIETGMSDQTVKVEVDCISIILGVGFNVEAVLGIHLKVNQASQELGSMGLIVFDVSVGAMFDLFNSLVDSYEKALVSMVLKRKAQFKKDEVEAICQLKECIDGDGDYDSLCNNIAKQYRRRMKHDRMRHLNAPEIPDKELTRIVLNDFGFKTAELIAEGNYYQDLINRCNEALGYFGVQELLDPDTIRKAEAFMIQQLYRRRKVQTVTAEVQQDLILPTTALSSTHWRKQKKIVLTPAILKRCFGEISLHCTKNRVE